Protein AF-A0A7S3IDX6-F1 (afdb_monomer_lite)

Organism: NCBI:txid197538

Structure (mmCIF, N/CA/C/O backbone):
data_AF-A0A7S3IDX6-F1
#
_entry.id   AF-A0A7S3IDX6-F1
#
loop_
_atom_site.group_PDB
_atom_site.id
_atom_site.type_symbol
_atom_site.label_atom_id
_atom_site.label_alt_id
_atom_site.label_comp_id
_atom_site.label_asym_id
_atom_site.label_entity_id
_atom_site.label_seq_id
_atom_site.pdbx_PDB_ins_code
_atom_site.Cartn_x
_atom_site.Cartn_y
_atom_site.Cartn_z
_atom_site.occupancy
_atom_site.B_iso_or_equiv
_atom_site.auth_seq_id
_atom_site.auth_comp_id
_atom_site.auth_asym_id
_atom_site.auth_atom_id
_atom_site.pdbx_PDB_model_num
ATOM 1 N N . LYS A 1 1 ? 5.010 18.011 37.126 1.00 53.19 1 LYS A N 1
ATOM 2 C CA . LYS A 1 1 ? 4.418 17.580 35.832 1.00 53.19 1 LYS A CA 1
ATOM 3 C C . LYS A 1 1 ? 5.411 17.924 34.730 1.00 53.19 1 LYS A C 1
ATOM 5 O O . LYS A 1 1 ? 5.811 19.077 34.675 1.00 53.19 1 LYS A O 1
ATOM 10 N N . LYS A 1 2 ? 5.851 16.959 33.914 1.00 66.38 2 LYS A N 1
ATOM 11 C CA . LYS A 1 2 ? 6.710 17.245 32.750 1.00 66.38 2 LYS A CA 1
ATOM 12 C C . LYS A 1 2 ? 5.883 18.031 31.729 1.00 66.38 2 LYS A C 1
ATOM 14 O O . LYS A 1 2 ? 4.786 17.587 31.396 1.00 66.38 2 LYS A O 1
ATOM 19 N N . ALA A 1 3 ? 6.353 19.197 31.291 1.00 85.12 3 ALA A N 1
ATOM 20 C CA . ALA A 1 3 ? 5.649 19.973 30.276 1.00 85.12 3 ALA A CA 1
ATOM 21 C C . ALA A 1 3 ? 5.971 19.403 28.889 1.00 85.12 3 ALA A C 1
ATOM 23 O O . ALA A 1 3 ? 7.139 19.274 28.516 1.00 85.12 3 ALA A O 1
ATOM 24 N N . VAL A 1 4 ? 4.924 19.041 28.147 1.00 92.06 4 VAL A N 1
ATOM 25 C CA . VAL A 1 4 ? 5.021 18.566 26.764 1.00 92.06 4 VAL A CA 1
ATOM 26 C C . VAL A 1 4 ? 4.595 19.705 25.849 1.00 92.06 4 VAL A C 1
ATOM 28 O O . VAL A 1 4 ? 3.459 20.171 25.909 1.00 92.06 4 VAL A O 1
ATOM 31 N N . MET A 1 5 ? 5.517 20.159 25.011 1.00 92.00 5 MET A N 1
ATOM 32 C CA . MET A 1 5 ? 5.318 21.224 24.039 1.00 92.00 5 MET A CA 1
ATOM 33 C C . MET A 1 5 ? 5.231 20.587 22.653 1.00 92.00 5 MET A C 1
ATOM 35 O O . MET A 1 5 ? 6.143 19.875 22.249 1.00 92.00 5 MET A O 1
ATOM 39 N N . LYS A 1 6 ? 4.138 20.820 21.922 1.00 93.81 6 LYS A N 1
ATOM 40 C CA . LYS A 1 6 ? 3.911 20.235 20.591 1.00 93.81 6 LYS A CA 1
ATOM 41 C C . LYS A 1 6 ? 3.765 21.314 19.525 1.00 93.81 6 LYS A C 1
ATOM 43 O O . LYS A 1 6 ? 3.106 22.326 19.763 1.00 93.81 6 LYS A O 1
ATOM 48 N N . VAL A 1 7 ? 4.360 21.092 18.359 1.00 93.62 7 VAL A N 1
ATOM 49 C CA . VAL A 1 7 ? 4.194 21.943 17.175 1.00 93.62 7 VAL A CA 1
ATOM 50 C C . VAL A 1 7 ? 4.096 21.067 15.938 1.00 93.62 7 VAL A C 1
ATOM 52 O O . VAL A 1 7 ? 4.917 20.179 15.733 1.00 93.62 7 VAL A O 1
ATOM 55 N N . SER A 1 8 ? 3.078 21.304 15.117 1.00 92.94 8 SER A N 1
ATOM 56 C CA . SER A 1 8 ? 2.944 20.650 13.819 1.00 92.94 8 SER A CA 1
ATOM 57 C C . SER A 1 8 ? 3.682 21.477 12.780 1.00 92.94 8 SER A C 1
ATOM 59 O O . SER A 1 8 ? 3.379 22.655 12.586 1.00 92.94 8 SER A O 1
ATOM 61 N N . LEU A 1 9 ? 4.689 20.875 12.158 1.00 89.50 9 LEU A N 1
ATOM 62 C CA . LEU A 1 9 ? 5.503 21.520 11.149 1.00 89.50 9 LEU A CA 1
ATOM 63 C C . LEU A 1 9 ? 4.722 21.621 9.838 1.00 89.50 9 LEU A C 1
ATOM 65 O O . LEU A 1 9 ? 4.059 20.689 9.388 1.00 89.50 9 LEU A O 1
ATOM 69 N N . GLY A 1 10 ? 4.810 22.805 9.256 1.00 81.25 10 GLY A N 1
ATOM 70 C CA . GLY A 1 10 ? 4.210 23.207 7.996 1.00 81.25 10 GLY A CA 1
ATOM 71 C C . GLY A 1 10 ? 4.880 24.502 7.548 1.00 81.25 10 GLY A C 1
ATOM 72 O O . GLY A 1 10 ? 5.903 24.908 8.116 1.00 81.25 10 GLY A O 1
ATOM 73 N N . GLN A 1 11 ? 4.310 25.178 6.556 1.00 78.06 11 GLN A N 1
ATOM 74 C CA . GLN A 1 11 ? 4.900 26.406 6.028 1.00 78.06 11 GLN A CA 1
ATOM 75 C C . GLN A 1 11 ? 5.051 27.468 7.138 1.00 78.06 11 GLN A C 1
ATOM 77 O O . GLN A 1 11 ? 4.097 27.806 7.837 1.00 78.06 11 GLN A O 1
ATOM 82 N N . GLY A 1 12 ? 6.279 27.957 7.342 1.00 81.31 12 GLY A N 1
ATOM 83 C CA . GLY A 1 12 ? 6.592 29.021 8.307 1.00 81.31 12 GLY A CA 1
ATOM 84 C C . GLY A 1 12 ? 6.668 28.613 9.788 1.00 81.31 12 GLY A C 1
ATOM 85 O O . GLY A 1 12 ? 6.911 29.476 10.627 1.00 81.31 12 GLY A O 1
ATOM 86 N N . GLN A 1 13 ? 6.506 27.332 10.145 1.00 88.75 13 GLN A N 1
ATOM 87 C CA . GLN A 1 13 ? 6.547 26.893 11.557 1.00 88.75 13 GLN A CA 1
ATOM 88 C C . GLN A 1 13 ? 7.963 26.630 12.105 1.00 88.75 13 GLN A C 1
ATOM 90 O O . GLN A 1 13 ? 8.124 26.479 13.316 1.00 88.75 13 GLN A O 1
ATOM 95 N N . GLY A 1 14 ? 8.993 26.625 11.249 1.00 88.25 14 GLY A N 1
ATOM 96 C CA . GLY A 1 14 ? 10.392 26.376 11.632 1.00 88.25 14 GLY A CA 1
ATOM 97 C C . GLY A 1 14 ? 10.895 27.259 12.785 1.00 88.25 14 GLY A C 1
ATOM 98 O O . GLY A 1 14 ? 11.272 26.722 13.824 1.00 88.25 14 GLY A O 1
ATOM 99 N N . PRO A 1 15 ? 10.793 28.602 12.705 1.00 91.88 15 PRO A N 1
ATOM 100 C CA . PRO A 1 15 ? 11.265 29.488 13.775 1.00 91.88 15 PRO A CA 1
ATOM 101 C C . PRO A 1 15 ? 10.564 29.269 15.123 1.00 91.88 15 PRO A C 1
ATOM 103 O O . PRO A 1 15 ? 11.153 29.475 16.184 1.00 91.88 15 PRO A O 1
ATOM 106 N N . LYS A 1 16 ? 9.292 28.849 15.103 1.00 92.00 16 LYS A N 1
ATOM 107 C CA . LYS A 1 16 ? 8.549 28.506 16.321 1.00 92.00 16 LYS A CA 1
ATOM 108 C C . LYS A 1 16 ? 9.088 27.216 16.938 1.00 92.00 16 LYS A C 1
ATOM 110 O O . LYS A 1 16 ? 9.255 27.158 18.154 1.00 92.00 16 LYS A O 1
ATOM 115 N N . ALA A 1 17 ? 9.387 26.216 16.110 1.00 93.38 17 ALA A N 1
ATOM 116 C CA . ALA A 1 17 ? 10.014 24.979 16.554 1.00 93.38 17 ALA A CA 1
ATOM 117 C C . ALA A 1 17 ? 11.403 25.230 17.163 1.00 93.38 17 ALA A C 1
ATOM 119 O O . ALA A 1 17 ? 11.677 24.700 18.234 1.00 93.38 17 ALA A O 1
ATOM 120 N N . GLU A 1 18 ? 12.229 26.096 16.564 1.00 93.31 18 GLU A N 1
ATOM 121 C CA . GLU A 1 18 ? 13.553 26.465 17.103 1.00 93.31 18 GLU A CA 1
ATOM 122 C C . GLU A 1 18 ? 13.450 27.053 18.514 1.00 93.31 18 GLU A C 1
ATOM 124 O O . GLU A 1 18 ? 14.060 26.533 19.447 1.00 93.31 18 GLU A O 1
ATOM 129 N N . LYS A 1 19 ? 12.579 28.051 18.711 1.00 92.94 19 LYS A N 1
ATOM 130 C CA . LYS A 1 19 ? 12.343 28.646 20.038 1.00 92.94 19 LYS A CA 1
ATOM 131 C C . LYS A 1 19 ? 11.876 27.614 21.065 1.00 92.94 19 LYS A C 1
ATOM 133 O O . LYS A 1 19 ? 12.331 27.616 22.205 1.00 92.94 19 LYS A O 1
ATOM 138 N N . MET A 1 20 ? 10.982 26.708 20.668 1.00 93.31 20 MET A N 1
ATOM 139 C CA . MET A 1 20 ? 10.499 25.644 21.551 1.00 93.31 20 MET A CA 1
ATOM 140 C C . MET A 1 20 ? 11.607 24.656 21.928 1.00 93.31 20 MET A C 1
ATOM 142 O O . MET A 1 20 ? 11.637 24.196 23.069 1.00 93.31 20 MET A O 1
ATOM 146 N N . ILE A 1 21 ? 12.513 24.340 21.001 1.00 93.75 21 ILE A N 1
ATOM 147 C CA . ILE A 1 21 ? 13.678 23.492 21.266 1.00 93.75 21 ILE A CA 1
ATOM 148 C C . ILE A 1 21 ? 14.619 24.194 22.245 1.00 93.75 21 ILE A C 1
ATOM 150 O O . ILE A 1 21 ? 14.947 23.607 23.270 1.00 93.75 21 ILE A O 1
ATOM 154 N N . GLU A 1 22 ? 14.978 25.455 22.003 1.00 92.44 22 GLU A N 1
ATOM 155 C CA . GLU A 1 22 ? 15.847 26.236 22.895 1.00 92.44 22 GLU A CA 1
ATOM 156 C C . GLU A 1 22 ? 15.280 26.345 24.317 1.00 92.44 22 GLU A C 1
ATOM 158 O O . GLU A 1 22 ? 15.990 26.158 25.310 1.00 92.44 22 GLU A O 1
ATOM 163 N N . GLU A 1 23 ? 13.979 26.615 24.438 1.00 91.56 23 GLU A N 1
ATOM 164 C CA . GLU A 1 23 ? 13.299 26.614 25.731 1.00 91.56 23 GLU A CA 1
ATOM 165 C C . GLU A 1 23 ? 13.282 25.226 26.372 1.00 91.56 23 GLU A C 1
ATOM 167 O O . GLU A 1 23 ? 13.465 25.103 27.586 1.00 91.56 23 GLU A O 1
ATOM 172 N N . GLY A 1 24 ? 13.079 24.180 25.570 1.00 91.75 24 GLY A N 1
ATOM 173 C CA . GLY A 1 24 ? 13.101 22.795 26.020 1.00 91.75 24 GLY A CA 1
ATOM 174 C C . GLY A 1 24 ? 14.461 22.383 26.570 1.00 91.75 24 GLY A C 1
ATOM 175 O O . GLY A 1 24 ? 14.514 21.785 27.644 1.00 91.75 24 GLY A O 1
ATOM 176 N N . ILE A 1 25 ? 15.544 22.762 25.890 1.00 91.56 25 ILE A N 1
ATOM 177 C CA . ILE A 1 25 ? 16.931 22.500 26.291 1.00 91.56 25 ILE A CA 1
ATOM 178 C C . ILE A 1 25 ? 17.220 23.128 27.657 1.00 91.56 25 ILE A C 1
ATOM 180 O O . ILE A 1 25 ? 17.785 22.461 28.523 1.00 91.56 25 ILE A O 1
ATOM 184 N N . LYS A 1 26 ? 16.790 24.382 27.873 1.00 90.56 26 LYS A N 1
ATOM 185 C CA . LYS A 1 26 ? 17.019 25.125 29.126 1.00 90.56 26 LYS A CA 1
ATOM 186 C C . LYS A 1 26 ? 16.150 24.631 30.285 1.00 90.56 26 LYS A C 1
ATOM 188 O O . LYS A 1 26 ? 16.634 24.528 31.408 1.00 90.56 26 LYS A O 1
ATOM 193 N N . LYS A 1 27 ? 14.865 24.355 30.033 1.00 90.44 27 LYS A N 1
ATOM 194 C CA . LYS A 1 27 ? 13.867 24.034 31.075 1.00 90.44 27 LYS A CA 1
ATOM 195 C C . LYS A 1 27 ? 13.666 22.530 31.309 1.00 90.44 27 LYS A C 1
ATOM 197 O O . LYS A 1 27 ? 12.994 22.160 32.264 1.00 90.44 27 LYS A O 1
ATOM 202 N N . GLY A 1 28 ? 14.201 21.662 30.447 1.00 90.81 28 GLY A N 1
ATOM 203 C CA . GLY A 1 28 ? 14.004 20.210 30.534 1.00 90.81 28 GLY A CA 1
ATOM 204 C C . GLY A 1 28 ? 12.647 19.715 30.030 1.00 90.81 28 GLY A C 1
ATOM 205 O O . GLY A 1 28 ? 12.176 18.668 30.474 1.00 90.81 28 GLY A O 1
ATOM 206 N N . ASN A 1 29 ? 12.004 20.454 29.124 1.00 92.44 29 ASN A N 1
ATOM 207 C CA . ASN A 1 29 ? 10.687 20.091 28.594 1.00 92.44 29 ASN A CA 1
ATOM 208 C C . ASN A 1 29 ? 10.785 19.044 27.479 1.00 92.44 29 ASN A C 1
ATOM 210 O O . ASN A 1 29 ? 11.830 18.850 26.861 1.00 92.44 29 ASN A O 1
ATOM 214 N N . TRP A 1 30 ? 9.669 18.378 27.199 1.00 95.12 30 TRP A N 1
ATOM 215 C CA . TRP A 1 30 ? 9.566 17.462 26.068 1.00 95.12 30 TRP A CA 1
ATOM 216 C C . TRP A 1 30 ? 9.031 18.233 24.870 1.00 95.12 30 TRP A C 1
ATOM 218 O O . TRP A 1 30 ? 7.974 18.853 24.969 1.00 95.12 30 TRP A O 1
ATOM 228 N N . VAL A 1 31 ? 9.752 18.207 23.754 1.00 95.75 31 VAL A N 1
ATOM 229 C CA . VAL A 1 31 ? 9.373 18.902 22.520 1.00 95.75 31 VAL A CA 1
ATOM 230 C C . VAL A 1 31 ? 8.974 17.868 21.483 1.00 95.75 31 VAL A C 1
ATOM 232 O O . VAL A 1 31 ? 9.762 16.986 21.165 1.00 95.75 31 VAL A O 1
ATOM 235 N N . VAL A 1 32 ? 7.754 17.971 20.965 1.00 96.50 32 VAL A N 1
ATOM 236 C CA . VAL A 1 32 ? 7.211 17.083 19.935 1.00 96.50 32 VAL A CA 1
ATOM 237 C C . VAL A 1 32 ? 7.015 17.883 18.653 1.00 96.50 32 VAL A C 1
ATOM 239 O O . VAL A 1 32 ? 6.123 18.732 18.576 1.00 96.50 32 VAL A O 1
ATOM 242 N N . LEU A 1 33 ? 7.846 17.611 17.651 1.00 95.44 33 LEU A N 1
ATOM 243 C CA . LEU A 1 33 ? 7.698 18.150 16.304 1.00 95.44 33 LEU A CA 1
ATOM 244 C C . LEU A 1 33 ? 6.892 17.158 15.472 1.00 95.44 33 LEU A C 1
ATOM 246 O O . LEU A 1 33 ? 7.317 16.019 15.265 1.00 95.44 33 LEU A O 1
ATOM 250 N N . GLN A 1 34 ? 5.716 17.580 15.018 1.00 94.56 34 GLN A N 1
ATOM 251 C CA . GLN A 1 34 ? 4.850 16.749 14.194 1.00 94.56 34 GLN A CA 1
ATOM 252 C C . GLN A 1 34 ? 5.039 17.048 12.711 1.00 94.56 34 GLN A C 1
ATOM 254 O O . GLN A 1 34 ? 5.350 18.177 12.351 1.00 94.56 34 GLN A O 1
ATOM 259 N N . ASN A 1 35 ? 4.805 16.059 11.852 1.00 91.88 35 ASN A N 1
ATOM 260 C CA . ASN A 1 35 ? 4.834 16.190 10.392 1.00 91.88 35 ASN A CA 1
ATOM 261 C C . ASN A 1 35 ? 6.156 16.718 9.800 1.00 91.88 35 ASN A C 1
ATOM 263 O O . ASN A 1 35 ? 6.146 17.512 8.862 1.00 91.88 35 ASN A O 1
ATOM 267 N N . CYS A 1 36 ? 7.308 16.273 10.311 1.00 91.44 36 CYS A N 1
ATOM 268 C CA . CYS A 1 36 ? 8.611 16.803 9.881 1.00 91.44 36 CYS A CA 1
ATOM 269 C C . CYS A 1 36 ? 8.874 16.671 8.366 1.00 91.44 36 CYS A C 1
ATOM 271 O O . CYS A 1 36 ? 9.427 17.588 7.767 1.00 91.44 36 CYS A O 1
ATOM 273 N N . HIS A 1 37 ? 8.421 15.584 7.734 1.00 89.62 37 HIS A N 1
ATOM 274 C CA . HIS A 1 37 ? 8.475 15.373 6.279 1.00 89.62 37 HIS A CA 1
ATOM 275 C C . HIS A 1 37 ? 7.829 16.490 5.442 1.00 89.62 37 HIS A C 1
ATOM 277 O O . HIS A 1 37 ? 8.197 16.645 4.283 1.00 89.62 37 HIS A O 1
ATOM 283 N N . LEU A 1 38 ? 6.895 17.274 5.996 1.00 89.94 38 LEU A N 1
ATOM 284 C CA . LEU A 1 38 ? 6.266 18.391 5.280 1.00 89.94 38 LEU A CA 1
ATOM 285 C C . LEU A 1 38 ? 7.142 19.652 5.248 1.00 89.94 38 LEU A C 1
ATOM 287 O O . LEU A 1 38 ? 6.916 20.537 4.429 1.00 89.94 38 LEU A O 1
ATOM 291 N N . ALA A 1 39 ? 8.139 19.758 6.129 1.00 90.19 39 ALA A N 1
ATOM 292 C CA . ALA A 1 39 ? 8.984 20.942 6.275 1.00 90.19 39 ALA A CA 1
ATOM 293 C C . ALA A 1 39 ? 10.381 20.735 5.671 1.00 90.19 39 ALA A C 1
ATOM 295 O O . ALA A 1 39 ? 11.386 21.025 6.317 1.00 90.19 39 ALA A O 1
ATOM 296 N N . VAL A 1 40 ? 10.443 20.254 4.423 1.00 88.62 40 VAL A N 1
ATOM 297 C CA . VAL A 1 40 ? 11.690 19.866 3.731 1.00 88.62 40 VAL A CA 1
ATOM 298 C C . VAL A 1 40 ? 12.764 20.956 3.782 1.00 88.62 40 VAL A C 1
ATOM 300 O O . VAL A 1 40 ? 13.910 20.677 4.122 1.00 88.62 40 VAL A O 1
ATOM 303 N N . SER A 1 41 ? 12.393 22.215 3.537 1.00 89.88 41 SER A N 1
ATOM 304 C CA . SER A 1 41 ? 13.327 23.350 3.562 1.00 89.88 41 SER A CA 1
ATOM 305 C C . SER A 1 41 ? 13.946 23.623 4.937 1.00 89.88 41 SER A C 1
ATOM 307 O O . SER A 1 41 ? 15.018 24.217 5.021 1.00 89.88 41 SER A O 1
ATOM 309 N N . TRP A 1 42 ? 13.294 23.193 6.019 1.00 92.38 42 TRP A N 1
ATOM 310 C CA . TRP A 1 42 ? 13.762 23.390 7.390 1.00 92.38 42 TRP A CA 1
ATOM 311 C C . TRP A 1 42 ? 14.537 22.183 7.939 1.00 92.38 42 TRP A C 1
ATOM 313 O O . TRP A 1 42 ? 15.243 22.311 8.937 1.00 92.38 42 TRP A O 1
ATOM 323 N N . LEU A 1 43 ? 14.477 21.020 7.283 1.00 91.38 43 LEU A N 1
ATOM 324 C CA . LEU A 1 43 ? 15.140 19.803 7.761 1.00 91.38 43 LEU A CA 1
ATOM 325 C C . LEU A 1 43 ? 16.664 19.954 7.890 1.00 91.38 43 LEU A C 1
ATOM 327 O O . LEU A 1 43 ? 17.226 19.497 8.879 1.00 91.38 43 LEU A O 1
ATOM 331 N N . GLY A 1 44 ? 17.324 20.673 6.977 1.00 91.75 44 GLY A N 1
ATOM 332 C CA . GLY A 1 44 ? 18.762 20.956 7.100 1.00 91.75 44 GLY A CA 1
ATOM 333 C C . GLY A 1 44 ? 19.108 21.874 8.282 1.00 91.75 44 GLY A C 1
ATOM 334 O O . GLY A 1 44 ? 20.207 21.821 8.830 1.00 91.75 44 GLY A O 1
ATOM 335 N N . ARG A 1 45 ? 18.166 22.716 8.730 1.00 92.50 45 ARG A N 1
ATOM 336 C CA . ARG A 1 45 ? 18.334 23.510 9.957 1.00 92.50 45 ARG A CA 1
ATOM 337 C C . ARG A 1 45 ? 18.122 22.650 11.199 1.00 92.50 45 ARG A C 1
ATOM 339 O O . ARG A 1 45 ? 18.890 22.779 12.148 1.00 92.50 45 ARG A O 1
ATOM 346 N N . LEU A 1 46 ? 17.126 21.764 11.173 1.00 92.88 46 LEU A N 1
ATOM 347 C CA . LEU A 1 46 ? 16.904 20.773 12.224 1.00 92.88 46 LEU A CA 1
ATOM 348 C C . LEU A 1 46 ? 18.134 19.873 12.419 1.00 92.88 46 LEU A C 1
ATOM 350 O O . LEU A 1 46 ? 18.517 19.626 13.557 1.00 92.88 46 LEU A O 1
ATOM 354 N N . GLU A 1 47 ? 18.773 19.442 11.331 1.00 93.94 47 GLU A N 1
ATOM 355 C CA . GLU A 1 47 ? 20.024 18.673 11.355 1.00 93.94 47 GLU A CA 1
ATOM 356 C C . GLU A 1 47 ? 21.121 19.399 12.137 1.00 93.94 47 GLU A C 1
ATOM 358 O O . GLU A 1 47 ? 21.611 18.861 13.127 1.00 93.94 47 GLU A O 1
ATOM 363 N N . LYS A 1 48 ? 21.405 20.661 11.792 1.00 92.88 48 LYS A N 1
ATOM 364 C CA . LYS A 1 48 ? 22.386 21.483 12.521 1.00 92.88 48 LYS A CA 1
ATOM 365 C C . LYS A 1 48 ? 22.057 21.614 14.006 1.00 92.88 48 LYS A C 1
ATOM 367 O O . LYS A 1 48 ? 22.935 21.475 14.848 1.00 92.88 48 LYS A O 1
ATOM 372 N N . ILE A 1 49 ? 20.784 21.843 14.341 1.00 92.38 49 ILE A N 1
ATOM 373 C CA . ILE A 1 49 ? 20.348 21.926 15.742 1.00 92.38 49 ILE A CA 1
ATOM 374 C C . ILE A 1 49 ? 20.647 20.610 16.465 1.00 92.38 49 ILE A C 1
ATOM 376 O O . ILE A 1 49 ? 21.178 20.634 17.572 1.00 92.38 49 ILE A O 1
ATOM 380 N N . CYS A 1 50 ? 20.339 19.467 15.848 1.00 92.00 50 CYS A N 1
ATOM 381 C CA . CYS A 1 50 ? 20.605 18.152 16.422 1.00 92.00 50 CYS A CA 1
ATOM 382 C C . CYS A 1 50 ? 22.104 17.854 16.586 1.00 92.00 50 CYS A C 1
ATOM 384 O O . CYS A 1 50 ? 22.479 17.256 17.592 1.00 92.00 50 CYS A O 1
ATOM 386 N N . GLU A 1 51 ? 22.952 18.286 15.652 1.00 90.88 51 GLU A N 1
ATOM 387 C CA . GLU A 1 51 ? 24.414 18.154 15.748 1.00 90.88 51 GLU A CA 1
ATOM 388 C C . GLU A 1 51 ? 25.016 19.040 16.847 1.00 90.88 51 GLU A C 1
ATOM 390 O O . GLU A 1 51 ? 25.962 18.639 17.523 1.00 90.88 51 GLU A O 1
ATOM 395 N N . GLU A 1 52 ? 24.446 20.226 17.074 1.00 90.62 52 GLU A N 1
ATOM 396 C CA . GLU A 1 52 ? 24.891 21.165 18.107 1.00 90.62 52 GLU A CA 1
ATOM 397 C C . GLU A 1 52 ? 24.376 20.804 19.514 1.00 90.62 52 GLU A C 1
ATOM 399 O O . GLU A 1 52 ? 24.963 21.237 20.510 1.00 90.62 52 GLU A O 1
ATOM 404 N N . LEU A 1 53 ? 23.311 19.996 19.636 1.00 88.12 53 LEU A N 1
ATOM 405 C CA . LEU A 1 53 ? 22.702 19.617 20.924 1.00 88.12 53 LEU A CA 1
ATOM 406 C C . LEU A 1 53 ? 23.719 19.131 21.976 1.00 88.12 53 LEU A C 1
ATOM 408 O O . LEU A 1 53 ? 23.645 19.615 23.107 1.00 88.12 53 LEU A O 1
ATOM 412 N N . PRO A 1 54 ? 24.673 18.225 21.673 1.00 84.19 54 PRO A N 1
ATOM 413 C CA . PRO A 1 54 ? 25.653 17.762 22.657 1.00 84.19 54 PRO A CA 1
ATOM 414 C C . PRO A 1 54 ? 26.535 18.890 23.211 1.00 84.19 54 PRO A C 1
ATOM 416 O O . PRO A 1 54 ? 26.897 18.868 24.388 1.00 84.19 54 PRO A O 1
ATOM 419 N N . LEU A 1 55 ? 26.840 19.903 22.392 1.00 86.56 55 LEU A N 1
ATOM 420 C CA . LEU A 1 55 ? 27.656 21.056 22.786 1.00 86.56 55 LEU A CA 1
ATOM 421 C C . LEU A 1 55 ? 26.901 21.988 23.743 1.00 86.56 55 LEU A C 1
ATOM 423 O O . LEU A 1 55 ? 27.510 22.623 24.603 1.00 86.56 55 LEU A O 1
ATOM 427 N N . GLN A 1 56 ? 25.571 22.034 23.640 1.00 84.00 56 GLN A N 1
ATOM 428 C CA . GLN A 1 56 ? 24.715 22.918 24.435 1.00 84.00 56 GLN A CA 1
ATOM 429 C C . GLN A 1 56 ? 24.438 22.413 25.863 1.00 84.00 56 GLN A C 1
ATOM 431 O O . GLN A 1 56 ? 23.765 23.108 26.622 1.00 84.00 56 GLN A O 1
ATOM 436 N N . LYS A 1 57 ? 24.957 21.234 26.250 1.00 85.75 57 LYS A N 1
ATOM 437 C CA . LYS A 1 57 ? 24.753 20.602 27.573 1.00 85.75 57 LYS A CA 1
ATOM 438 C C . LYS A 1 57 ? 23.271 20.625 28.005 1.00 85.75 57 LYS A C 1
ATOM 440 O O . LYS A 1 57 ? 22.922 21.292 28.982 1.00 85.75 57 LYS A O 1
ATOM 445 N N . PRO A 1 58 ? 22.385 19.918 27.279 1.00 89.31 58 PRO A N 1
ATOM 446 C CA . PRO A 1 58 ? 20.947 19.994 27.496 1.00 89.31 58 PRO A CA 1
ATOM 447 C C . PRO A 1 58 ? 20.555 19.490 28.884 1.00 89.31 58 PRO A C 1
ATOM 449 O O . PRO A 1 58 ? 21.199 18.605 29.455 1.00 89.31 58 PRO A O 1
ATOM 452 N N . HIS A 1 59 ? 19.456 20.025 29.418 1.00 92.25 59 HIS A N 1
ATOM 453 C CA . HIS A 1 59 ? 18.901 19.559 30.683 1.00 92.25 59 HIS A CA 1
ATOM 454 C C . HIS A 1 59 ? 18.613 18.047 30.635 1.00 92.25 59 HIS A C 1
ATOM 456 O O . HIS A 1 59 ? 18.063 17.543 29.657 1.00 92.25 59 HIS A O 1
ATOM 462 N N . ARG A 1 60 ? 18.913 17.314 31.717 1.00 90.75 60 ARG A N 1
ATOM 463 C CA . ARG A 1 60 ? 18.819 15.836 31.775 1.00 90.75 60 ARG A CA 1
ATOM 464 C C . ARG A 1 60 ? 17.449 15.277 31.361 1.00 90.75 60 ARG A C 1
ATOM 466 O O . ARG A 1 60 ? 17.355 14.189 30.787 1.00 90.75 60 ARG A O 1
ATOM 473 N N . ASP A 1 61 ? 16.388 16.024 31.651 1.00 91.81 61 ASP A N 1
ATOM 474 C CA . ASP A 1 61 ? 15.000 15.632 31.371 1.00 91.81 61 ASP A CA 1
ATOM 475 C C . ASP A 1 61 ? 14.490 16.035 29.976 1.00 91.81 61 ASP A C 1
ATOM 477 O O . ASP A 1 61 ? 13.407 15.590 29.583 1.00 91.81 61 ASP A O 1
ATOM 481 N N . PHE A 1 62 ? 15.263 16.823 29.216 1.00 93.88 62 PHE A N 1
ATOM 482 C CA . PHE A 1 62 ? 14.908 17.247 27.860 1.00 93.88 62 PHE A CA 1
ATOM 483 C C . PHE A 1 62 ? 14.781 16.043 26.923 1.00 93.88 62 PHE A C 1
ATOM 485 O O . PHE A 1 62 ? 15.627 15.145 26.922 1.00 93.88 62 PHE A O 1
ATOM 492 N N . ARG A 1 63 ? 13.725 16.022 26.106 1.00 93.75 63 ARG A N 1
ATOM 493 C CA . ARG A 1 63 ? 13.525 15.024 25.047 1.00 93.75 63 ARG A CA 1
ATOM 494 C C . ARG A 1 63 ? 12.988 15.714 23.800 1.00 93.75 63 ARG A C 1
ATOM 496 O O . ARG A 1 63 ? 12.010 16.455 23.893 1.00 93.75 63 ARG A O 1
ATOM 503 N N . LEU A 1 64 ? 13.591 15.425 22.651 1.00 94.56 64 LEU A N 1
ATOM 504 C CA . LEU A 1 64 ? 13.110 15.847 21.339 1.00 94.56 64 LEU A CA 1
ATOM 505 C C . LEU A 1 64 ? 12.477 14.646 20.632 1.00 94.56 64 LEU A C 1
ATOM 507 O O . LEU A 1 64 ? 13.143 13.644 20.390 1.00 94.56 64 LEU A O 1
ATOM 511 N N . TRP A 1 65 ? 11.193 14.755 20.319 1.00 95.56 65 TRP A N 1
ATOM 512 C CA . TRP A 1 65 ? 10.417 13.765 19.584 1.00 95.56 65 TRP A CA 1
ATOM 513 C C . TRP A 1 65 ? 10.090 14.310 18.202 1.00 95.56 65 TRP A C 1
ATOM 515 O O . TRP A 1 65 ? 9.564 15.415 18.075 1.00 95.56 65 TRP A O 1
ATOM 525 N N . LEU A 1 66 ? 10.375 13.519 17.175 1.00 94.69 66 LEU A N 1
ATOM 526 C CA . LEU A 1 66 ? 10.098 13.849 15.784 1.00 94.69 66 LEU A CA 1
ATOM 527 C C . LEU A 1 66 ? 9.104 12.820 15.249 1.00 94.69 66 LEU A C 1
ATOM 529 O O . LEU A 1 66 ? 9.378 11.624 15.309 1.00 94.69 66 LEU A O 1
ATOM 533 N N . THR A 1 67 ? 7.962 13.260 14.723 1.00 94.00 67 THR A N 1
ATOM 534 C CA . THR A 1 67 ? 7.037 12.363 14.013 1.00 94.00 67 THR A CA 1
ATOM 535 C C . THR A 1 67 ? 7.082 12.680 12.525 1.00 94.00 67 THR A C 1
ATOM 537 O O . THR A 1 67 ? 6.836 13.823 12.123 1.00 94.00 67 THR A O 1
ATOM 540 N N . SER A 1 68 ? 7.375 11.681 11.699 1.00 91.25 68 SER A N 1
ATOM 541 C CA . SER A 1 68 ? 7.510 11.855 10.258 1.00 91.25 68 SER A CA 1
ATOM 542 C C . SER A 1 68 ? 7.134 10.584 9.507 1.00 91.25 68 SER A C 1
ATOM 544 O O . SER A 1 68 ? 7.414 9.494 9.996 1.00 91.25 68 SER A O 1
ATOM 546 N N . TYR A 1 69 ? 6.572 10.722 8.303 1.00 88.19 69 TYR A N 1
ATOM 547 C CA . TYR A 1 69 ? 6.630 9.649 7.314 1.00 88.19 69 TYR A CA 1
ATOM 548 C C . TYR A 1 69 ? 8.062 9.521 6.763 1.00 88.19 69 TYR A C 1
ATOM 550 O O . TYR A 1 69 ? 8.816 10.508 6.813 1.00 88.19 69 TYR A O 1
ATOM 558 N N . PRO A 1 70 ? 8.446 8.336 6.249 1.00 87.62 70 PRO A N 1
ATOM 559 C CA . PRO A 1 70 ? 9.695 8.161 5.517 1.00 87.62 70 PRO A CA 1
ATOM 560 C C . PRO A 1 70 ? 9.790 9.169 4.368 1.00 87.62 70 PRO A C 1
ATOM 562 O O . PRO A 1 70 ? 8.831 9.364 3.624 1.00 87.62 70 PRO A O 1
ATOM 565 N N . SER A 1 71 ? 10.934 9.837 4.238 1.00 88.50 71 SER A N 1
ATOM 566 C CA . SER A 1 71 ? 11.187 10.811 3.176 1.00 88.50 71 SER A CA 1
ATOM 567 C C . SER A 1 71 ? 12.660 10.762 2.778 1.00 88.50 71 SER A C 1
ATOM 569 O O . SER A 1 71 ? 13.508 10.752 3.674 1.00 88.50 71 SER A O 1
ATOM 571 N N . PRO A 1 72 ? 12.988 10.782 1.472 1.00 88.12 72 PRO A N 1
ATOM 572 C CA . PRO A 1 72 ? 14.375 10.784 1.005 1.00 88.12 72 PRO A CA 1
ATOM 573 C C . PRO A 1 72 ? 15.122 12.069 1.388 1.00 88.12 72 PRO A C 1
ATOM 575 O O . PRO A 1 72 ? 16.346 12.090 1.409 1.00 88.12 72 PRO A O 1
ATOM 578 N N . HIS A 1 73 ? 14.396 13.141 1.719 1.00 89.62 73 HIS A N 1
ATOM 579 C CA . HIS A 1 73 ? 14.978 14.404 2.170 1.00 89.62 73 HIS A CA 1
ATOM 580 C C . HIS A 1 73 ? 15.205 14.460 3.684 1.00 89.62 73 HIS A C 1
ATOM 582 O O . HIS A 1 73 ? 15.691 15.472 4.191 1.00 89.62 73 HIS A O 1
ATOM 588 N N . PHE A 1 74 ? 14.797 13.427 4.428 1.00 93.00 74 PHE A N 1
ATOM 589 C CA . PHE A 1 74 ? 14.983 13.423 5.869 1.00 93.00 74 PHE A CA 1
ATOM 590 C C . PHE A 1 74 ? 16.470 13.231 6.213 1.00 93.00 74 PHE A C 1
ATOM 592 O O . PHE A 1 74 ? 17.075 12.286 5.706 1.00 93.00 74 PHE A O 1
ATOM 599 N N . PRO A 1 75 ? 17.074 14.083 7.066 1.00 93.12 75 PRO A N 1
ATOM 600 C CA . PRO A 1 75 ? 18.515 14.061 7.286 1.00 93.12 75 PRO A CA 1
ATOM 601 C C . PRO A 1 75 ? 19.007 12.729 7.850 1.00 93.12 75 PRO A C 1
ATOM 603 O O . PRO A 1 75 ? 18.520 12.245 8.879 1.00 93.12 75 PRO A O 1
ATOM 606 N N . VAL A 1 76 ? 20.009 12.152 7.184 1.00 92.25 76 VAL A N 1
ATOM 607 C CA . VAL A 1 76 ? 20.578 10.846 7.545 1.00 92.25 76 VAL A CA 1
ATOM 608 C C . VAL A 1 76 ? 21.259 10.903 8.912 1.00 92.25 76 VAL A C 1
ATOM 610 O O . VAL A 1 76 ? 21.139 9.953 9.679 1.00 92.25 76 VAL A O 1
ATOM 613 N N . SER A 1 77 ? 21.897 12.021 9.261 1.00 92.12 77 SER A N 1
ATOM 614 C CA . SER A 1 77 ? 22.543 12.241 10.564 1.00 92.12 77 SER A CA 1
ATOM 615 C C . SER A 1 77 ? 21.561 12.100 11.736 1.00 92.12 77 SER A C 1
ATOM 617 O O . SER A 1 77 ? 21.844 11.401 12.711 1.00 92.12 77 SER A O 1
ATOM 619 N N . ILE A 1 78 ? 20.366 12.693 11.624 1.00 92.69 78 ILE A N 1
ATOM 620 C CA . ILE A 1 78 ? 19.299 12.592 12.626 1.00 92.69 78 ILE A CA 1
ATOM 621 C C . ILE A 1 78 ? 18.831 11.143 12.733 1.00 92.69 78 ILE A C 1
ATOM 623 O O . ILE A 1 78 ? 18.630 10.638 13.837 1.00 92.69 78 ILE A O 1
ATOM 627 N N . LEU A 1 79 ? 18.671 10.458 11.596 1.00 91.94 79 LEU A N 1
ATOM 628 C CA . LEU A 1 79 ? 18.295 9.049 11.597 1.00 91.94 79 LEU A CA 1
ATOM 629 C C . LEU A 1 79 ? 19.387 8.193 12.232 1.00 91.94 79 LEU A C 1
ATOM 631 O O . LEU A 1 79 ? 19.064 7.342 13.044 1.00 91.94 79 LEU A O 1
ATOM 635 N N . GLN A 1 80 ? 20.666 8.400 11.935 1.00 90.56 80 GLN A N 1
ATOM 636 C CA . GLN A 1 80 ? 21.760 7.607 12.503 1.00 90.56 80 GLN A CA 1
ATOM 637 C C . GLN A 1 80 ? 21.894 7.815 14.016 1.00 90.56 80 GLN A C 1
ATOM 639 O O . GLN A 1 80 ? 21.945 6.831 14.753 1.00 90.56 80 GLN A O 1
ATOM 644 N N . ASN A 1 81 ? 21.851 9.068 14.474 1.00 89.94 81 ASN A N 1
ATOM 645 C CA . ASN A 1 81 ? 22.077 9.438 15.874 1.00 89.94 81 ASN A CA 1
ATOM 646 C C . ASN A 1 81 ? 20.819 9.351 16.758 1.00 89.94 81 ASN A C 1
ATOM 648 O O . ASN A 1 81 ? 20.915 9.372 17.985 1.00 89.94 81 ASN A O 1
ATOM 652 N N . GLY A 1 82 ? 19.631 9.278 16.157 1.00 90.19 82 GLY A N 1
ATOM 653 C CA . GLY A 1 82 ? 18.355 9.211 16.862 1.00 90.19 82 GLY A CA 1
ATOM 654 C C . GLY A 1 82 ? 17.923 7.793 17.246 1.00 90.19 82 GLY A C 1
ATOM 655 O O . GLY A 1 82 ? 18.336 6.793 16.652 1.00 90.19 82 GLY A O 1
ATOM 656 N N . VAL A 1 83 ? 17.005 7.714 18.214 1.00 93.06 83 VAL A N 1
ATOM 657 C CA . VAL A 1 83 ? 16.225 6.498 18.488 1.00 93.06 83 VAL A CA 1
ATOM 658 C C . VAL A 1 83 ? 15.013 6.491 17.562 1.00 93.06 83 VAL A C 1
ATOM 660 O O . VAL A 1 83 ? 14.255 7.459 17.519 1.00 93.06 83 VAL A O 1
ATOM 663 N N . LYS A 1 84 ? 14.836 5.398 16.819 1.00 92.94 84 LYS A N 1
ATOM 664 C CA . LYS A 1 84 ? 13.775 5.237 15.824 1.00 92.94 84 LYS A CA 1
ATOM 665 C C . LYS A 1 84 ? 12.724 4.296 16.390 1.00 92.94 84 LYS A C 1
ATOM 667 O O . LYS A 1 84 ? 13.059 3.211 16.854 1.00 92.94 84 LYS A O 1
ATOM 672 N N . MET A 1 85 ? 11.469 4.721 16.340 1.00 91.31 85 MET A N 1
ATOM 673 C CA . MET A 1 85 ? 10.313 3.897 16.671 1.00 91.31 85 MET A CA 1
ATOM 674 C C . MET A 1 85 ? 9.377 3.929 15.470 1.00 91.31 85 MET A C 1
ATOM 676 O O . MET A 1 85 ? 8.940 5.005 15.059 1.00 91.31 85 MET A O 1
ATOM 680 N N . THR A 1 86 ? 9.097 2.764 14.898 1.00 87.56 86 THR A N 1
ATOM 681 C CA . THR A 1 86 ? 8.092 2.614 13.849 1.00 87.56 86 THR A CA 1
ATOM 682 C C . THR A 1 86 ? 6.751 2.299 14.502 1.00 87.56 86 THR A C 1
ATOM 684 O O . THR A 1 86 ? 6.670 1.511 15.442 1.00 87.56 86 THR A O 1
ATOM 687 N N . ASN A 1 87 ? 5.699 2.974 14.044 1.00 79.44 87 ASN A N 1
ATOM 688 C CA . ASN A 1 87 ? 4.328 2.640 14.402 1.00 79.44 87 ASN A CA 1
ATOM 689 C C . ASN A 1 87 ? 3.676 2.041 13.163 1.00 79.44 87 ASN A C 1
ATOM 691 O O . ASN A 1 87 ? 3.315 2.770 12.237 1.00 79.44 87 ASN A O 1
ATOM 695 N N . GLU A 1 88 ? 3.594 0.721 13.134 1.00 72.19 88 GLU A N 1
ATOM 696 C CA . GLU A 1 88 ? 2.956 -0.014 12.052 1.00 72.19 88 GLU A CA 1
ATOM 697 C C . GLU A 1 88 ? 1.544 -0.411 12.485 1.00 72.19 88 GLU A C 1
ATOM 699 O O . GLU A 1 88 ? 1.330 -0.717 13.663 1.00 72.19 88 GLU A O 1
ATOM 704 N N . PRO A 1 89 ? 0.558 -0.385 11.570 1.00 70.88 89 PRO A N 1
ATOM 705 C CA . PRO A 1 89 ? -0.740 -0.959 11.872 1.00 70.88 89 PRO A CA 1
ATOM 706 C C . PRO A 1 89 ? -0.564 -2.446 12.219 1.00 70.88 89 PRO A C 1
ATOM 708 O O . PRO A 1 89 ? 0.334 -3.101 11.675 1.00 70.88 89 PRO A O 1
ATOM 711 N N . PRO A 1 90 ? -1.393 -2.991 13.121 1.00 74.19 90 PRO A N 1
ATOM 712 C CA . PRO A 1 90 ? -1.350 -4.404 13.431 1.00 74.19 90 PRO A CA 1
ATOM 713 C C . PRO A 1 90 ? -1.516 -5.238 12.161 1.00 74.19 90 PRO A C 1
ATOM 715 O O . PRO A 1 90 ? -2.230 -4.873 11.232 1.00 74.19 90 PRO A O 1
ATOM 718 N N . MET A 1 91 ? -0.835 -6.378 12.132 1.00 77.62 91 MET A N 1
ATOM 719 C CA . MET A 1 91 ? -0.964 -7.339 11.045 1.00 77.62 91 MET A CA 1
ATOM 720 C C . MET A 1 91 ? -1.925 -8.453 11.449 1.00 77.62 91 MET A C 1
ATOM 722 O O . MET A 1 91 ? -1.865 -8.986 12.566 1.00 77.62 91 MET A O 1
ATOM 726 N N . GLY A 1 92 ? -2.787 -8.825 10.512 1.00 87.19 92 GLY A N 1
ATOM 727 C CA . GLY A 1 92 ? -3.753 -9.900 10.645 1.00 87.19 92 GLY A CA 1
ATOM 728 C C . GLY A 1 92 ? -5.151 -9.407 11.006 1.00 87.19 92 GLY A C 1
ATOM 729 O O . GLY A 1 92 ? -5.346 -8.523 11.843 1.00 87.19 92 GLY A O 1
ATOM 730 N N . LEU A 1 93 ? -6.145 -10.073 10.417 1.00 92.25 93 LEU A N 1
ATOM 731 C CA . LEU A 1 93 ? -7.572 -9.802 10.594 1.00 92.25 93 LEU A CA 1
ATOM 732 C C . LEU A 1 93 ? -7.980 -9.683 12.072 1.00 92.25 93 LEU A C 1
ATOM 734 O O . LEU A 1 93 ? -8.650 -8.731 12.464 1.00 92.25 93 LEU A O 1
ATOM 738 N N . LYS A 1 94 ? -7.527 -10.625 12.907 1.00 93.50 94 LYS A N 1
ATOM 739 C CA . LYS A 1 94 ? -7.793 -10.643 14.351 1.00 93.50 94 LYS A CA 1
ATOM 740 C C . LYS A 1 94 ? -7.266 -9.395 15.057 1.00 93.50 94 LYS A C 1
ATOM 742 O O . LYS A 1 94 ? -7.977 -8.795 15.859 1.00 93.50 94 LYS A O 1
ATOM 747 N N . SER A 1 95 ? -6.029 -9.008 14.766 1.00 92.31 95 SER A N 1
ATOM 748 C CA . SER A 1 95 ? -5.375 -7.860 15.394 1.00 92.31 95 SER A CA 1
ATOM 749 C C . SER A 1 95 ? -6.054 -6.545 14.983 1.00 92.31 95 SER A C 1
ATOM 751 O O . SER A 1 95 ? -6.313 -5.704 15.842 1.00 92.31 95 SER A O 1
ATOM 753 N N . ASN A 1 96 ? -6.429 -6.408 13.705 1.00 92.75 96 ASN A N 1
ATOM 754 C CA . ASN A 1 96 ? -7.174 -5.251 13.188 1.00 92.75 96 ASN A CA 1
ATOM 755 C C . ASN A 1 96 ? -8.576 -5.135 13.811 1.00 92.75 96 ASN A C 1
ATOM 757 O O . ASN A 1 96 ? -9.015 -4.043 14.182 1.00 92.75 96 ASN A O 1
ATOM 761 N N . LEU A 1 97 ? -9.270 -6.262 13.996 1.00 94.44 97 LEU A N 1
ATOM 762 C CA . LEU A 1 97 ? -10.554 -6.307 14.700 1.00 94.44 97 LEU A CA 1
ATOM 763 C C . LEU A 1 97 ? -10.418 -5.905 16.173 1.00 94.44 97 LEU A C 1
ATOM 765 O O . LEU A 1 97 ? -11.195 -5.084 16.661 1.00 94.44 97 LEU A O 1
ATOM 769 N N . MET A 1 98 ? -9.413 -6.438 16.875 1.00 93.88 98 MET A N 1
ATOM 770 C CA . MET A 1 98 ? -9.133 -6.062 18.264 1.00 93.88 98 MET A CA 1
ATOM 771 C C . MET A 1 98 ? -8.842 -4.565 18.394 1.00 93.88 98 MET A C 1
ATOM 773 O O . MET A 1 98 ? -9.356 -3.928 19.311 1.00 93.88 98 MET A O 1
ATOM 777 N N . GLN A 1 99 ? -8.060 -3.992 17.473 1.00 92.31 99 GLN A N 1
ATOM 778 C CA . GLN A 1 99 ? -7.797 -2.554 17.455 1.00 92.31 99 GLN A CA 1
ATOM 779 C C . GLN A 1 99 ? -9.078 -1.753 17.211 1.00 92.31 99 GLN A C 1
ATOM 781 O O . GLN A 1 99 ? -9.339 -0.796 17.933 1.00 92.31 99 GLN A O 1
ATOM 786 N N . SER A 1 100 ? -9.913 -2.176 16.258 1.00 94.31 100 SER A N 1
ATOM 787 C CA . SER A 1 100 ? -11.191 -1.516 15.963 1.00 94.31 100 SER A CA 1
ATOM 788 C C . SER A 1 100 ? -12.078 -1.412 17.210 1.00 94.31 100 SER A C 1
ATOM 790 O O . SER A 1 100 ? -12.654 -0.360 17.469 1.00 94.31 100 SER A O 1
ATOM 792 N N . TYR A 1 101 ? -12.125 -2.466 18.034 1.00 94.44 101 TYR A N 1
ATOM 793 C CA . TYR A 1 101 ? -12.866 -2.477 19.302 1.00 94.44 101 TYR A CA 1
ATOM 794 C C . TYR A 1 101 ? -12.156 -1.758 20.463 1.00 94.44 101 TYR A C 1
ATOM 796 O O . TYR A 1 101 ? -12.803 -1.418 21.452 1.00 94.44 101 TYR A O 1
ATOM 804 N N . ALA A 1 102 ? -10.848 -1.511 20.368 1.00 92.56 102 ALA A N 1
ATOM 805 C CA . ALA A 1 102 ? -10.080 -0.767 21.368 1.00 92.56 102 ALA A CA 1
ATOM 806 C C . ALA A 1 102 ? -10.118 0.760 21.147 1.00 92.56 102 ALA A C 1
ATOM 808 O O . ALA A 1 102 ? -9.864 1.528 22.080 1.00 92.56 102 ALA A O 1
ATOM 809 N N . THR A 1 103 ? -10.476 1.212 19.944 1.00 90.19 103 THR A N 1
ATOM 810 C CA . THR A 1 103 ? -10.462 2.628 19.552 1.00 90.19 103 THR A CA 1
ATOM 811 C C . THR A 1 103 ? -11.824 3.315 19.764 1.00 90.19 103 THR A C 1
ATOM 813 O O . THR A 1 103 ? -12.890 2.712 19.635 1.00 90.19 103 THR A O 1
ATOM 816 N N . ASP A 1 104 ? -11.804 4.613 20.100 1.00 88.75 104 ASP A N 1
ATOM 817 C CA . ASP A 1 104 ? -13.013 5.447 20.204 1.00 88.75 104 ASP A CA 1
ATOM 818 C C . ASP A 1 104 ? -13.699 5.600 18.829 1.00 88.75 104 ASP A C 1
ATOM 820 O O . ASP A 1 104 ? -13.022 5.879 17.834 1.00 88.75 104 ASP A O 1
ATOM 824 N N . PRO A 1 105 ? -15.038 5.515 18.741 1.00 92.12 105 PRO A N 1
ATOM 825 C CA . PRO A 1 105 ? -16.004 5.491 19.843 1.00 92.12 105 PRO A CA 1
ATOM 826 C C . PRO A 1 105 ? -16.398 4.084 20.306 1.00 92.12 105 PRO A C 1
ATOM 828 O O . PRO A 1 105 ? -17.112 3.956 21.294 1.00 92.12 105 PRO A O 1
ATOM 831 N N . ILE A 1 106 ? -15.933 3.037 19.622 1.00 93.12 106 ILE A N 1
ATOM 832 C CA . ILE A 1 106 ? -16.390 1.656 19.819 1.00 93.12 106 ILE A CA 1
ATOM 833 C C . ILE A 1 106 ? -16.014 1.137 21.208 1.00 93.12 106 ILE A C 1
ATOM 835 O O . ILE A 1 106 ? -16.831 0.488 21.856 1.00 93.12 106 ILE A O 1
ATOM 839 N N . SER A 1 107 ? -14.822 1.479 21.703 1.00 92.88 107 SER A N 1
ATOM 840 C CA . SER A 1 107 ? -14.376 1.090 23.046 1.00 92.88 107 SER A CA 1
ATOM 841 C C . SER A 1 107 ? -15.159 1.744 24.186 1.00 92.88 107 SER A C 1
ATOM 843 O O . SER A 1 107 ? -15.102 1.279 25.327 1.00 92.88 107 SER A O 1
ATOM 845 N N . ASN A 1 108 ? -15.904 2.817 23.907 1.00 93.88 108 ASN A N 1
ATOM 846 C CA . ASN A 1 108 ? -16.737 3.460 24.906 1.00 93.88 108 ASN A CA 1
ATOM 847 C C . ASN A 1 108 ? -18.057 2.694 25.067 1.00 93.88 108 ASN A C 1
ATOM 849 O O . ASN A 1 108 ? -18.968 2.831 24.250 1.00 93.88 108 ASN A O 1
ATOM 853 N N . LYS A 1 109 ? -18.185 1.948 26.172 1.00 90.88 109 LYS A N 1
ATOM 854 C CA . LYS A 1 109 ? -19.385 1.156 26.491 1.00 90.88 109 LYS A CA 1
ATOM 855 C C . LYS A 1 109 ? -20.674 1.991 26.468 1.00 90.88 109 LYS A C 1
ATOM 857 O O . LYS A 1 109 ? -21.674 1.530 25.936 1.00 90.88 109 LYS A O 1
ATOM 862 N N . THR A 1 110 ? -20.650 3.246 26.930 1.00 92.69 110 THR A N 1
ATOM 863 C CA . THR A 1 110 ? -21.861 4.091 26.905 1.00 92.69 110 THR A CA 1
ATOM 864 C C . THR A 1 110 ? -22.298 4.446 25.489 1.00 92.69 110 THR A C 1
ATOM 866 O O . THR A 1 110 ? -23.492 4.511 25.223 1.00 92.69 110 THR A O 1
ATOM 869 N N . TRP A 1 111 ? -21.351 4.635 24.567 1.00 94.38 111 TRP A N 1
ATOM 870 C CA . TRP A 1 111 ? -21.657 4.843 23.153 1.00 94.38 111 TRP A CA 1
ATOM 871 C C . TRP A 1 111 ? -22.111 3.540 22.487 1.00 94.38 111 TRP A C 1
ATOM 873 O O . TRP A 1 111 ? -23.100 3.535 21.758 1.00 94.38 111 TRP A O 1
ATOM 883 N N . PHE A 1 112 ? -21.446 2.423 22.781 1.00 92.81 112 PHE A N 1
ATOM 884 C CA . PHE A 1 112 ? -21.802 1.103 22.257 1.00 92.81 112 PHE A CA 1
ATOM 885 C C . PHE A 1 112 ? -23.232 0.674 22.638 1.00 92.81 112 PHE A C 1
ATOM 887 O O . PHE A 1 112 ? -23.927 0.019 21.856 1.00 92.81 112 PHE A O 1
ATOM 894 N N . ASP A 1 113 ? -23.686 1.087 23.820 1.00 92.81 113 ASP A N 1
ATOM 895 C CA . ASP A 1 113 ? -25.024 0.815 24.342 1.00 92.81 113 ASP A CA 1
ATOM 896 C C . ASP A 1 113 ? -26.045 1.935 24.049 1.00 92.81 113 ASP A C 1
ATOM 898 O O . ASP A 1 113 ? -27.182 1.845 24.500 1.00 92.81 113 ASP A O 1
ATOM 902 N N . SER A 1 114 ? -25.675 2.978 23.292 1.00 92.31 114 SER A N 1
ATOM 903 C CA . SER A 1 114 ? -26.520 4.174 23.111 1.00 92.31 114 SER A CA 1
ATOM 904 C C . SER A 1 114 ? -27.663 4.039 22.097 1.00 92.31 114 SER A C 1
ATOM 906 O O . SER A 1 114 ? -28.576 4.860 22.124 1.00 92.31 114 SER A O 1
ATOM 908 N N . SER A 1 115 ? -27.631 3.032 21.218 1.00 92.00 115 SER A N 1
ATOM 909 C CA . SER A 1 115 ? -28.626 2.888 20.145 1.00 92.00 115 SER A CA 1
ATOM 910 C C . SER A 1 115 ? -30.006 2.479 20.659 1.00 92.00 115 SER A C 1
ATOM 912 O O . SER A 1 115 ? -30.140 1.606 21.518 1.00 92.00 115 SER A O 1
ATOM 914 N N . THR A 1 116 ? -31.041 3.026 20.025 1.00 89.75 116 THR A N 1
ATOM 915 C CA . THR A 1 116 ? -32.446 2.615 20.177 1.00 89.75 116 THR A CA 1
ATOM 916 C C . THR A 1 116 ? -32.712 1.188 19.680 1.00 89.75 116 THR A C 1
ATOM 918 O O . THR A 1 116 ? -33.637 0.531 20.159 1.00 89.75 116 THR A O 1
ATOM 921 N N . GLN A 1 117 ? -31.873 0.671 18.775 1.00 91.62 117 GLN A N 1
ATOM 922 C CA . GLN A 1 117 ? -31.958 -0.680 18.214 1.00 91.62 117 GLN A CA 1
ATOM 923 C C . GLN A 1 117 ? -30.648 -1.463 18.425 1.00 91.62 117 GLN A C 1
ATOM 925 O O . GLN A 1 117 ? -29.907 -1.743 17.472 1.00 91.62 117 GLN A O 1
ATOM 930 N N . PRO A 1 118 ? -30.345 -1.893 19.665 1.00 91.44 118 PRO A N 1
ATOM 931 C CA . PRO A 1 118 ? -29.036 -2.443 20.019 1.00 91.44 118 PRO A CA 1
ATOM 932 C C . PRO A 1 118 ? -28.692 -3.738 19.270 1.00 91.44 118 PRO A C 1
ATOM 934 O O . PRO A 1 118 ? -27.518 -3.991 18.993 1.00 91.44 118 PRO A O 1
ATOM 937 N N . LYS A 1 119 ? -29.685 -4.564 18.905 1.00 92.69 119 LYS A N 1
ATOM 938 C CA . LYS A 1 119 ? -29.447 -5.788 18.122 1.00 92.69 119 LYS A CA 1
ATOM 939 C C . LYS A 1 119 ? -28.911 -5.473 16.729 1.00 92.69 119 LYS A C 1
ATOM 941 O O . LYS A 1 119 ? -27.863 -5.993 16.350 1.00 92.69 119 LYS A O 1
ATOM 946 N N . VAL A 1 120 ? -29.625 -4.624 15.995 1.00 93.75 120 VAL A N 1
ATOM 947 C CA . VAL A 1 120 ? -29.290 -4.258 14.616 1.00 93.75 120 VAL A CA 1
ATOM 948 C C . VAL A 1 120 ? -27.976 -3.486 14.588 1.00 93.75 120 VAL A C 1
ATOM 950 O O . VAL A 1 120 ? -27.061 -3.866 13.858 1.00 93.75 120 VAL A O 1
ATOM 953 N N . PHE A 1 121 ? -27.842 -2.476 15.453 1.00 95.19 121 PHE A N 1
ATOM 954 C CA . PHE A 1 121 ? -26.647 -1.645 15.537 1.00 95.19 121 PHE A CA 1
ATOM 955 C C . PHE A 1 121 ? -25.383 -2.455 15.814 1.00 95.19 121 PHE A C 1
ATOM 957 O O . PHE A 1 121 ? -24.426 -2.359 15.052 1.00 95.19 121 PHE A O 1
ATOM 964 N N . ARG A 1 122 ? -25.367 -3.302 16.852 1.00 94.94 122 ARG A N 1
ATOM 965 C CA . ARG A 1 122 ? -24.145 -4.028 17.236 1.00 94.94 122 ARG A CA 1
ATOM 966 C C . ARG A 1 122 ? -23.725 -5.075 16.203 1.00 94.94 122 ARG A C 1
ATOM 968 O O . ARG A 1 122 ? -22.531 -5.205 15.943 1.00 94.94 122 ARG A O 1
ATOM 975 N N . LYS A 1 123 ? -24.679 -5.787 15.584 1.00 95.00 123 LYS A N 1
ATOM 976 C CA . LYS A 1 123 ? -24.367 -6.767 14.526 1.00 95.00 123 LYS A CA 1
ATOM 977 C C . LYS A 1 123 ? -23.835 -6.076 13.265 1.00 95.00 123 LYS A C 1
ATOM 979 O O . LYS A 1 123 ? -22.818 -6.504 12.725 1.00 95.00 123 LYS A O 1
ATOM 984 N N . MET A 1 124 ? -24.453 -4.969 12.847 1.00 95.12 124 MET A N 1
ATOM 985 C CA . MET A 1 124 ? -23.975 -4.169 11.710 1.00 95.12 124 MET A CA 1
ATOM 986 C C . MET A 1 124 ? -22.628 -3.493 11.997 1.00 95.12 124 MET A C 1
ATOM 988 O O . MET A 1 124 ? -21.770 -3.438 11.119 1.00 95.12 124 MET A O 1
ATOM 992 N N . LEU A 1 125 ? -22.405 -3.030 13.231 1.00 96.38 125 LEU A N 1
ATOM 993 C CA . LEU A 1 125 ? -21.130 -2.459 13.665 1.00 96.38 125 LEU A CA 1
ATOM 994 C C . LEU A 1 125 ? -20.013 -3.504 13.604 1.00 96.38 125 LEU A C 1
ATOM 996 O O . LEU A 1 125 ? -18.926 -3.198 13.119 1.00 96.38 125 LEU A O 1
ATOM 1000 N N . PHE A 1 126 ? -20.282 -4.744 14.030 1.00 96.44 126 PHE A N 1
ATOM 1001 C CA . PHE A 1 126 ? -19.327 -5.839 13.861 1.00 96.44 126 PHE A CA 1
ATOM 1002 C C . PHE A 1 126 ? -19.021 -6.091 12.377 1.00 96.44 126 PHE A C 1
ATOM 1004 O O . PHE A 1 126 ? -17.853 -6.218 12.014 1.00 96.44 126 PHE A O 1
ATOM 1011 N N . GLY A 1 127 ? -20.046 -6.101 11.514 1.00 96.19 127 GLY A N 1
ATOM 1012 C CA . GLY A 1 127 ? -19.880 -6.201 10.060 1.00 96.19 127 GLY A CA 1
ATOM 1013 C C . GLY A 1 127 ? -18.980 -5.100 9.487 1.00 96.19 127 GLY A C 1
ATOM 1014 O O . GLY A 1 127 ? -18.057 -5.396 8.733 1.00 96.19 127 GLY A O 1
ATOM 1015 N N . LEU A 1 128 ? -19.169 -3.848 9.914 1.00 96.69 128 LEU A N 1
ATOM 1016 C CA . LEU A 1 128 ? -18.318 -2.717 9.529 1.00 96.69 128 LEU A CA 1
ATOM 1017 C C . LEU A 1 128 ? -16.865 -2.885 10.008 1.00 96.69 128 LEU A C 1
ATOM 1019 O O . LEU A 1 128 ? -15.933 -2.652 9.238 1.00 96.69 128 LEU A O 1
ATOM 1023 N N . CYS A 1 129 ? -16.652 -3.296 11.261 1.00 96.19 129 CYS A N 1
ATOM 1024 C CA . CYS A 1 129 ? -15.311 -3.563 11.790 1.00 96.19 129 CYS A CA 1
ATOM 1025 C C . CYS A 1 129 ? -14.616 -4.691 11.019 1.00 96.19 129 CYS A C 1
ATOM 1027 O O . CYS A 1 129 ? -13.426 -4.595 10.716 1.00 96.19 129 CYS A O 1
ATOM 1029 N N . PHE A 1 130 ? -15.358 -5.745 10.669 1.00 95.88 130 PHE A N 1
ATOM 1030 C CA . PHE A 1 130 ? -14.843 -6.851 9.870 1.00 95.88 130 PHE A CA 1
ATOM 1031 C C . PHE A 1 130 ? -14.490 -6.403 8.455 1.00 95.88 130 PHE A C 1
ATOM 1033 O O . PHE A 1 130 ? -13.389 -6.690 7.994 1.00 95.88 130 PHE A O 1
ATOM 1040 N N . PHE A 1 131 ? -15.364 -5.637 7.800 1.00 96.19 131 PHE A N 1
ATOM 1041 C CA . PHE A 1 131 ? -15.083 -5.013 6.509 1.00 96.19 131 PHE A CA 1
ATOM 1042 C C . PHE A 1 131 ? -13.806 -4.162 6.560 1.00 96.19 131 PHE A C 1
ATOM 1044 O O . PHE A 1 131 ? -12.939 -4.299 5.700 1.00 96.19 131 PHE A O 1
ATOM 1051 N N . HIS A 1 132 ? -13.647 -3.327 7.591 1.00 95.19 132 HIS A N 1
ATOM 1052 C CA . HIS A 1 132 ? -12.459 -2.491 7.756 1.00 95.19 132 HIS A CA 1
ATOM 1053 C C . HIS A 1 132 ? -11.174 -3.320 7.884 1.00 95.19 132 HIS A C 1
ATOM 1055 O O . HIS A 1 132 ? -10.194 -3.057 7.184 1.00 95.19 132 HIS A O 1
ATOM 1061 N N . ALA A 1 133 ? -11.194 -4.360 8.720 1.00 94.31 133 ALA A N 1
ATOM 1062 C CA . ALA A 1 133 ? -10.068 -5.273 8.877 1.00 94.31 133 ALA A CA 1
ATOM 1063 C C . ALA A 1 133 ? -9.781 -6.065 7.584 1.00 94.31 133 ALA A C 1
ATOM 1065 O O . ALA A 1 133 ? -8.620 -6.262 7.220 1.00 94.31 133 ALA A O 1
ATOM 1066 N N . PHE A 1 134 ? -10.827 -6.468 6.856 1.00 94.12 134 PHE A N 1
ATOM 1067 C CA . PHE A 1 134 ? -10.737 -7.166 5.574 1.00 94.12 134 PHE A CA 1
ATOM 1068 C C . PHE A 1 134 ? -10.024 -6.316 4.519 1.00 94.12 134 PHE A C 1
ATOM 1070 O O . PHE A 1 134 ? -9.062 -6.779 3.908 1.00 94.12 134 PHE A O 1
ATOM 1077 N N . ILE A 1 135 ? -10.450 -5.065 4.305 1.00 93.19 135 ILE A N 1
ATOM 1078 C CA . ILE A 1 135 ? -9.873 -4.214 3.250 1.00 93.19 135 ILE A CA 1
ATOM 1079 C C . ILE A 1 135 ? -8.424 -3.809 3.552 1.00 93.19 135 ILE A C 1
ATOM 1081 O O . ILE A 1 135 ? -7.632 -3.651 2.618 1.00 93.19 135 ILE A O 1
ATOM 1085 N N . GLN A 1 136 ? -8.068 -3.680 4.838 1.00 91.62 136 GLN A N 1
ATOM 1086 C CA . GLN A 1 136 ? -6.701 -3.408 5.289 1.00 91.62 136 GLN A CA 1
ATOM 1087 C C . GLN A 1 136 ? -5.764 -4.579 4.977 1.00 91.62 136 GLN A C 1
ATOM 1089 O O . GLN A 1 136 ? -4.709 -4.377 4.374 1.00 91.62 136 GLN A O 1
ATOM 1094 N N . GLU A 1 137 ? -6.166 -5.804 5.320 1.00 90.62 137 GLU A N 1
ATOM 1095 C CA . GLU A 1 137 ? -5.367 -7.009 5.068 1.00 90.62 137 GLU A CA 1
ATOM 1096 C C . GLU A 1 137 ? -5.298 -7.367 3.585 1.00 90.62 137 GLU A C 1
ATOM 1098 O O . GLU A 1 137 ? -4.261 -7.827 3.099 1.00 90.62 137 GLU A O 1
ATOM 1103 N N . ARG A 1 138 ? -6.369 -7.096 2.831 1.00 91.50 138 ARG A N 1
ATOM 1104 C CA . ARG A 1 138 ? -6.425 -7.345 1.387 1.00 91.50 138 ARG A CA 1
ATOM 1105 C C . ARG A 1 138 ? -5.295 -6.632 0.632 1.00 91.50 138 ARG A C 1
ATOM 1107 O O . ARG A 1 138 ? -4.792 -7.164 -0.353 1.00 91.50 138 ARG A O 1
ATOM 1114 N N . ARG A 1 139 ? -4.808 -5.490 1.135 1.00 88.56 139 ARG A N 1
ATOM 1115 C CA . ARG A 1 139 ? -3.653 -4.761 0.577 1.00 88.56 139 ARG A CA 1
ATOM 1116 C C . ARG A 1 139 ? -2.359 -5.574 0.548 1.00 88.56 139 ARG A C 1
ATOM 1118 O O . ARG A 1 139 ? -1.526 -5.352 -0.327 1.00 88.56 139 ARG A O 1
ATOM 1125 N N . LEU A 1 140 ? -2.190 -6.529 1.462 1.00 86.50 140 LEU A N 1
ATOM 1126 C CA . LEU A 1 140 ? -0.991 -7.369 1.525 1.00 86.50 140 LEU A CA 1
ATOM 1127 C C . LEU A 1 140 ? -0.884 -8.352 0.348 1.00 86.50 140 LEU A C 1
ATOM 1129 O O . LEU A 1 140 ? 0.175 -8.934 0.140 1.00 86.50 140 LEU A O 1
ATOM 1133 N N . PHE A 1 141 ? -1.953 -8.533 -0.433 1.00 89.44 141 PHE A N 1
ATOM 1134 C CA . PHE A 1 141 ? -1.976 -9.406 -1.610 1.00 89.44 141 PHE A CA 1
ATOM 1135 C C . PHE A 1 141 ? -1.578 -8.684 -2.911 1.00 89.44 141 PHE A C 1
ATOM 1137 O O . PHE A 1 141 ? -1.692 -9.255 -3.997 1.00 89.44 141 PHE A O 1
ATOM 1144 N N . GLY A 1 142 ? -1.101 -7.436 -2.823 1.00 87.38 142 GLY A N 1
ATOM 1145 C CA . GLY A 1 142 ? -0.688 -6.658 -3.991 1.00 87.38 142 GLY A CA 1
ATOM 1146 C C . GLY A 1 142 ? -1.838 -6.493 -4.999 1.00 87.38 142 GLY A C 1
ATOM 1147 O O . GLY A 1 142 ? -2.976 -6.312 -4.564 1.00 87.38 142 GLY A O 1
ATOM 1148 N N . PRO A 1 143 ? -1.577 -6.615 -6.316 1.00 88.44 143 PRO A N 1
ATOM 1149 C CA . PRO A 1 143 ? -2.591 -6.457 -7.366 1.00 88.44 143 PRO A CA 1
ATOM 1150 C C . PRO A 1 143 ? -3.774 -7.436 -7.306 1.00 88.44 143 PRO A C 1
ATOM 1152 O O . PRO A 1 143 ? -4.834 -7.137 -7.846 1.00 88.44 143 PRO A O 1
ATOM 1155 N N . LEU A 1 144 ? -3.627 -8.600 -6.655 1.00 90.44 144 LEU A N 1
ATOM 1156 C CA . LEU A 1 144 ? -4.761 -9.508 -6.409 1.00 90.44 144 LEU A CA 1
ATOM 1157 C C . LEU A 1 144 ? -5.748 -8.904 -5.398 1.00 90.44 144 LEU A C 1
ATOM 1159 O O . LEU A 1 144 ? -6.952 -9.148 -5.458 1.00 90.44 144 LEU A O 1
ATOM 1163 N N . GLY A 1 145 ? -5.212 -8.121 -4.464 1.00 91.56 145 GLY A N 1
ATOM 1164 C CA . GLY A 1 145 ? -5.950 -7.371 -3.465 1.00 91.56 145 GLY A CA 1
ATOM 1165 C C . GLY A 1 145 ? -6.627 -6.140 -4.029 1.00 91.56 145 GLY A C 1
ATOM 1166 O O . GLY A 1 145 ? -7.856 -6.077 -4.086 1.00 91.56 145 GLY A O 1
ATOM 1167 N N . TRP A 1 146 ? -5.781 -5.187 -4.404 1.00 92.19 146 TRP A N 1
ATOM 1168 C CA . TRP A 1 146 ? -6.123 -3.876 -4.933 1.00 92.19 146 TRP A CA 1
ATOM 1169 C C . TRP A 1 146 ? -5.124 -3.534 -6.033 1.00 92.19 146 TRP A C 1
ATOM 1171 O O . TRP A 1 146 ? -3.931 -3.805 -5.877 1.00 92.19 146 TRP A O 1
ATOM 1181 N N . ASN A 1 147 ? -5.572 -2.898 -7.115 1.00 91.38 147 ASN A N 1
ATOM 1182 C CA . ASN A 1 147 ? -4.652 -2.424 -8.150 1.00 91.38 147 ASN A CA 1
ATOM 1183 C C . ASN A 1 147 ? -3.698 -1.357 -7.589 1.00 91.38 147 ASN A C 1
ATOM 1185 O O . ASN A 1 147 ? -2.524 -1.321 -7.959 1.00 91.38 147 ASN A O 1
ATOM 1189 N N . ILE A 1 148 ? -4.185 -0.525 -6.660 1.00 89.31 148 ILE A N 1
ATOM 1190 C CA . ILE A 1 148 ? -3.396 0.485 -5.947 1.00 89.31 148 ILE A CA 1
ATOM 1191 C C . ILE A 1 148 ? -3.436 0.207 -4.440 1.00 89.31 148 ILE A C 1
ATOM 1193 O O . ILE A 1 148 ? -4.473 -0.105 -3.860 1.00 89.31 148 ILE A O 1
ATOM 1197 N N . GLN A 1 149 ? -2.293 0.346 -3.765 1.00 86.31 149 GLN A N 1
ATOM 1198 C CA . GLN A 1 149 ? -2.186 0.125 -2.321 1.00 86.31 149 GLN A CA 1
ATOM 1199 C C . GLN A 1 149 ? -2.768 1.299 -1.518 1.00 86.31 149 GLN A C 1
ATOM 1201 O O . GLN A 1 149 ? -2.041 2.143 -0.995 1.00 86.31 149 GLN A O 1
ATOM 1206 N N . TYR A 1 150 ? -4.094 1.344 -1.394 1.00 88.75 150 TYR A N 1
ATOM 1207 C CA . TYR A 1 150 ? -4.785 2.373 -0.618 1.00 88.75 150 TYR A CA 1
ATOM 1208 C C . TYR A 1 150 ? -4.473 2.288 0.880 1.00 88.75 150 TYR A C 1
ATOM 1210 O O . TYR A 1 150 ? -4.226 1.219 1.443 1.00 88.75 150 TYR A O 1
ATOM 1218 N N . GLN A 1 151 ? -4.495 3.431 1.563 1.00 85.56 151 GLN A N 1
ATOM 1219 C CA . GLN A 1 151 ? -4.351 3.483 3.015 1.00 85.56 151 GLN A CA 1
ATOM 1220 C C . GLN A 1 151 ? -5.693 3.829 3.654 1.00 85.56 151 GLN A C 1
ATOM 1222 O O . GLN A 1 151 ? -6.123 4.981 3.603 1.00 85.56 151 GLN A O 1
ATOM 1227 N N . PHE A 1 152 ? -6.334 2.827 4.253 1.00 89.06 152 PHE A N 1
ATOM 1228 C CA . PHE A 1 152 ? -7.569 2.981 5.019 1.00 89.06 152 PHE A CA 1
ATOM 1229 C C . PHE A 1 152 ? -7.245 3.246 6.489 1.00 89.06 152 PHE A C 1
ATOM 1231 O O . PHE A 1 152 ? -6.517 2.472 7.117 1.00 89.06 152 PHE A O 1
ATOM 1238 N N . ASN A 1 153 ? -7.788 4.333 7.030 1.00 87.00 153 ASN A N 1
ATOM 1239 C CA . ASN A 1 153 ? -7.453 4.845 8.354 1.00 87.00 153 ASN A CA 1
ATOM 1240 C C . ASN A 1 153 ? -8.596 4.633 9.354 1.00 87.00 153 ASN A C 1
ATOM 1242 O O . ASN A 1 153 ? -9.763 4.497 8.986 1.00 87.00 153 ASN A O 1
ATOM 1246 N N . GLU A 1 154 ? -8.271 4.733 10.644 1.00 88.00 154 GLU A N 1
ATOM 1247 C CA . GLU A 1 154 ? -9.259 4.704 11.733 1.00 88.00 154 GLU A CA 1
ATOM 1248 C C . GLU A 1 154 ? -10.295 5.835 11.628 1.00 88.00 154 GLU A C 1
ATOM 1250 O O . GLU A 1 154 ? -11.420 5.694 12.101 1.00 88.00 154 GLU A O 1
ATOM 1255 N N . SER A 1 155 ? -9.949 6.957 10.984 1.00 90.56 155 SER A N 1
ATOM 1256 C CA . SER A 1 155 ? -10.893 8.048 10.720 1.00 90.56 155 SER A CA 1
ATOM 1257 C C . SER A 1 155 ? -12.088 7.586 9.892 1.00 90.56 155 SER A C 1
ATOM 1259 O O . SER A 1 155 ? -13.209 8.011 10.166 1.00 90.56 155 SER A O 1
ATOM 1261 N N . ASP A 1 156 ? -11.841 6.711 8.915 1.00 93.31 156 ASP A N 1
ATOM 1262 C CA . ASP A 1 156 ? -12.846 6.229 7.969 1.00 93.31 156 ASP A CA 1
ATOM 1263 C C . ASP A 1 156 ? -13.804 5.261 8.678 1.00 93.31 156 ASP A C 1
ATOM 1265 O O . ASP A 1 156 ? -15.024 5.363 8.531 1.00 93.31 156 ASP A O 1
ATOM 1269 N N . LEU A 1 157 ? -13.264 4.398 9.549 1.00 95.00 157 LEU A N 1
ATOM 1270 C CA . LEU A 1 157 ? -14.060 3.541 10.430 1.00 95.00 157 LEU A CA 1
ATOM 1271 C C . LEU A 1 157 ? -14.886 4.378 11.413 1.00 95.00 157 LEU A C 1
ATOM 1273 O O . LEU A 1 157 ? -16.083 4.154 11.572 1.00 95.00 157 LEU A O 1
ATOM 1277 N N . ARG A 1 158 ? -14.268 5.376 12.052 1.00 94.75 158 ARG A N 1
ATOM 1278 C CA . ARG A 1 158 ? -14.907 6.207 13.078 1.00 94.75 158 ARG A CA 1
ATOM 1279 C C . ARG A 1 158 ? -16.096 6.997 12.545 1.00 94.75 158 ARG A C 1
ATOM 1281 O O . ARG A 1 158 ? -17.120 7.066 13.224 1.00 94.75 158 ARG A O 1
ATOM 1288 N N . ILE A 1 159 ? -15.973 7.611 11.367 1.00 94.50 159 ILE A N 1
ATOM 1289 C CA . ILE A 1 159 ? -17.099 8.331 10.759 1.00 94.50 159 ILE A CA 1
ATOM 1290 C C . ILE A 1 159 ? -18.197 7.360 10.318 1.00 94.50 159 ILE A C 1
ATOM 1292 O O . ILE A 1 159 ? -19.364 7.608 10.617 1.00 94.50 159 ILE A O 1
ATOM 1296 N N . SER A 1 160 ? -17.825 6.221 9.724 1.00 96.38 160 SER A N 1
ATOM 1297 C CA . SER A 1 160 ? -18.774 5.192 9.283 1.00 96.38 160 SER A CA 1
ATOM 1298 C C . SER A 1 160 ? -19.556 4.597 10.458 1.00 96.38 160 SER A C 1
ATOM 1300 O O . SER A 1 160 ? -20.768 4.441 10.371 1.00 96.38 160 SER A O 1
ATOM 1302 N N . ALA A 1 161 ? -18.900 4.348 11.595 1.00 96.38 161 ALA A N 1
ATOM 1303 C CA . ALA A 1 161 ? -19.531 3.821 12.805 1.00 96.38 161 ALA A CA 1
ATOM 1304 C C . ALA A 1 161 ? -20.513 4.824 13.438 1.00 96.38 161 ALA A C 1
ATOM 1306 O O . ALA A 1 161 ? -21.589 4.444 13.897 1.00 96.38 161 ALA A O 1
ATOM 1307 N N . LYS A 1 162 ? -20.173 6.120 13.432 1.00 95.50 162 LYS A N 1
ATOM 1308 C CA . LYS A 1 162 ? -21.078 7.183 13.900 1.00 95.50 162 LYS A CA 1
ATOM 1309 C C . LYS A 1 162 ? -22.278 7.361 12.978 1.00 95.50 162 LYS A C 1
ATOM 1311 O O . LYS A 1 162 ? -23.391 7.498 13.469 1.00 95.50 162 LYS A O 1
ATOM 1316 N N . GLN A 1 163 ? -22.062 7.354 11.665 1.00 95.31 163 GLN A N 1
ATOM 1317 C CA . GLN A 1 163 ? -23.151 7.411 10.692 1.00 95.31 163 GLN A CA 1
ATOM 1318 C C . GLN A 1 163 ? -24.060 6.190 10.819 1.00 95.31 163 GLN A C 1
ATOM 1320 O O . GLN A 1 163 ? -25.272 6.354 10.847 1.00 95.31 163 GLN A O 1
ATOM 1325 N N . LEU A 1 164 ? -23.497 4.990 10.983 1.00 95.62 164 LEU A N 1
ATOM 1326 C CA . LEU A 1 164 ? -24.275 3.775 11.211 1.00 95.62 164 LEU A CA 1
ATOM 1327 C C . LEU A 1 164 ? -25.230 3.931 12.405 1.00 95.62 164 LEU A C 1
ATOM 1329 O O . LEU A 1 164 ? -26.406 3.613 12.272 1.00 95.62 164 LEU A O 1
ATOM 1333 N N . LEU A 1 165 ? -24.742 4.457 13.535 1.00 95.06 165 LEU A N 1
ATOM 1334 C CA . LEU A 1 165 ? -25.580 4.734 14.706 1.00 95.06 165 LEU A CA 1
ATOM 1335 C C . LEU A 1 165 ? -26.715 5.715 14.374 1.00 95.06 165 LEU A C 1
ATOM 1337 O O . LEU A 1 165 ? -27.875 5.413 14.635 1.00 95.06 165 LEU A O 1
ATOM 1341 N N . ILE A 1 166 ? -26.382 6.855 13.758 1.00 94.62 166 ILE A N 1
ATOM 1342 C CA . ILE A 1 166 ? -27.354 7.902 13.404 1.00 94.62 166 ILE A CA 1
ATOM 1343 C C . ILE A 1 166 ? -28.466 7.332 12.515 1.00 94.62 166 ILE A C 1
ATOM 1345 O O . ILE A 1 166 ? -29.639 7.499 12.823 1.00 94.62 166 ILE A O 1
ATOM 1349 N N . PHE A 1 167 ? -28.110 6.618 11.446 1.00 94.00 167 PHE A N 1
ATOM 1350 C CA . PHE A 1 167 ? -29.086 6.085 10.495 1.00 94.00 167 PHE A CA 1
ATOM 1351 C C . PHE A 1 167 ? -29.949 4.961 11.081 1.00 94.00 167 PHE A C 1
ATOM 1353 O O . PHE A 1 167 ? -31.105 4.827 10.691 1.00 94.00 167 PHE A O 1
ATOM 1360 N N . ILE A 1 168 ? -29.419 4.149 11.999 1.00 93.44 168 ILE A N 1
ATOM 1361 C CA . ILE A 1 168 ? -30.208 3.092 12.651 1.00 93.44 168 ILE A CA 1
ATOM 1362 C C . ILE A 1 168 ? -31.221 3.680 13.640 1.00 93.44 168 ILE A C 1
ATOM 1364 O O . ILE A 1 168 ? -32.329 3.155 13.754 1.00 93.44 168 ILE A O 1
ATOM 1368 N N . ASP A 1 169 ? -30.855 4.757 14.334 1.00 93.12 169 ASP A N 1
ATOM 1369 C CA . ASP A 1 169 ? -31.738 5.414 15.300 1.00 93.12 169 ASP A CA 1
ATOM 1370 C C . ASP A 1 169 ? -32.761 6.348 14.627 1.00 93.12 169 ASP A C 1
ATOM 1372 O O . ASP A 1 169 ? -33.884 6.473 15.111 1.00 93.12 169 ASP A O 1
ATOM 1376 N N . GLU A 1 170 ? -32.411 6.986 13.504 1.00 93.69 170 GLU A N 1
ATOM 1377 C CA . GLU A 1 170 ? -33.317 7.868 12.749 1.00 93.69 170 GLU A CA 1
ATOM 1378 C C . GLU A 1 170 ? -34.383 7.089 11.957 1.00 93.69 170 GLU A C 1
ATOM 1380 O O . GLU A 1 170 ? -35.499 7.578 11.784 1.00 93.69 170 GLU A O 1
ATOM 1385 N N . TYR A 1 171 ? -34.071 5.863 11.516 1.00 91.25 171 TYR A N 1
ATOM 1386 C CA . TYR A 1 171 ? -34.963 5.019 10.710 1.00 91.25 171 TYR A CA 1
ATOM 1387 C C . TYR A 1 171 ? -35.281 3.687 11.418 1.00 91.25 171 TYR A C 1
ATOM 1389 O O . TYR A 1 171 ? -34.779 2.632 11.012 1.00 91.25 171 TYR A O 1
ATOM 1397 N N . PRO A 1 172 ? -36.131 3.697 12.465 1.00 83.56 172 PRO A N 1
ATOM 1398 C CA . PRO A 1 172 ? -36.413 2.509 13.265 1.00 83.56 172 PRO A CA 1
ATOM 1399 C C . PRO A 1 172 ? -37.145 1.397 12.501 1.00 83.56 172 PRO A C 1
ATOM 1401 O O . PRO A 1 172 ? -36.909 0.219 12.756 1.00 83.56 172 PRO A O 1
ATOM 1404 N N . ASP A 1 173 ? -37.998 1.756 11.539 1.00 84.06 173 ASP A N 1
ATOM 1405 C CA . ASP A 1 173 ? -38.863 0.801 10.834 1.00 84.06 173 ASP A CA 1
ATOM 1406 C C . ASP A 1 173 ? -38.123 -0.030 9.776 1.00 84.06 173 ASP A C 1
ATOM 1408 O O . ASP A 1 173 ? -38.501 -1.167 9.486 1.00 84.06 173 ASP A O 1
ATOM 1412 N N . LYS A 1 174 ? -37.080 0.540 9.160 1.00 88.00 174 LYS A N 1
ATOM 1413 C CA . LYS A 1 174 ? -36.299 -0.121 8.111 1.00 88.00 174 LYS A CA 1
ATOM 1414 C C . LYS A 1 174 ? -34.889 0.445 8.047 1.00 88.00 174 LYS A C 1
ATOM 1416 O O . LYS A 1 174 ? -34.704 1.632 7.794 1.00 88.00 174 LYS A O 1
ATOM 1421 N N . VAL A 1 175 ? -33.899 -0.439 8.149 1.00 90.94 175 VAL A N 1
ATOM 1422 C CA . VAL A 1 175 ? -32.487 -0.074 7.991 1.00 90.94 175 VAL A CA 1
ATOM 1423 C C . VAL A 1 175 ? -32.241 0.430 6.560 1.00 90.94 175 VAL A C 1
ATOM 1425 O O . VAL A 1 175 ? -32.460 -0.328 5.608 1.00 90.94 175 VAL A O 1
ATOM 1428 N N . PRO A 1 176 ? -31.758 1.671 6.365 1.00 93.50 176 PRO A N 1
ATOM 1429 C CA . PRO A 1 176 ? -31.537 2.245 5.040 1.00 93.50 176 PRO A CA 1
ATOM 1430 C C . PRO A 1 176 ? -30.224 1.725 4.432 1.00 93.50 176 PRO A C 1
ATOM 1432 O O . PRO A 1 176 ? -29.235 2.447 4.305 1.00 93.50 176 PRO A O 1
ATOM 1435 N N . LEU A 1 177 ? -30.206 0.440 4.062 1.00 93.75 177 LEU A N 1
ATOM 1436 C CA . LEU A 1 177 ? -29.015 -0.263 3.572 1.00 93.75 177 LEU A CA 1
ATOM 1437 C C . LEU A 1 177 ? -28.419 0.364 2.311 1.00 93.75 177 LEU A C 1
ATOM 1439 O O . LEU A 1 177 ? -27.198 0.416 2.200 1.00 93.75 177 LEU A O 1
ATOM 1443 N N . ASP A 1 178 ? -29.237 0.870 1.389 1.00 93.31 178 ASP A N 1
ATOM 1444 C CA . ASP A 1 178 ? -28.739 1.531 0.176 1.00 93.31 178 ASP A CA 1
ATOM 1445 C C . ASP A 1 178 ? -27.952 2.803 0.518 1.00 93.31 178 ASP A C 1
ATOM 1447 O O . ASP A 1 178 ? -26.856 3.023 -0.002 1.00 93.31 178 ASP A O 1
ATOM 1451 N N . ALA A 1 179 ? -28.465 3.603 1.460 1.00 94.00 179 ALA A N 1
ATOM 1452 C CA . ALA A 1 179 ? -27.790 4.803 1.939 1.00 94.00 179 ALA A CA 1
ATOM 1453 C C . ALA A 1 179 ? -26.513 4.454 2.716 1.00 94.00 179 ALA A C 1
ATOM 1455 O O . ALA A 1 179 ? -25.474 5.067 2.486 1.00 94.00 179 ALA A O 1
ATOM 1456 N N . LEU A 1 180 ? -26.555 3.442 3.590 1.00 95.00 180 LEU A N 1
ATOM 1457 C CA . LEU A 1 180 ? -25.385 2.986 4.349 1.00 95.00 180 LEU A CA 1
ATOM 1458 C C . LEU A 1 180 ? -24.279 2.436 3.438 1.00 95.00 180 LEU A C 1
ATOM 1460 O O . LEU A 1 180 ? -23.108 2.773 3.636 1.00 95.00 180 LEU A O 1
ATOM 1464 N N . ASN A 1 181 ? -24.643 1.635 2.431 1.00 95.19 181 ASN A N 1
ATOM 1465 C CA . ASN A 1 181 ? -23.716 1.118 1.424 1.00 95.19 181 ASN A CA 1
ATOM 1466 C C . ASN A 1 181 ? -23.102 2.253 0.598 1.00 95.19 181 ASN A C 1
ATOM 1468 O O . ASN A 1 181 ? -21.893 2.258 0.385 1.00 95.19 181 ASN A O 1
ATOM 1472 N N . TYR A 1 182 ? -23.900 3.239 0.181 1.00 94.38 182 TYR A N 1
ATOM 1473 C CA . TYR A 1 182 ? -23.401 4.398 -0.557 1.00 94.38 182 TYR A CA 1
ATOM 1474 C C . TYR A 1 182 ? -22.476 5.273 0.302 1.00 94.38 182 TYR A C 1
ATOM 1476 O O . TYR A 1 182 ? -21.348 5.554 -0.087 1.00 94.38 182 TYR A O 1
ATOM 1484 N N . LEU A 1 183 ? -22.893 5.663 1.507 1.00 94.25 183 LEU A N 1
ATOM 1485 C CA . LEU A 1 183 ? -22.088 6.525 2.377 1.00 94.25 183 LEU A CA 1
ATOM 1486 C C . LEU A 1 183 ? -20.775 5.858 2.786 1.00 94.25 183 LEU A C 1
ATOM 1488 O O . LEU A 1 183 ? -19.719 6.485 2.745 1.00 94.25 183 LEU A O 1
ATOM 1492 N N . THR A 1 184 ? -20.820 4.576 3.141 1.00 94.50 184 THR A N 1
ATOM 1493 C CA . THR A 1 184 ? -19.616 3.857 3.567 1.00 94.50 184 THR A CA 1
ATOM 1494 C C . THR A 1 184 ? -18.730 3.532 2.365 1.00 94.50 184 THR A C 1
ATOM 1496 O O . THR A 1 184 ? -17.548 3.872 2.368 1.00 94.50 184 THR A O 1
ATOM 1499 N N . GLY A 1 185 ? -19.292 2.934 1.314 1.00 92.75 185 GLY A N 1
ATOM 1500 C CA . GLY A 1 185 ? -18.547 2.472 0.145 1.00 92.75 185 GLY A CA 1
ATOM 1501 C C . GLY A 1 185 ? -18.075 3.597 -0.770 1.00 92.75 185 GLY A C 1
ATOM 1502 O O . GLY A 1 185 ? -16.923 3.593 -1.178 1.00 92.75 185 GLY A O 1
ATOM 1503 N N . GLU A 1 186 ? -18.915 4.586 -1.063 1.00 90.94 186 GLU A N 1
ATOM 1504 C CA . GLU A 1 186 ? -18.619 5.637 -2.046 1.00 90.94 186 GLU A CA 1
ATOM 1505 C C . GLU A 1 186 ? -18.052 6.903 -1.398 1.00 90.94 186 GLU A C 1
ATOM 1507 O O . GLU A 1 186 ? -17.113 7.495 -1.930 1.00 90.94 186 GLU A O 1
ATOM 1512 N N . CYS A 1 187 ? -18.586 7.329 -0.249 1.00 91.75 187 CYS A N 1
ATOM 1513 C CA . CYS A 1 187 ? -18.163 8.585 0.378 1.00 91.75 187 CYS A CA 1
ATOM 1514 C C . CYS A 1 187 ? -16.973 8.398 1.327 1.00 91.75 187 CYS A C 1
ATOM 1516 O O . CYS A 1 187 ? -15.948 9.055 1.154 1.00 91.75 187 CYS A O 1
ATOM 1518 N N . ASN A 1 188 ? -17.085 7.507 2.315 1.00 93.69 188 ASN A N 1
ATOM 1519 C CA . ASN A 1 188 ? -16.087 7.388 3.380 1.00 93.69 188 ASN A CA 1
ATOM 1520 C C . ASN A 1 188 ? -14.832 6.645 2.909 1.00 93.69 188 ASN A C 1
ATOM 1522 O O . ASN A 1 188 ? -13.732 7.192 2.960 1.00 93.69 188 ASN A O 1
ATOM 1526 N N . TYR A 1 189 ? -14.991 5.406 2.438 1.00 93.88 189 TYR A N 1
ATOM 1527 C CA . TYR A 1 189 ? -13.875 4.612 1.921 1.00 93.88 189 TYR A CA 1
ATOM 1528 C C . TYR A 1 189 ? -13.609 4.916 0.438 1.00 93.88 189 TYR A C 1
ATOM 1530 O O . TYR A 1 189 ? -12.450 5.011 0.030 1.00 93.88 189 TYR A O 1
ATOM 1538 N N . GLY A 1 190 ? -14.660 5.159 -0.354 1.00 90.00 190 GLY A N 1
ATOM 1539 C CA . GLY A 1 190 ? -14.575 5.442 -1.796 1.00 90.00 190 GLY A CA 1
ATOM 1540 C C . GLY A 1 190 ? -13.849 6.725 -2.145 1.00 90.00 190 GLY A C 1
ATOM 1541 O O . GLY A 1 190 ? -13.155 6.757 -3.155 1.00 90.00 190 GLY A O 1
ATOM 1542 N N . GLY A 1 191 ? -13.869 7.728 -1.264 1.00 87.88 191 GLY A N 1
ATOM 1543 C CA . GLY A 1 191 ? -13.064 8.939 -1.432 1.00 87.88 191 GLY A CA 1
ATOM 1544 C C . GLY A 1 191 ? -11.550 8.684 -1.501 1.00 87.88 191 GLY A C 1
ATOM 1545 O O . GLY A 1 191 ? -10.812 9.543 -1.978 1.00 87.88 191 GLY A O 1
ATOM 1546 N N . ARG A 1 192 ? -11.073 7.512 -1.054 1.00 87.81 192 ARG A N 1
ATOM 1547 C CA . ARG A 1 192 ? -9.662 7.101 -1.157 1.00 87.81 192 ARG A CA 1
ATOM 1548 C C . ARG A 1 192 ? -9.358 6.249 -2.381 1.00 87.81 192 ARG A C 1
ATOM 1550 O O . ARG A 1 192 ? -8.190 6.115 -2.738 1.00 87.81 192 ARG A O 1
ATOM 1557 N N . VAL A 1 193 ? -10.379 5.640 -2.976 1.00 92.00 193 VAL A N 1
ATOM 1558 C CA . VAL A 1 193 ? -10.227 4.671 -4.057 1.00 92.00 193 VAL A CA 1
ATOM 1559 C C . VAL A 1 193 ? -10.342 5.400 -5.385 1.00 92.00 193 VAL A C 1
ATOM 1561 O O . VAL A 1 193 ? -11.401 5.894 -5.759 1.00 92.00 193 VAL A O 1
ATOM 1564 N N . THR A 1 194 ? -9.220 5.487 -6.087 1.00 90.06 194 THR A N 1
ATOM 1565 C CA . THR A 1 194 ? -9.111 6.235 -7.344 1.00 90.06 194 THR A CA 1
ATOM 1566 C C . THR A 1 194 ? -9.465 5.406 -8.573 1.00 90.06 194 THR A C 1
ATOM 1568 O O . THR A 1 194 ? -9.825 5.985 -9.589 1.00 90.06 194 THR A O 1
ATOM 1571 N N . GLU A 1 195 ? -9.335 4.079 -8.502 1.00 93.06 195 GLU A N 1
ATOM 1572 C CA . GLU A 1 195 ? -9.501 3.187 -9.649 1.00 93.06 195 GLU A CA 1
ATOM 1573 C C . GLU A 1 195 ? -10.910 2.586 -9.686 1.00 93.06 195 GLU A C 1
ATOM 1575 O O . GLU A 1 195 ? -11.381 2.012 -8.701 1.00 93.06 195 GLU A O 1
ATOM 1580 N N . ASP A 1 196 ? -11.571 2.647 -10.844 1.00 91.75 196 ASP A N 1
ATOM 1581 C CA . ASP A 1 196 ? -12.973 2.232 -10.997 1.00 91.75 196 ASP A CA 1
ATOM 1582 C C . ASP A 1 196 ? -13.205 0.751 -10.662 1.00 91.75 196 ASP A C 1
ATOM 1584 O O . ASP A 1 196 ? -14.225 0.378 -10.074 1.00 91.75 196 ASP A O 1
ATOM 1588 N N . LYS A 1 197 ? -12.249 -0.121 -11.012 1.00 92.75 197 LYS A N 1
ATOM 1589 C CA . LYS A 1 197 ? -12.334 -1.561 -10.718 1.00 92.75 197 LYS A CA 1
ATOM 1590 C C . LYS A 1 197 ? -12.209 -1.844 -9.225 1.00 92.75 197 LYS A C 1
ATOM 1592 O O . LYS A 1 197 ? -12.955 -2.677 -8.709 1.00 92.75 197 LYS A O 1
ATOM 1597 N N . ASP A 1 198 ? -11.316 -1.131 -8.544 1.00 94.75 198 ASP A N 1
ATOM 1598 C CA . ASP A 1 198 ? -11.146 -1.246 -7.095 1.00 94.75 198 ASP A CA 1
ATOM 1599 C C . ASP A 1 198 ? -12.379 -0.687 -6.378 1.00 94.75 198 ASP A C 1
ATOM 1601 O O . ASP A 1 198 ? -12.893 -1.302 -5.446 1.00 94.75 198 ASP A O 1
ATOM 1605 N N . ARG A 1 199 ? -12.945 0.418 -6.874 1.00 92.94 199 ARG A N 1
ATOM 1606 C CA . ARG A 1 199 ? -14.186 0.994 -6.344 1.00 92.94 199 ARG A CA 1
ATOM 1607 C C . ARG A 1 199 ? -15.354 0.018 -6.462 1.00 92.94 199 ARG A C 1
ATOM 1609 O O . ARG A 1 199 ? -16.053 -0.231 -5.481 1.00 92.94 199 ARG A O 1
ATOM 1616 N N . ARG A 1 200 ? -15.510 -0.621 -7.628 1.00 93.19 200 ARG A N 1
ATOM 1617 C CA . ARG A 1 200 ? -16.507 -1.681 -7.841 1.00 93.19 200 ARG A CA 1
ATOM 1618 C C . ARG A 1 200 ? -16.294 -2.861 -6.895 1.00 93.19 200 ARG A C 1
ATOM 1620 O O . ARG A 1 200 ? -17.264 -3.342 -6.316 1.00 93.19 200 ARG A O 1
ATOM 1627 N N . LEU A 1 201 ? -15.057 -3.340 -6.751 1.00 93.50 201 LEU A N 1
ATOM 1628 C CA . LEU A 1 201 ? -14.733 -4.445 -5.848 1.00 93.50 201 LEU A CA 1
ATOM 1629 C C . LEU A 1 201 ? -15.117 -4.101 -4.408 1.00 93.50 201 LEU A C 1
ATOM 1631 O O . LEU A 1 201 ? -15.787 -4.889 -3.749 1.00 93.50 201 LEU A O 1
ATOM 1635 N N . MET A 1 202 ? -14.747 -2.912 -3.943 1.00 94.19 202 MET A N 1
ATOM 1636 C CA . MET A 1 202 ? -15.065 -2.456 -2.598 1.00 94.19 202 MET A CA 1
ATOM 1637 C C . MET A 1 202 ? -16.575 -2.372 -2.357 1.00 94.19 202 MET A C 1
ATOM 1639 O O . MET A 1 202 ? -17.046 -2.832 -1.321 1.00 94.19 202 MET A O 1
ATOM 1643 N N . ALA A 1 203 ? -17.337 -1.842 -3.317 1.00 93.31 203 ALA A N 1
ATOM 1644 C CA . ALA A 1 203 ? -18.792 -1.775 -3.225 1.00 93.31 203 ALA A CA 1
ATOM 1645 C C . ALA A 1 203 ? -19.444 -3.168 -3.177 1.00 93.31 203 ALA A C 1
ATOM 1647 O O . ALA A 1 203 ? -20.426 -3.359 -2.466 1.00 93.31 203 ALA A O 1
ATOM 1648 N N . VAL A 1 204 ? -18.906 -4.149 -3.912 1.00 93.62 204 VAL A N 1
ATOM 1649 C CA . VAL A 1 204 ? -19.384 -5.543 -3.864 1.00 93.62 204 VAL A CA 1
ATOM 1650 C C . VAL A 1 204 ? -19.065 -6.175 -2.512 1.00 93.62 204 VAL A C 1
ATOM 1652 O O . VAL A 1 204 ? -19.968 -6.688 -1.867 1.00 93.62 204 VAL A O 1
ATOM 1655 N N . VAL A 1 205 ? -17.818 -6.064 -2.054 1.00 94.06 205 VAL A N 1
ATOM 1656 C CA . VAL A 1 205 ? -17.372 -6.608 -0.763 1.00 94.06 205 VAL A CA 1
ATOM 1657 C C . VAL A 1 205 ? -18.169 -6.009 0.396 1.00 94.06 205 VAL A C 1
ATOM 1659 O O . VAL A 1 205 ? -18.557 -6.721 1.314 1.00 94.06 205 VAL A O 1
ATOM 1662 N N . LEU A 1 206 ? -18.450 -4.703 0.372 1.00 95.62 206 LEU A N 1
ATOM 1663 C CA . LEU A 1 206 ? -19.211 -4.052 1.438 1.00 95.62 206 LEU A CA 1
ATOM 1664 C C . LEU A 1 206 ? -20.625 -4.636 1.580 1.00 95.62 206 LEU A C 1
ATOM 1666 O O . LEU A 1 206 ? -21.107 -4.781 2.702 1.00 95.62 206 LEU A O 1
ATOM 1670 N N . ARG A 1 207 ? -21.270 -5.029 0.475 1.00 94.44 207 ARG A N 1
ATOM 1671 C CA . ARG A 1 207 ? -22.618 -5.624 0.496 1.00 94.44 207 ARG A CA 1
ATOM 1672 C C . ARG A 1 207 ? -22.663 -6.967 1.225 1.00 94.44 207 ARG A C 1
ATOM 1674 O O . ARG A 1 207 ? -23.706 -7.309 1.779 1.00 94.44 207 ARG A O 1
ATOM 1681 N N . ASP A 1 208 ? -21.548 -7.688 1.308 1.00 92.75 208 ASP A N 1
ATOM 1682 C CA . ASP A 1 208 ? -21.466 -8.937 2.077 1.00 92.75 208 ASP A CA 1
ATOM 1683 C C . ASP A 1 208 ? -21.532 -8.689 3.595 1.00 92.75 208 ASP A C 1
ATOM 1685 O O . ASP A 1 208 ? -21.943 -9.578 4.347 1.00 92.75 208 ASP A O 1
ATOM 1689 N N . TYR A 1 209 ? -21.201 -7.469 4.040 1.00 93.94 209 TYR A N 1
ATOM 1690 C CA . TYR A 1 209 ? -21.227 -7.038 5.444 1.00 93.94 209 TYR A CA 1
ATOM 1691 C C . TYR A 1 209 ? -22.388 -6.094 5.780 1.00 93.94 209 TYR A C 1
ATOM 1693 O O . TYR A 1 209 ? -22.808 -6.033 6.933 1.00 93.94 209 TYR A O 1
ATOM 1701 N N . TYR A 1 210 ? -22.916 -5.369 4.793 1.00 93.44 210 TYR A N 1
ATOM 1702 C CA . TYR A 1 210 ? -24.081 -4.490 4.905 1.00 93.44 210 TYR A CA 1
ATOM 1703 C C . TYR A 1 210 ? -25.257 -5.043 4.099 1.00 93.44 210 TYR A C 1
ATOM 1705 O O . TYR A 1 210 ? -25.600 -4.552 3.020 1.00 93.44 210 TYR A O 1
ATOM 1713 N N . ASN A 1 211 ? -25.908 -6.054 4.666 1.00 93.12 211 ASN A N 1
ATOM 1714 C CA . ASN A 1 211 ? -27.134 -6.647 4.142 1.00 93.12 211 ASN A CA 1
ATOM 1715 C C . ASN A 1 211 ? -28.092 -7.030 5.279 1.00 93.12 211 ASN A C 1
ATOM 1717 O O . ASN A 1 211 ? -27.723 -7.021 6.454 1.00 93.12 211 ASN A O 1
ATOM 1721 N N . GLU A 1 212 ? -29.331 -7.372 4.923 1.00 93.00 212 GLU A N 1
ATOM 1722 C CA . GLU A 1 212 ? -30.374 -7.727 5.893 1.00 93.00 212 GLU A CA 1
ATOM 1723 C C . GLU A 1 212 ? -30.030 -8.994 6.691 1.00 93.00 212 GLU A C 1
ATOM 1725 O O . GLU A 1 212 ? -30.306 -9.066 7.890 1.00 93.00 212 GLU A O 1
ATOM 1730 N N . ASN A 1 213 ? -29.345 -9.961 6.072 1.00 92.81 213 ASN A N 1
ATOM 1731 C CA . ASN A 1 213 ? -29.008 -11.233 6.712 1.00 92.81 213 ASN A CA 1
ATOM 1732 C C . ASN A 1 213 ? -28.038 -11.053 7.884 1.00 92.81 213 ASN A C 1
ATOM 1734 O O . ASN A 1 213 ? -28.131 -11.793 8.857 1.00 92.81 213 ASN A O 1
ATOM 1738 N N . VAL A 1 214 ? -27.161 -10.045 7.852 1.00 91.81 214 VAL A N 1
ATOM 1739 C CA . VAL A 1 214 ? -26.185 -9.797 8.928 1.00 91.81 214 VAL A CA 1
ATOM 1740 C C . VAL A 1 214 ? -26.861 -9.566 10.275 1.00 91.81 214 VAL A C 1
ATOM 1742 O O . VAL A 1 214 ? -26.364 -10.044 11.292 1.00 91.81 214 VAL A O 1
ATOM 1745 N N . TYR A 1 215 ? -28.000 -8.870 10.318 1.00 90.56 215 TYR A N 1
ATOM 1746 C CA . TYR A 1 215 ? -28.732 -8.652 11.569 1.00 90.56 215 TYR A CA 1
ATOM 1747 C C . TYR A 1 215 ? -29.950 -9.569 11.737 1.00 90.56 215 TYR A C 1
ATOM 1749 O O . TYR A 1 215 ? -30.300 -9.871 12.884 1.00 90.56 215 TYR A O 1
ATOM 1757 N N . ALA A 1 216 ? -30.550 -10.052 10.644 1.00 90.88 216 ALA A N 1
ATOM 1758 C CA . ALA A 1 216 ? -31.706 -10.947 10.676 1.00 90.88 216 ALA A CA 1
ATOM 1759 C C . ALA A 1 216 ? -31.336 -12.411 10.974 1.00 90.88 216 ALA A C 1
ATOM 1761 O O . ALA A 1 216 ? -32.027 -13.057 11.761 1.00 90.88 216 ALA A O 1
ATOM 1762 N N . ASP A 1 217 ? -30.238 -12.919 10.405 1.00 91.75 217 ASP A N 1
ATOM 1763 C CA . ASP A 1 217 ? -29.765 -14.293 10.586 1.00 91.75 217 ASP A CA 1
ATOM 1764 C C . ASP A 1 217 ? -28.609 -14.344 11.601 1.00 91.75 217 ASP A C 1
ATOM 1766 O O . ASP A 1 217 ? -27.592 -13.655 11.498 1.00 91.75 217 ASP A O 1
ATOM 1770 N N . ASP A 1 218 ? -28.777 -15.158 12.640 1.00 88.94 218 ASP A N 1
ATOM 1771 C CA . ASP A 1 218 ? -27.772 -15.378 13.685 1.00 88.94 218 ASP A CA 1
ATOM 1772 C C . ASP A 1 218 ? -26.701 -16.406 13.280 1.00 88.94 218 ASP A C 1
ATOM 1774 O O . ASP A 1 218 ? -25.722 -16.576 14.005 1.00 88.94 218 ASP A O 1
ATOM 1778 N N . ASN A 1 219 ? -26.869 -17.067 12.130 1.00 90.00 219 ASN A N 1
ATOM 1779 C CA . ASN A 1 219 ? -25.916 -18.011 11.548 1.00 90.00 219 ASN A CA 1
ATOM 1780 C C . ASN A 1 219 ? -25.270 -17.484 10.256 1.00 90.00 219 ASN A C 1
ATOM 1782 O O . ASN A 1 219 ? -24.638 -18.260 9.534 1.00 90.00 219 ASN A O 1
ATOM 1786 N N . TYR A 1 220 ? -25.414 -16.188 9.957 1.00 92.62 220 TYR A N 1
ATOM 1787 C CA . TYR A 1 220 ? -24.838 -15.592 8.757 1.00 92.62 220 TYR A CA 1
ATOM 1788 C C . TYR A 1 220 ? -23.306 -15.653 8.787 1.00 92.62 220 TYR A C 1
ATOM 1790 O O . TYR A 1 220 ? -22.654 -15.125 9.695 1.00 92.62 220 TYR A O 1
ATOM 1798 N N . LYS A 1 221 ? -22.727 -16.302 7.776 1.00 93.06 221 LYS A N 1
ATOM 1799 C CA . LYS A 1 221 ? -21.284 -16.524 7.638 1.00 93.06 221 LYS A CA 1
ATOM 1800 C C . LYS A 1 221 ? -20.689 -15.530 6.648 1.00 93.06 221 LYS A C 1
ATOM 1802 O O . LYS A 1 221 ? -21.236 -15.332 5.570 1.00 93.06 221 LYS A O 1
ATOM 1807 N N . PHE A 1 222 ? -19.545 -14.955 7.006 1.00 91.19 222 PHE A N 1
ATOM 1808 C CA . PHE A 1 222 ? -18.761 -14.082 6.132 1.00 91.19 222 PHE A CA 1
ATOM 1809 C C . PHE A 1 222 ? -17.815 -14.862 5.219 1.00 91.19 222 PHE A C 1
ATOM 1811 O O . PHE A 1 222 ? -17.448 -14.359 4.163 1.00 91.19 222 PHE A O 1
ATOM 1818 N N . SER A 1 223 ? -17.405 -16.071 5.616 1.00 90.62 223 SER A N 1
ATOM 1819 C CA . SER A 1 223 ? -16.508 -16.925 4.832 1.00 90.62 223 SER A CA 1
ATOM 1820 C C . SER A 1 223 ? -17.111 -18.303 4.528 1.00 90.62 223 SER A C 1
ATOM 1822 O O . SER A 1 223 ? -17.919 -18.814 5.316 1.00 90.62 223 SER A O 1
ATOM 1824 N N . PRO A 1 224 ? -16.661 -18.965 3.443 1.00 86.94 224 PRO A N 1
ATOM 1825 C CA . PRO A 1 224 ? -17.029 -20.347 3.134 1.00 86.94 224 PRO A CA 1
ATOM 1826 C C . PRO A 1 224 ? -16.653 -21.359 4.228 1.00 86.94 224 PRO A C 1
ATOM 1828 O O . PRO A 1 224 ? -17.452 -22.251 4.512 1.00 86.94 224 PRO A O 1
ATOM 1831 N N . SER A 1 225 ? -15.501 -21.205 4.900 1.00 87.44 225 SER A N 1
ATOM 1832 C CA . SER A 1 225 ? -15.113 -22.071 6.032 1.00 87.44 225 SER A CA 1
ATOM 1833 C C . SER A 1 225 ? -16.100 -22.064 7.197 1.00 87.44 225 SER A C 1
ATOM 1835 O O . SER A 1 225 ? -16.132 -23.002 7.993 1.00 87.44 225 SER A O 1
ATOM 1837 N N . GLY A 1 226 ? -16.890 -20.997 7.344 1.00 87.31 226 GLY A N 1
ATOM 1838 C CA . GLY A 1 226 ? -17.781 -20.807 8.482 1.00 87.31 226 GLY A CA 1
ATOM 1839 C C . GLY A 1 226 ? -17.079 -20.505 9.806 1.00 87.31 226 GLY A C 1
ATOM 1840 O O . GLY A 1 226 ? -17.762 -20.434 10.824 1.00 87.31 226 GLY A O 1
ATOM 1841 N N . ILE A 1 227 ? -15.758 -20.299 9.799 1.00 91.31 227 ILE A N 1
ATOM 1842 C CA . ILE A 1 227 ? -14.999 -19.801 10.957 1.00 91.31 227 ILE A CA 1
ATOM 1843 C C . ILE A 1 227 ? -15.323 -18.323 11.191 1.00 91.31 227 ILE A C 1
ATOM 1845 O O . ILE A 1 227 ? -15.445 -17.886 12.333 1.00 91.31 227 ILE A O 1
ATOM 1849 N N . TYR A 1 228 ? -15.489 -17.563 10.106 1.00 93.38 228 TYR A N 1
ATOM 1850 C CA . TYR A 1 228 ? -15.778 -16.138 10.144 1.00 93.38 228 TYR A CA 1
ATOM 1851 C C . TYR A 1 228 ? -17.269 -15.908 9.891 1.00 93.38 228 TYR A C 1
ATOM 1853 O O . TYR A 1 228 ? -17.779 -16.140 8.797 1.00 93.38 228 TYR A O 1
ATOM 1861 N N . TYR A 1 229 ? -17.978 -15.453 10.915 1.00 93.38 229 TYR A N 1
ATOM 1862 C CA . TYR A 1 229 ? -19.414 -15.184 10.904 1.00 93.38 229 TYR A CA 1
ATOM 1863 C C . TYR A 1 229 ? -19.773 -13.919 11.693 1.00 93.38 229 TYR A C 1
ATOM 1865 O O . TYR A 1 229 ? -18.943 -13.376 12.431 1.00 93.38 229 TYR A O 1
ATOM 1873 N N . ALA A 1 230 ? -21.014 -13.454 11.521 1.00 92.19 230 ALA A N 1
ATOM 1874 C CA . ALA A 1 230 ? -21.602 -12.378 12.311 1.00 92.19 230 ALA A CA 1
ATOM 1875 C C . ALA A 1 230 ? -21.988 -12.920 13.700 1.00 92.19 230 ALA A C 1
ATOM 1877 O O . ALA A 1 230 ? -22.868 -13.781 13.782 1.00 92.19 230 ALA A O 1
ATOM 1878 N N . PRO A 1 231 ? -21.363 -12.465 14.803 1.00 91.88 231 PRO A N 1
ATOM 1879 C CA . PRO A 1 231 ? -21.680 -12.9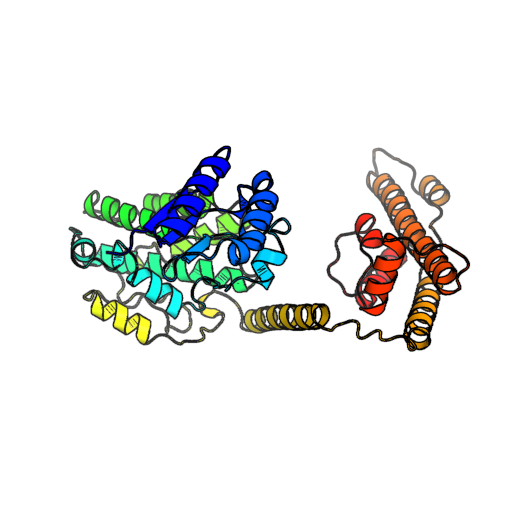74 16.131 1.00 91.88 231 PRO A CA 1
ATOM 1880 C C . PRO A 1 231 ? -23.146 -12.751 16.488 1.00 91.88 231 PRO A C 1
ATOM 1882 O O . PRO A 1 231 ? -23.770 -11.765 16.078 1.00 91.88 231 PRO A O 1
ATOM 1885 N N . LYS A 1 232 ? -23.687 -13.660 17.303 1.00 91.56 232 LYS A N 1
ATOM 1886 C CA . LYS A 1 232 ? -25.002 -13.470 17.920 1.00 91.56 232 LYS A CA 1
ATOM 1887 C C . LYS A 1 232 ? -25.002 -12.181 18.732 1.00 91.56 232 LYS A C 1
ATOM 1889 O O . LYS A 1 232 ? -23.959 -11.720 19.188 1.00 91.56 232 LYS A O 1
ATOM 1894 N N . HIS A 1 233 ? -26.182 -11.605 18.930 1.00 90.88 233 HIS A N 1
ATOM 1895 C CA . HIS A 1 233 ? -26.295 -10.402 19.740 1.00 90.88 233 HIS A CA 1
ATOM 1896 C C . HIS A 1 233 ? -25.830 -10.669 21.178 1.00 90.88 233 HIS A C 1
ATOM 1898 O O . HIS A 1 233 ? -26.478 -11.410 21.915 1.00 90.88 233 HIS A O 1
ATOM 1904 N N . THR A 1 234 ? -24.716 -10.050 21.559 1.00 91.50 234 THR A N 1
ATOM 1905 C CA . THR A 1 234 ? -24.151 -10.114 22.910 1.00 91.50 234 THR A CA 1
ATOM 1906 C C . THR A 1 234 ? -23.808 -8.721 23.437 1.00 91.50 234 THR A C 1
ATOM 1908 O O . THR A 1 234 ? -23.962 -7.696 22.759 1.00 91.50 234 THR A O 1
ATOM 1911 N N . GLU A 1 235 ? -23.321 -8.678 24.674 1.00 92.44 235 GLU A N 1
ATOM 1912 C CA . GLU A 1 235 ? -22.619 -7.519 25.216 1.00 92.44 235 GLU A CA 1
ATOM 1913 C C . GLU A 1 235 ? -21.249 -7.334 24.547 1.00 92.44 235 GLU A C 1
ATOM 1915 O O . GLU A 1 235 ? 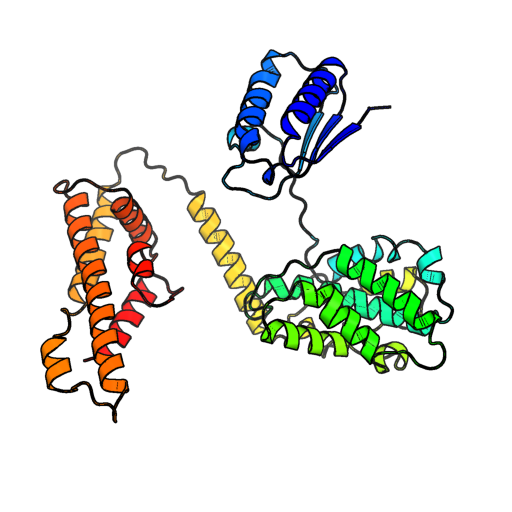-20.761 -8.213 23.828 1.00 92.44 235 GLU A O 1
ATOM 1920 N N . PHE A 1 236 ? -20.628 -6.181 24.801 1.00 92.38 236 PHE A N 1
ATOM 1921 C CA . PHE A 1 236 ? -19.318 -5.801 24.269 1.00 92.38 236 PHE A CA 1
ATOM 1922 C C . PHE A 1 236 ? -18.249 -6.885 24.481 1.00 92.38 236 PHE A C 1
ATOM 1924 O O . PHE A 1 236 ? -17.523 -7.238 23.550 1.00 92.38 236 PHE A O 1
ATOM 1931 N N . ASP A 1 237 ? -18.196 -7.463 25.683 1.00 93.31 237 ASP A N 1
ATOM 1932 C CA . ASP A 1 237 ? -17.190 -8.463 26.044 1.00 93.31 237 ASP A CA 1
ATOM 1933 C C . ASP A 1 237 ? -17.377 -9.784 25.264 1.00 93.31 237 ASP A C 1
ATOM 1935 O O . ASP A 1 237 ? -16.390 -10.414 24.889 1.00 93.31 237 ASP A O 1
ATOM 1939 N N . GLY A 1 238 ? -18.612 -10.134 24.878 1.00 94.00 238 GLY A N 1
ATOM 1940 C CA . GLY A 1 238 ? -18.889 -11.299 24.026 1.00 94.00 238 GLY A CA 1
ATOM 1941 C C . GLY A 1 238 ? -18.352 -11.153 22.595 1.00 94.00 238 GLY A C 1
ATOM 1942 O O . GLY A 1 238 ? -17.825 -12.111 22.027 1.00 94.00 238 GLY A O 1
ATOM 1943 N N . TYR A 1 239 ? -18.386 -9.941 22.025 1.00 93.88 239 TYR A N 1
ATOM 1944 C CA . TYR A 1 239 ? -17.748 -9.682 20.726 1.00 93.88 239 TYR A CA 1
ATOM 1945 C C . TYR A 1 239 ? -16.223 -9.801 20.823 1.00 93.88 239 TYR A C 1
ATOM 1947 O O . TYR A 1 239 ? -15.591 -10.371 19.934 1.00 93.88 239 TYR A O 1
ATOM 1955 N N . LEU A 1 240 ? -15.624 -9.316 21.916 1.00 94.62 240 LEU A N 1
ATOM 1956 C CA . LEU A 1 240 ? -14.187 -9.458 22.152 1.00 94.62 240 LEU A CA 1
ATOM 1957 C C . LEU A 1 240 ? -13.764 -10.920 22.328 1.00 94.62 240 LEU A C 1
ATOM 1959 O O . LEU A 1 240 ? -12.705 -11.307 21.834 1.00 94.62 240 LEU A O 1
ATOM 1963 N N . GLU A 1 241 ? -14.559 -11.735 23.019 1.00 96.00 241 GLU A N 1
ATOM 1964 C CA . GLU A 1 241 ? -14.309 -13.174 23.153 1.00 96.00 241 GLU A CA 1
ATOM 1965 C C . GLU A 1 241 ? -14.327 -13.879 21.798 1.00 96.00 241 GLU A C 1
ATOM 1967 O O . GLU A 1 241 ? -13.406 -14.641 21.490 1.00 96.00 241 GLU A O 1
ATOM 1972 N N . TYR A 1 242 ? -15.301 -13.555 20.944 1.00 95.12 242 TYR A N 1
ATOM 1973 C CA . TYR A 1 242 ? -15.328 -14.071 19.582 1.00 95.12 242 TYR A CA 1
ATOM 1974 C C . TYR A 1 242 ? -14.078 -13.664 18.791 1.00 95.12 242 TYR A C 1
ATOM 1976 O O . TYR A 1 242 ? -13.408 -14.528 18.227 1.00 95.12 242 TYR A O 1
ATOM 1984 N N . ILE A 1 243 ? -13.686 -12.385 18.810 1.00 95.00 243 ILE A N 1
ATOM 1985 C CA . ILE A 1 243 ? -12.472 -11.926 18.114 1.00 95.00 243 ILE A CA 1
ATOM 1986 C C . ILE A 1 243 ? -11.230 -12.664 18.643 1.00 95.00 243 ILE A C 1
ATOM 1988 O O . ILE A 1 243 ? -10.368 -13.079 17.866 1.00 95.00 243 ILE A O 1
ATOM 1992 N N . LYS A 1 244 ? -11.138 -12.896 19.958 1.00 94.25 244 LYS A N 1
ATOM 1993 C CA . LYS A 1 244 ? -10.043 -13.668 20.569 1.00 94.25 244 LYS A CA 1
ATOM 1994 C C . LYS A 1 244 ? -10.028 -15.134 20.135 1.00 94.25 244 LYS A C 1
ATOM 1996 O O . LYS A 1 244 ? -8.938 -15.704 20.074 1.00 94.25 244 LYS A O 1
ATOM 2001 N N . SER A 1 245 ? -11.181 -15.720 19.816 1.00 94.62 245 SER A N 1
ATOM 2002 C CA . SER A 1 245 ? -11.288 -17.098 19.320 1.00 94.62 245 SER A CA 1
ATOM 2003 C C . SER A 1 245 ? -10.810 -17.271 17.872 1.00 94.62 245 SER A C 1
ATOM 2005 O O . SER A 1 245 ? -10.478 -18.386 17.475 1.00 94.62 245 SER A O 1
ATOM 2007 N N . LEU A 1 246 ? -10.711 -16.182 17.096 1.00 94.12 246 LEU A N 1
ATOM 2008 C CA . LEU A 1 246 ? -10.294 -16.249 15.696 1.00 94.12 246 LEU A CA 1
ATOM 2009 C C . LEU A 1 246 ? -8.835 -16.729 15.538 1.00 94.12 246 LEU A C 1
ATOM 2011 O O . LEU A 1 246 ? -7.982 -16.418 16.389 1.00 94.12 246 LEU A O 1
ATOM 2015 N N . PRO A 1 247 ? -8.519 -17.424 14.425 1.00 92.12 247 PRO A N 1
ATOM 2016 C CA . PRO A 1 247 ? -7.152 -17.804 14.080 1.00 92.12 247 PRO A CA 1
ATOM 2017 C C . PRO A 1 247 ? -6.222 -16.590 13.962 1.00 92.12 247 PRO A C 1
ATOM 2019 O O . PRO A 1 247 ? -6.612 -15.538 13.454 1.00 92.12 247 PRO A O 1
ATOM 2022 N N . GLN A 1 248 ? -4.971 -16.747 14.404 1.00 87.25 248 GLN A N 1
ATOM 2023 C CA . GLN A 1 248 ? -3.941 -15.709 14.261 1.00 87.25 248 GLN A CA 1
ATOM 2024 C C . GLN A 1 248 ? -3.534 -15.509 12.794 1.00 87.25 248 GLN A C 1
ATOM 2026 O O . GLN A 1 248 ? -3.297 -14.381 12.365 1.00 87.25 248 GLN A O 1
ATOM 2031 N N . TYR A 1 249 ? -3.471 -16.607 12.039 1.00 86.88 249 TYR A N 1
ATOM 2032 C CA . TYR A 1 249 ? -3.125 -16.631 10.623 1.00 86.88 249 TYR A CA 1
ATOM 2033 C C . TYR A 1 249 ? -4.364 -17.060 9.833 1.00 86.88 249 TYR A C 1
ATOM 2035 O O . TYR A 1 249 ? -4.694 -18.243 9.843 1.00 86.88 249 TYR A O 1
ATOM 2043 N N . PRO A 1 250 ? -5.098 -16.110 9.232 1.00 89.12 250 PRO A N 1
ATOM 2044 C CA . PRO A 1 250 ? -6.270 -16.430 8.433 1.00 89.12 250 PRO A CA 1
ATOM 2045 C C . PRO A 1 250 ? -5.876 -17.016 7.075 1.00 89.12 250 PRO A C 1
ATOM 2047 O O . PRO A 1 250 ? -4.947 -16.518 6.429 1.00 89.12 250 PRO A O 1
ATOM 2050 N N . ASP A 1 251 ? -6.635 -18.009 6.617 1.00 90.62 251 ASP A N 1
ATOM 2051 C CA . ASP A 1 251 ? -6.508 -18.540 5.261 1.00 90.62 251 ASP A CA 1
ATOM 2052 C C . ASP A 1 251 ? -6.984 -17.517 4.213 1.00 90.62 251 ASP A C 1
ATOM 2054 O O . ASP A 1 251 ? -7.883 -16.718 4.495 1.00 90.62 251 ASP A O 1
ATOM 2058 N N . PRO A 1 252 ? -6.436 -17.525 2.978 1.00 91.06 252 PRO A N 1
ATOM 2059 C CA . PRO A 1 252 ? -6.794 -16.552 1.939 1.00 91.06 252 PRO A CA 1
ATOM 2060 C C . PRO A 1 252 ? -8.281 -16.523 1.574 1.00 91.06 252 PRO A C 1
ATOM 2062 O O . PRO A 1 252 ? -8.769 -15.512 1.066 1.00 91.06 252 PRO A O 1
ATOM 2065 N N . GLU A 1 253 ? -9.009 -17.603 1.854 1.00 92.50 253 GLU A N 1
ATOM 2066 C CA . GLU A 1 253 ? -10.443 -17.710 1.597 1.00 92.50 253 GLU A CA 1
ATOM 2067 C C . GLU A 1 253 ? -11.279 -16.677 2.363 1.00 92.50 253 GLU A C 1
ATOM 2069 O O . GLU A 1 253 ? -12.293 -16.226 1.832 1.00 92.50 253 GLU A O 1
ATOM 2074 N N . VAL A 1 254 ? -10.833 -16.208 3.541 1.00 93.06 254 VAL A N 1
ATOM 2075 C CA . VAL A 1 254 ? -11.527 -15.123 4.261 1.00 93.06 254 VAL A CA 1
ATOM 2076 C C . VAL A 1 254 ? -11.522 -13.826 3.460 1.00 93.06 254 VAL A C 1
ATOM 2078 O O . VAL A 1 254 ? -12.411 -12.999 3.618 1.00 93.06 254 VAL A O 1
ATOM 2081 N N . TYR A 1 255 ? -10.526 -13.660 2.587 1.00 92.19 255 TYR A N 1
ATOM 2082 C CA . TYR A 1 255 ? -10.403 -12.531 1.678 1.00 92.19 255 TYR A CA 1
ATOM 2083 C C . TYR A 1 255 ? -10.998 -12.838 0.296 1.00 92.19 255 TYR A C 1
ATOM 2085 O O . TYR A 1 255 ? -10.807 -12.067 -0.640 1.00 92.19 255 TYR A O 1
ATOM 2093 N N . GLY A 1 256 ? -11.699 -13.959 0.119 1.00 90.62 256 GLY A N 1
ATOM 2094 C CA . GLY A 1 256 ? -12.230 -14.375 -1.180 1.00 90.62 256 GLY A CA 1
ATOM 2095 C C . GLY A 1 256 ? -11.144 -14.763 -2.189 1.00 90.62 256 GLY A C 1
ATOM 2096 O O . GLY A 1 256 ? -11.356 -14.629 -3.395 1.00 90.62 256 GLY A O 1
ATOM 2097 N N . PHE A 1 257 ? -9.972 -15.206 -1.720 1.00 92.81 257 PHE A N 1
ATOM 2098 C CA . PHE A 1 257 ? -8.890 -15.686 -2.577 1.00 92.81 257 PHE A CA 1
ATOM 2099 C C . PHE A 1 257 ? -8.744 -17.204 -2.557 1.00 92.81 257 PHE A C 1
ATOM 2101 O O . PHE A 1 257 ? -9.051 -17.872 -1.576 1.00 92.81 257 PHE A O 1
ATOM 2108 N N . HIS A 1 258 ? -8.187 -17.730 -3.648 1.00 92.00 258 HIS A N 1
ATOM 2109 C CA . HIS A 1 258 ? -7.675 -19.094 -3.706 1.00 92.00 258 HIS A CA 1
ATOM 2110 C C . HIS A 1 258 ? -6.384 -19.225 -2.877 1.00 92.00 258 HIS A C 1
ATOM 2112 O O . HIS A 1 258 ? -5.637 -18.255 -2.734 1.00 92.00 258 HIS A O 1
ATOM 2118 N N . GLU A 1 259 ? -6.059 -20.432 -2.412 1.00 89.75 259 GLU A N 1
ATOM 2119 C CA . GLU A 1 259 ? -4.853 -20.728 -1.615 1.00 89.75 259 GLU A CA 1
ATOM 2120 C C . GLU A 1 259 ? -3.549 -20.247 -2.281 1.00 89.75 259 GLU A C 1
ATOM 2122 O O . GLU A 1 259 ? -2.637 -19.759 -1.617 1.00 89.75 259 GLU A O 1
ATOM 2127 N N . ASN A 1 260 ? -3.497 -20.271 -3.617 1.00 91.06 260 ASN A N 1
ATOM 2128 C CA . ASN A 1 260 ? -2.369 -19.761 -4.411 1.00 91.06 260 ASN A CA 1
ATOM 2129 C C . ASN A 1 260 ? -2.036 -18.286 -4.122 1.00 91.06 260 ASN A C 1
ATOM 2131 O O . ASN A 1 260 ? -0.886 -17.880 -4.276 1.00 91.06 260 ASN A O 1
ATOM 2135 N N . ALA A 1 261 ? -3.002 -17.481 -3.671 1.00 91.25 261 ALA A N 1
ATOM 2136 C CA . ALA A 1 261 ? -2.748 -16.094 -3.300 1.00 91.25 261 ALA A CA 1
ATOM 2137 C C . ALA A 1 261 ? -1.834 -15.978 -2.068 1.00 91.25 261 ALA A C 1
ATOM 2139 O O . ALA A 1 261 ? -1.048 -15.032 -1.989 1.00 91.25 261 ALA A O 1
ATOM 2140 N N . ALA A 1 262 ? -1.874 -16.945 -1.137 1.00 88.94 262 ALA A N 1
ATOM 2141 C CA . ALA A 1 262 ? -0.906 -17.006 -0.038 1.00 88.94 262 ALA A CA 1
ATOM 2142 C C . ALA A 1 262 ? 0.515 -17.212 -0.565 1.00 88.94 262 ALA A C 1
ATOM 2144 O O . ALA A 1 262 ? 1.443 -16.565 -0.085 1.00 88.94 262 ALA A O 1
ATOM 2145 N N . ILE A 1 263 ? 0.681 -18.074 -1.574 1.00 90.19 263 ILE A N 1
ATOM 2146 C CA . ILE A 1 263 ? 1.985 -18.349 -2.186 1.00 90.19 263 ILE A CA 1
ATOM 2147 C C . ILE A 1 263 ? 2.547 -17.063 -2.792 1.00 90.19 263 ILE A C 1
ATOM 2149 O O . ILE A 1 263 ? 3.665 -16.680 -2.459 1.00 90.19 263 ILE A O 1
ATOM 2153 N N . THR A 1 264 ? 1.759 -16.346 -3.599 1.00 87.56 264 THR A N 1
ATOM 2154 C CA . THR A 1 264 ? 2.183 -15.069 -4.199 1.00 87.56 264 THR A CA 1
ATOM 2155 C C . THR A 1 264 ? 2.504 -14.009 -3.144 1.00 87.56 264 THR A C 1
ATOM 2157 O O . THR A 1 264 ? 3.524 -13.331 -3.246 1.00 87.56 264 THR A O 1
ATOM 2160 N N . LYS A 1 265 ? 1.681 -13.880 -2.094 1.00 88.50 265 LYS A N 1
ATOM 2161 C CA . LYS A 1 265 ? 1.952 -12.966 -0.972 1.00 88.50 265 LYS A CA 1
ATOM 2162 C C . LYS A 1 265 ? 3.293 -13.286 -0.301 1.00 88.50 265 LYS A C 1
ATOM 2164 O O . LYS A 1 265 ? 4.094 -12.383 -0.069 1.00 88.50 265 LYS A O 1
ATOM 2169 N N . ASN A 1 266 ? 3.546 -14.562 -0.014 1.00 90.06 266 ASN A N 1
ATOM 2170 C CA . ASN A 1 266 ? 4.774 -15.010 0.642 1.00 90.06 266 ASN A CA 1
ATOM 2171 C C . ASN A 1 266 ? 6.006 -14.858 -0.264 1.00 90.06 266 ASN A C 1
ATOM 2173 O O . ASN A 1 266 ? 7.070 -14.487 0.227 1.00 90.06 266 ASN A O 1
ATOM 2177 N N . GLN A 1 267 ? 5.863 -15.088 -1.573 1.00 90.12 267 GLN A N 1
ATOM 2178 C CA . GLN A 1 267 ? 6.908 -14.824 -2.567 1.00 90.12 267 GLN A CA 1
ATOM 2179 C C . GLN A 1 267 ? 7.280 -13.341 -2.583 1.00 90.12 267 GLN A C 1
ATOM 2181 O O . GLN A 1 267 ? 8.436 -13.018 -2.346 1.00 90.12 267 GLN A O 1
ATOM 2186 N N . ASN A 1 268 ? 6.301 -12.440 -2.706 1.00 87.69 268 ASN A N 1
ATOM 2187 C CA . ASN A 1 268 ? 6.552 -10.994 -2.704 1.00 87.69 268 ASN A CA 1
ATOM 2188 C C . ASN A 1 268 ? 7.247 -10.515 -1.417 1.00 87.69 268 ASN A C 1
ATOM 2190 O O . ASN A 1 268 ? 8.149 -9.680 -1.465 1.00 87.69 268 ASN A O 1
ATOM 2194 N N . ALA A 1 269 ? 6.838 -11.039 -0.256 1.00 88.38 269 ALA A N 1
ATOM 2195 C CA . ALA A 1 269 ? 7.476 -10.718 1.021 1.00 88.38 269 ALA A CA 1
ATOM 2196 C C . ALA A 1 269 ? 8.920 -11.242 1.090 1.00 88.38 269 ALA A C 1
ATOM 2198 O O . ALA A 1 269 ? 9.803 -10.559 1.608 1.00 88.38 269 ALA A O 1
ATOM 2199 N N . THR A 1 270 ? 9.164 -12.434 0.541 1.00 92.31 270 THR A N 1
ATOM 2200 C CA . THR A 1 270 ? 10.502 -13.029 0.454 1.00 92.31 270 THR A CA 1
ATOM 2201 C C . THR A 1 270 ? 11.393 -12.225 -0.490 1.00 92.31 270 THR A C 1
ATOM 2203 O O . THR A 1 270 ? 12.514 -11.896 -0.120 1.00 92.31 270 THR A O 1
ATOM 2206 N N . ASP A 1 271 ? 10.891 -11.833 -1.660 1.00 88.19 271 ASP A N 1
ATOM 2207 C CA . ASP A 1 271 ? 11.624 -11.024 -2.637 1.00 88.19 271 ASP A CA 1
ATOM 2208 C C . ASP A 1 271 ? 11.986 -9.648 -2.066 1.00 88.19 271 ASP A C 1
ATOM 2210 O O . ASP A 1 271 ? 13.119 -9.186 -2.219 1.00 88.19 271 ASP A O 1
ATOM 2214 N N . LEU A 1 272 ? 11.065 -9.007 -1.336 1.00 88.88 272 LEU A N 1
ATOM 2215 C CA . LEU A 1 272 ? 11.346 -7.765 -0.613 1.00 88.88 272 LEU A CA 1
ATOM 2216 C C . LEU A 1 272 ? 12.427 -7.967 0.460 1.00 88.88 272 LEU A C 1
ATOM 2218 O O . LEU A 1 272 ? 13.338 -7.148 0.577 1.00 88.88 272 LEU A O 1
ATOM 2222 N N . ALA A 1 273 ? 12.362 -9.056 1.229 1.00 91.44 273 ALA A N 1
ATOM 2223 C CA . ALA A 1 273 ? 13.364 -9.355 2.248 1.00 91.44 273 ALA A CA 1
ATOM 2224 C C . ALA A 1 273 ? 14.747 -9.601 1.622 1.00 91.44 273 ALA A C 1
ATOM 2226 O O . ALA A 1 273 ? 15.730 -9.005 2.056 1.00 91.44 273 ALA A O 1
ATOM 2227 N N . LEU A 1 274 ? 14.825 -10.422 0.571 1.00 90.00 274 LEU A N 1
ATOM 2228 C CA . LEU A 1 274 ? 16.073 -10.750 -0.120 1.00 90.00 274 LEU A CA 1
ATOM 2229 C C . LEU A 1 274 ? 16.675 -9.534 -0.829 1.00 90.00 274 LEU A C 1
ATOM 2231 O O . LEU A 1 274 ? 17.872 -9.291 -0.695 1.00 90.00 274 LEU A O 1
ATOM 2235 N N . SER A 1 275 ? 15.862 -8.733 -1.523 1.00 84.56 275 SER A N 1
ATOM 2236 C CA . SER A 1 275 ? 16.329 -7.481 -2.137 1.00 84.56 275 SER A CA 1
ATOM 2237 C C . SER A 1 275 ? 16.805 -6.474 -1.090 1.00 84.56 275 SER A C 1
ATOM 2239 O O . SER A 1 275 ? 17.838 -5.840 -1.280 1.00 84.56 275 SER A O 1
ATOM 2241 N N . THR A 1 276 ? 16.129 -6.375 0.058 1.00 87.38 276 THR A N 1
ATOM 2242 C CA . THR A 1 276 ? 16.589 -5.522 1.164 1.00 87.38 276 THR A CA 1
ATOM 2243 C C . THR A 1 276 ? 17.922 -6.015 1.729 1.00 87.38 276 THR A C 1
ATOM 2245 O O . THR A 1 276 ? 18.828 -5.213 1.937 1.00 87.38 276 THR A O 1
ATOM 2248 N N . ILE A 1 277 ? 18.086 -7.329 1.925 1.00 88.00 277 ILE A N 1
ATOM 2249 C CA . ILE A 1 277 ? 19.360 -7.921 2.363 1.00 88.00 277 ILE A CA 1
ATOM 2250 C C . ILE A 1 277 ? 20.465 -7.596 1.356 1.00 88.00 277 ILE A C 1
ATOM 2252 O O . ILE A 1 277 ? 21.543 -7.164 1.759 1.00 88.00 277 ILE A O 1
ATOM 2256 N N . MET A 1 278 ? 20.181 -7.723 0.061 1.00 81.50 278 MET A N 1
ATOM 2257 C CA . MET A 1 278 ? 21.115 -7.399 -1.013 1.00 81.50 278 MET A CA 1
ATOM 2258 C C . MET A 1 278 ? 21.563 -5.930 -0.978 1.00 81.50 278 MET A C 1
ATOM 2260 O O . MET A 1 278 ? 22.747 -5.659 -1.139 1.00 81.50 278 MET A O 1
ATOM 2264 N N . LEU A 1 279 ? 20.660 -4.986 -0.680 1.00 80.75 279 LEU A N 1
ATOM 2265 C CA . LEU A 1 279 ? 21.009 -3.568 -0.494 1.00 80.75 279 LEU A CA 1
ATOM 2266 C C . LEU A 1 279 ? 21.888 -3.323 0.744 1.00 80.75 279 LEU A C 1
ATOM 2268 O O . LEU A 1 279 ? 22.667 -2.372 0.772 1.00 80.75 279 LEU A O 1
ATOM 2272 N N . THR A 1 280 ? 21.754 -4.153 1.784 1.00 81.38 280 THR A N 1
ATOM 2273 C CA . THR A 1 280 ? 22.576 -4.063 3.006 1.00 81.38 280 THR A CA 1
ATOM 2274 C C . THR A 1 280 ? 23.887 -4.825 2.921 1.00 81.38 280 THR A C 1
ATOM 2276 O O . THR A 1 280 ? 24.771 -4.608 3.755 1.00 81.38 280 THR A O 1
ATOM 2279 N N . GLN A 1 281 ? 24.021 -5.718 1.940 1.00 76.50 281 GLN A N 1
ATOM 2280 C CA . GLN A 1 281 ? 25.275 -6.379 1.663 1.00 76.50 281 GLN A CA 1
ATOM 2281 C C . GLN A 1 281 ? 26.238 -5.281 1.234 1.00 76.50 281 GLN A C 1
ATOM 2283 O O . GLN A 1 281 ? 26.161 -4.745 0.131 1.00 76.50 281 GLN A O 1
ATOM 2288 N N . GLN A 1 282 ? 27.109 -4.882 2.162 1.00 55.34 282 GLN A N 1
ATOM 2289 C CA . GLN A 1 282 ? 28.199 -3.985 1.843 1.00 55.34 282 GLN A CA 1
ATOM 2290 C C . GLN A 1 282 ? 28.877 -4.567 0.606 1.00 55.34 282 GLN A C 1
ATOM 2292 O O . GLN A 1 282 ? 29.262 -5.741 0.607 1.00 55.34 282 GLN A O 1
ATOM 2297 N N . ASN A 1 283 ? 29.078 -3.734 -0.415 1.00 53.19 283 ASN A N 1
ATOM 2298 C CA . ASN A 1 283 ? 30.262 -3.864 -1.242 1.00 53.19 283 ASN A CA 1
ATOM 2299 C C . ASN A 1 283 ? 31.446 -3.789 -0.271 1.00 53.19 283 ASN A C 1
ATOM 2301 O O . ASN A 1 283 ? 32.068 -2.742 -0.108 1.00 53.19 283 ASN A O 1
ATOM 2305 N N . ALA A 1 284 ? 31.775 -4.897 0.392 1.00 42.62 284 ALA A N 1
ATOM 2306 C CA . ALA A 1 284 ? 33.067 -5.139 0.997 1.00 42.62 284 ALA A CA 1
ATOM 2307 C C . ALA A 1 284 ? 34.078 -5.314 -0.149 1.00 42.62 284 ALA A C 1
ATOM 2309 O O . ALA A 1 284 ? 34.818 -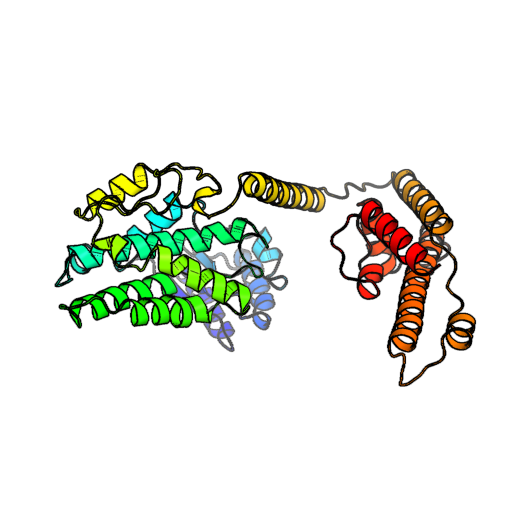6.284 -0.218 1.00 42.62 284 ALA A O 1
ATOM 2310 N N . GLY A 1 285 ? 34.093 -4.353 -1.077 1.00 42.56 285 GLY A N 1
ATOM 2311 C CA . GLY A 1 285 ? 35.151 -4.095 -2.028 1.00 42.56 285 GLY A CA 1
ATOM 2312 C C . GLY A 1 285 ? 36.264 -3.359 -1.301 1.00 42.56 285 GLY A C 1
ATOM 2313 O O . GLY A 1 285 ? 36.638 -2.252 -1.674 1.00 42.56 285 GLY A O 1
ATOM 2314 N N . GLY A 1 286 ? 36.790 -3.985 -0.245 1.00 36.66 286 GLY A N 1
ATOM 2315 C CA . GLY A 1 286 ? 38.210 -3.852 0.033 1.00 36.66 286 GLY A CA 1
ATOM 2316 C C . GLY A 1 286 ? 38.937 -4.329 -1.221 1.00 36.66 286 GLY A C 1
ATOM 2317 O O . GLY A 1 286 ? 38.628 -5.398 -1.745 1.00 36.66 286 GLY A O 1
ATOM 2318 N N . GLY A 1 287 ? 39.797 -3.470 -1.763 1.00 43.09 287 GLY A N 1
ATOM 2319 C CA . GLY A 1 287 ? 40.369 -3.603 -3.099 1.00 43.09 287 GLY A CA 1
ATOM 2320 C C . GLY A 1 287 ? 40.895 -4.999 -3.451 1.00 43.09 287 GLY A C 1
ATOM 2321 O O . GLY A 1 287 ? 41.516 -5.673 -2.635 1.00 43.09 287 GLY A O 1
ATOM 2322 N N . GLY A 1 288 ? 40.683 -5.396 -4.710 1.00 40.28 288 GLY A N 1
ATOM 2323 C CA . GLY A 1 288 ? 41.439 -6.486 -5.340 1.00 40.28 288 GLY A CA 1
ATOM 2324 C C . GLY A 1 288 ? 40.646 -7.526 -6.137 1.00 40.28 288 GLY A C 1
ATOM 2325 O O . GLY A 1 288 ? 41.271 -8.284 -6.869 1.00 40.28 288 GLY A O 1
ATOM 2326 N N . ALA A 1 289 ? 39.309 -7.568 -6.064 1.00 42.66 289 ALA A N 1
ATOM 2327 C CA . ALA A 1 289 ? 38.514 -8.657 -6.664 1.00 42.66 289 ALA A CA 1
ATOM 2328 C C . ALA A 1 289 ? 37.653 -8.280 -7.895 1.00 42.66 289 ALA A C 1
ATOM 2330 O O . ALA A 1 289 ? 36.877 -9.105 -8.367 1.00 42.66 289 ALA A O 1
ATOM 2331 N N . GLY A 1 290 ? 37.794 -7.073 -8.463 1.00 49.62 290 GLY A N 1
ATOM 2332 C CA . GLY A 1 290 ? 36.960 -6.611 -9.592 1.00 49.62 290 GLY A CA 1
ATOM 2333 C C . GLY A 1 290 ? 37.108 -7.412 -10.898 1.00 49.62 290 GLY A C 1
ATOM 2334 O O . GLY A 1 290 ? 36.204 -7.420 -11.726 1.00 49.62 290 GLY A O 1
ATOM 2335 N N . GLY A 1 291 ? 38.205 -8.157 -11.073 1.00 55.59 291 GLY A N 1
ATOM 2336 C CA . GLY A 1 291 ? 38.477 -8.877 -12.324 1.00 55.59 291 GLY A CA 1
ATOM 2337 C C . GLY A 1 291 ? 37.525 -10.042 -12.632 1.00 55.59 291 GLY A C 1
ATOM 2338 O O . GLY A 1 291 ? 37.318 -10.356 -13.800 1.00 55.59 291 GLY A O 1
ATOM 2339 N N . SER A 1 292 ? 36.939 -10.679 -11.611 1.00 64.38 292 SER A N 1
ATOM 2340 C CA . SER A 1 292 ? 35.991 -11.799 -11.770 1.00 64.38 292 SER A CA 1
ATOM 2341 C C . SER A 1 292 ? 34.651 -11.323 -12.328 1.00 64.38 292 SER A C 1
ATOM 2343 O O . SER A 1 292 ? 34.161 -11.827 -13.343 1.00 64.38 292 SER A O 1
ATOM 2345 N N . ASP A 1 293 ? 34.087 -10.312 -11.675 1.00 70.81 293 ASP A N 1
ATOM 2346 C CA . ASP A 1 293 ? 32.715 -9.878 -11.917 1.00 70.81 293 ASP A CA 1
ATOM 2347 C C . ASP A 1 293 ? 32.630 -9.052 -13.198 1.00 70.81 293 ASP A C 1
ATOM 2349 O O . ASP A 1 293 ? 31.701 -9.209 -13.987 1.00 70.81 293 ASP A O 1
ATOM 2353 N N . ASP A 1 294 ? 33.649 -8.239 -13.471 1.00 79.50 294 ASP A N 1
ATOM 2354 C CA . ASP A 1 294 ? 33.732 -7.466 -14.705 1.00 79.50 294 ASP A CA 1
ATOM 2355 C C . ASP A 1 294 ? 33.928 -8.387 -15.922 1.00 79.50 294 ASP A C 1
ATOM 2357 O O . ASP A 1 294 ? 33.298 -8.193 -16.965 1.00 79.50 294 ASP A O 1
ATOM 2361 N N . ALA A 1 295 ? 34.717 -9.461 -15.784 1.00 82.88 295 ALA A N 1
ATOM 2362 C CA . ALA A 1 295 ? 34.844 -10.478 -16.827 1.00 82.88 295 ALA A CA 1
ATOM 2363 C C . ALA A 1 295 ? 33.531 -11.247 -17.054 1.00 82.88 295 ALA A C 1
ATOM 2365 O O . ALA A 1 295 ? 33.216 -11.603 -18.193 1.00 82.88 295 ALA A O 1
ATOM 2366 N N . MET A 1 296 ? 32.751 -11.496 -15.998 1.00 84.12 296 MET A N 1
ATOM 2367 C CA . MET A 1 296 ? 31.423 -12.101 -16.110 1.00 84.12 296 MET A CA 1
ATOM 2368 C C . MET A 1 296 ? 30.451 -11.179 -16.853 1.00 84.12 296 MET A C 1
ATOM 2370 O O . MET A 1 296 ? 29.765 -11.636 -17.769 1.00 84.12 296 MET A O 1
ATOM 2374 N N . VAL A 1 297 ? 30.437 -9.882 -16.531 1.00 85.31 297 VAL A N 1
ATOM 2375 C CA . VAL A 1 297 ? 29.592 -8.896 -17.222 1.00 85.31 297 VAL A CA 1
ATOM 2376 C C . VAL A 1 297 ? 29.993 -8.752 -18.687 1.00 85.31 297 VAL A C 1
ATOM 2378 O O . VAL A 1 297 ? 29.111 -8.666 -19.540 1.00 85.31 297 VAL A O 1
ATOM 2381 N N . ILE A 1 298 ? 31.288 -8.790 -19.017 1.00 87.88 298 ILE A N 1
ATOM 2382 C CA . ILE A 1 298 ? 31.739 -8.790 -20.417 1.00 87.88 298 ILE A CA 1
ATOM 2383 C C . ILE A 1 298 ? 31.192 -10.015 -21.159 1.00 87.88 298 ILE A C 1
ATOM 2385 O O . ILE A 1 298 ? 30.598 -9.855 -22.223 1.00 87.88 298 ILE A O 1
ATOM 2389 N N . LYS A 1 299 ? 31.325 -11.223 -20.590 1.00 88.44 299 LYS A N 1
ATOM 2390 C CA . LYS A 1 299 ? 30.790 -12.457 -21.200 1.00 88.44 299 LYS A CA 1
ATOM 2391 C C . LYS A 1 299 ? 29.275 -12.397 -21.393 1.00 88.44 299 LYS A C 1
ATOM 2393 O O . LYS A 1 299 ? 28.773 -12.802 -22.438 1.00 88.44 299 LYS A O 1
ATOM 2398 N N . LEU A 1 300 ? 28.552 -11.880 -20.400 1.00 88.25 300 LEU A N 1
ATOM 2399 C CA . LEU A 1 300 ? 27.107 -11.686 -20.476 1.00 88.25 300 LEU A CA 1
ATOM 2400 C C . LEU A 1 300 ? 26.742 -10.681 -21.575 1.00 88.25 300 LEU A C 1
ATOM 2402 O O . LEU A 1 300 ? 25.858 -10.946 -22.385 1.00 88.25 300 LEU A O 1
ATOM 2406 N N . SER A 1 301 ? 27.468 -9.565 -21.642 1.00 89.38 301 SER A N 1
ATOM 2407 C CA . SER A 1 301 ? 27.303 -8.544 -22.678 1.00 89.38 301 SER A CA 1
ATOM 2408 C C . SER A 1 301 ? 27.530 -9.134 -24.069 1.00 89.38 301 SER A C 1
ATOM 2410 O O . SER A 1 301 ? 26.734 -8.887 -24.968 1.00 89.38 301 SER A O 1
ATOM 2412 N N . ASP A 1 302 ? 28.566 -9.958 -24.244 1.00 90.75 302 ASP A N 1
ATOM 2413 C CA . ASP A 1 302 ? 28.855 -10.643 -25.507 1.00 90.75 302 ASP A CA 1
ATOM 2414 C C . ASP A 1 302 ? 27.748 -11.621 -25.909 1.00 90.75 302 ASP A C 1
ATOM 2416 O O . ASP A 1 302 ? 27.330 -11.626 -27.067 1.00 90.75 302 ASP A O 1
ATOM 2420 N N . SER A 1 303 ? 27.227 -12.398 -24.955 1.00 90.50 303 SER A N 1
ATOM 2421 C CA . SER A 1 303 ? 26.098 -13.305 -25.192 1.00 90.50 303 SER A CA 1
ATOM 2422 C C . SER A 1 303 ? 24.853 -12.541 -25.648 1.00 90.50 303 SER A C 1
ATOM 2424 O O . SER A 1 303 ? 24.245 -12.895 -26.656 1.00 90.50 303 SER A O 1
ATOM 2426 N N . ILE A 1 304 ? 24.501 -11.449 -24.958 1.00 89.12 304 ILE A N 1
ATOM 2427 C CA . ILE A 1 304 ? 23.333 -10.627 -25.307 1.00 89.12 304 ILE A CA 1
ATOM 2428 C C . ILE A 1 304 ? 23.535 -9.954 -26.673 1.00 89.12 304 ILE A C 1
ATOM 2430 O O . ILE A 1 304 ? 22.630 -9.953 -27.503 1.00 89.12 304 ILE A O 1
ATOM 2434 N N . LEU A 1 305 ? 24.724 -9.412 -26.953 1.00 89.81 305 LEU A N 1
ATOM 2435 C CA . LEU A 1 305 ? 25.035 -8.776 -28.239 1.00 89.81 305 LEU A CA 1
ATOM 2436 C C . LEU A 1 305 ? 24.988 -9.752 -29.425 1.00 89.81 305 LEU A C 1
ATOM 2438 O O . LEU A 1 305 ? 24.716 -9.308 -30.549 1.00 89.81 305 LEU A O 1
ATOM 2442 N N . ALA A 1 306 ? 25.273 -11.037 -29.185 1.00 89.38 306 ALA A N 1
ATOM 2443 C CA . ALA A 1 306 ? 25.195 -12.102 -30.180 1.00 89.38 306 ALA A CA 1
ATOM 2444 C C . ALA A 1 306 ? 23.749 -12.550 -30.452 1.00 89.38 306 ALA A C 1
ATOM 2446 O O . ALA A 1 306 ? 23.408 -12.816 -31.603 1.00 89.38 306 ALA A O 1
ATOM 2447 N N . GLU A 1 307 ? 22.903 -12.606 -29.420 1.00 87.62 307 GLU A N 1
ATOM 2448 C CA . GLU A 1 307 ? 21.497 -13.009 -29.552 1.00 87.62 307 GLU A CA 1
ATOM 2449 C C . GLU A 1 307 ? 20.595 -11.888 -30.082 1.00 87.62 307 GLU A C 1
ATOM 2451 O O . GLU A 1 307 ? 19.676 -12.151 -30.859 1.00 87.62 307 GLU A O 1
ATOM 2456 N N . VAL A 1 308 ? 20.841 -10.632 -29.689 1.00 85.31 308 VAL A N 1
ATOM 2457 C CA . VAL A 1 308 ? 20.006 -9.497 -30.100 1.00 85.31 308 VAL A CA 1
ATOM 2458 C C . VAL A 1 308 ? 20.216 -9.209 -31.596 1.00 85.31 308 VAL A C 1
ATOM 2460 O O . VAL A 1 308 ? 21.322 -8.818 -31.997 1.00 85.31 308 VAL A O 1
ATOM 2463 N N . PRO A 1 309 ? 19.169 -9.345 -32.436 1.00 82.81 309 PRO A N 1
ATOM 2464 C CA . PRO A 1 309 ? 19.287 -9.175 -33.877 1.00 82.81 309 PRO A CA 1
ATOM 2465 C C . PRO A 1 309 ? 19.648 -7.735 -34.263 1.00 82.81 309 PRO A C 1
ATOM 2467 O O . PRO A 1 309 ? 19.540 -6.783 -33.484 1.00 82.81 309 PRO A O 1
ATOM 2470 N N . LYS A 1 310 ? 20.094 -7.570 -35.512 1.00 83.38 310 LYS A N 1
ATOM 2471 C CA . LYS A 1 310 ? 20.334 -6.244 -36.093 1.00 83.38 310 LYS A CA 1
ATOM 2472 C C . LYS A 1 310 ? 19.017 -5.472 -36.210 1.00 83.38 310 LYS A C 1
ATOM 2474 O O . LYS A 1 310 ? 17.942 -6.063 -36.267 1.00 83.38 310 LYS A O 1
ATOM 2479 N N . LYS A 1 311 ? 19.130 -4.144 -36.284 1.00 87.56 311 LYS A N 1
ATOM 2480 C CA . LYS A 1 311 ? 17.992 -3.243 -36.505 1.00 87.56 311 LYS A CA 1
ATOM 2481 C C . LYS A 1 311 ? 17.196 -3.670 -37.743 1.00 87.56 311 LYS A C 1
ATOM 2483 O O . LYS A 1 311 ? 17.789 -4.010 -38.767 1.00 87.56 311 LYS A O 1
ATOM 2488 N N . PHE A 1 312 ? 15.874 -3.609 -37.649 1.00 85.81 312 PHE A N 1
ATOM 2489 C CA . PHE A 1 312 ? 14.971 -3.825 -38.772 1.00 85.81 312 PHE A CA 1
ATOM 2490 C C . PHE A 1 312 ? 15.132 -2.728 -39.823 1.00 85.81 312 PHE A C 1
ATOM 2492 O O . PHE A 1 312 ? 15.338 -1.558 -39.485 1.00 85.81 312 PHE A O 1
ATOM 2499 N N . ASP A 1 313 ? 14.973 -3.089 -41.096 1.00 86.25 313 ASP A N 1
ATOM 2500 C CA . ASP A 1 313 ? 14.909 -2.115 -42.182 1.00 86.25 313 ASP A CA 1
ATOM 2501 C C . ASP A 1 313 ? 13.506 -1.495 -42.255 1.00 86.25 313 ASP A C 1
ATOM 2503 O O . ASP A 1 313 ? 12.593 -2.012 -42.906 1.00 86.25 313 ASP A O 1
ATOM 2507 N N . VAL A 1 314 ? 13.342 -0.365 -41.564 1.00 85.25 314 VAL A N 1
ATOM 2508 C CA . VAL A 1 314 ? 12.079 0.386 -41.529 1.00 85.25 314 VAL A CA 1
ATOM 2509 C C . VAL A 1 314 ? 11.679 0.860 -42.929 1.00 85.25 314 VAL A C 1
ATOM 2511 O O . VAL A 1 314 ? 10.498 0.837 -43.253 1.00 85.25 314 VAL A O 1
ATOM 2514 N N . LYS A 1 315 ? 12.636 1.203 -43.803 1.00 83.69 315 LYS A N 1
ATOM 2515 C CA . LYS A 1 315 ? 12.336 1.687 -45.162 1.00 83.69 315 LYS A CA 1
ATOM 2516 C C . LYS A 1 315 ? 11.801 0.568 -46.050 1.00 83.69 315 LYS A C 1
ATOM 2518 O O . LYS A 1 315 ? 10.887 0.784 -46.846 1.00 83.69 315 LYS A O 1
ATOM 2523 N N . ALA A 1 316 ? 12.350 -0.639 -45.916 1.00 85.38 316 ALA A N 1
ATOM 2524 C CA . ALA A 1 316 ? 11.810 -1.814 -46.593 1.00 85.38 316 ALA A CA 1
ATOM 2525 C C . ALA A 1 316 ? 10.396 -2.153 -46.089 1.00 85.38 316 ALA A C 1
ATOM 2527 O O . ALA A 1 316 ? 9.523 -2.478 -46.897 1.00 85.38 316 ALA A O 1
ATOM 2528 N N . ALA A 1 317 ? 10.154 -2.025 -44.780 1.00 83.75 317 ALA A N 1
ATOM 2529 C CA . ALA A 1 317 ? 8.834 -2.223 -44.186 1.00 83.75 317 ALA A CA 1
ATOM 2530 C C . ALA A 1 317 ? 7.815 -1.176 -44.669 1.00 83.75 317 ALA A C 1
ATOM 2532 O O . ALA A 1 317 ? 6.728 -1.559 -45.086 1.00 83.75 317 ALA A O 1
ATOM 2533 N N . GLU A 1 318 ? 8.180 0.108 -44.718 1.00 84.75 318 GLU A N 1
ATOM 2534 C CA . GLU A 1 318 ? 7.344 1.197 -45.251 1.00 84.75 318 GLU A CA 1
ATOM 2535 C C . GLU A 1 318 ? 6.995 0.997 -46.730 1.00 84.75 318 GLU A C 1
ATOM 2537 O O . GLU A 1 318 ? 5.879 1.286 -47.158 1.00 84.75 318 GLU A O 1
ATOM 2542 N N . LYS A 1 319 ? 7.933 0.465 -47.524 1.00 85.50 319 LYS A N 1
ATOM 2543 C CA . LYS A 1 319 ? 7.688 0.156 -48.938 1.00 85.50 319 LYS A CA 1
ATOM 2544 C C . LYS A 1 319 ? 6.738 -1.032 -49.118 1.00 85.50 319 LYS A C 1
ATOM 2546 O O . LYS A 1 319 ? 5.957 -1.045 -50.065 1.00 85.50 319 LYS A O 1
ATOM 2551 N N . LYS A 1 320 ? 6.830 -2.043 -48.247 1.00 84.88 320 LYS A N 1
ATOM 2552 C CA . LYS A 1 320 ? 5.992 -3.253 -48.291 1.00 84.88 320 LYS A CA 1
ATOM 2553 C C . LYS A 1 320 ? 4.598 -3.018 -47.700 1.00 84.88 320 LYS A C 1
ATOM 2555 O O . LYS A 1 320 ? 3.631 -3.586 -48.196 1.00 84.88 320 LYS A O 1
ATOM 2560 N N . TYR A 1 321 ? 4.508 -2.173 -46.678 1.00 83.62 321 TYR A N 1
ATOM 2561 C CA . TYR A 1 321 ? 3.291 -1.833 -45.948 1.00 83.62 321 TYR A CA 1
ATOM 2562 C C . TYR A 1 321 ? 3.121 -0.307 -45.928 1.00 83.62 321 TYR A C 1
ATOM 2564 O O . TYR A 1 321 ? 3.422 0.339 -44.921 1.00 83.62 321 TYR A O 1
ATOM 2572 N N . PRO A 1 322 ? 2.679 0.293 -47.047 1.00 82.12 322 PRO A N 1
ATOM 2573 C CA . PRO A 1 322 ? 2.522 1.735 -47.131 1.00 82.12 322 PRO A CA 1
ATOM 2574 C C . PRO A 1 322 ? 1.405 2.223 -46.206 1.00 82.12 322 PRO A C 1
ATOM 2576 O O . PRO A 1 322 ? 0.432 1.513 -45.922 1.00 82.12 322 PRO A O 1
ATOM 2579 N N . VAL A 1 323 ? 1.542 3.477 -45.776 1.00 79.44 323 VAL A N 1
ATOM 2580 C CA . VAL A 1 323 ? 0.518 4.185 -45.007 1.00 79.44 323 VAL A CA 1
ATOM 2581 C C . VAL A 1 323 ? -0.727 4.314 -45.880 1.00 79.44 323 VAL A C 1
ATOM 2583 O O . VAL A 1 323 ? -0.735 5.044 -46.869 1.00 79.44 323 VAL A O 1
ATOM 2586 N N . SER A 1 324 ? -1.773 3.582 -45.513 1.00 80.38 324 SER A N 1
ATOM 2587 C CA . SER A 1 324 ? -3.072 3.616 -46.174 1.00 80.38 324 SER A CA 1
ATOM 2588 C C . SER A 1 324 ? -4.146 3.943 -45.150 1.00 80.38 324 SER A C 1
ATOM 2590 O O . SER A 1 324 ? -4.121 3.430 -44.031 1.00 80.38 324 SER A O 1
ATOM 2592 N N . TYR A 1 325 ? -5.112 4.768 -45.549 1.00 76.00 325 TYR A N 1
ATOM 2593 C CA . TYR A 1 325 ? -6.273 5.083 -44.719 1.00 76.00 325 TYR A CA 1
ATOM 2594 C C . TYR A 1 325 ? -7.102 3.827 -44.394 1.00 76.00 325 TYR A C 1
ATOM 2596 O O . TYR A 1 325 ? -7.668 3.720 -43.311 1.00 76.00 325 TYR A O 1
ATOM 2604 N N . GLU A 1 326 ? -7.109 2.842 -45.298 1.00 82.00 326 GLU A N 1
ATOM 2605 C CA . GLU A 1 326 ? -7.859 1.588 -45.152 1.00 82.00 326 GLU A CA 1
ATOM 2606 C C . GLU A 1 326 ? -7.138 0.542 -44.280 1.00 82.00 326 GLU A C 1
ATOM 2608 O O . GLU A 1 326 ? -7.763 -0.403 -43.804 1.00 82.00 326 GLU A O 1
ATOM 2613 N N . GLN A 1 327 ? -5.831 0.704 -44.035 1.00 81.31 327 GLN A N 1
ATOM 2614 C CA . GLN A 1 327 ? -5.030 -0.203 -43.204 1.00 81.31 327 GLN A CA 1
ATOM 2615 C C . GLN A 1 327 ? -4.163 0.567 -42.201 1.00 81.31 327 GLN A C 1
ATOM 2617 O O . GLN A 1 327 ? -2.949 0.711 -42.358 1.00 81.31 327 GLN A O 1
ATOM 2622 N N . SER A 1 328 ? -4.791 1.002 -41.107 1.00 85.00 328 SER A N 1
ATOM 2623 C CA . SER A 1 328 ? -4.133 1.721 -40.004 1.00 85.00 328 SER A CA 1
ATOM 2624 C C . SER A 1 328 ? -3.026 0.917 -39.304 1.00 85.00 328 SER A C 1
ATOM 2626 O O . SER A 1 328 ? -2.093 1.506 -38.755 1.00 85.00 328 SER A O 1
ATOM 2628 N N . MET A 1 329 ? -3.077 -0.419 -39.358 1.00 86.94 329 MET A N 1
ATOM 2629 C CA . MET A 1 329 ? -2.059 -1.296 -38.762 1.00 86.94 329 MET A CA 1
ATOM 2630 C C . MET A 1 329 ? -0.686 -1.181 -39.434 1.00 86.94 329 MET A C 1
ATOM 2632 O O . MET A 1 329 ? 0.322 -1.391 -38.764 1.00 86.94 329 MET A O 1
ATOM 2636 N N . ASN A 1 330 ? -0.619 -0.784 -40.710 1.00 87.50 330 ASN A N 1
ATOM 2637 C CA . ASN A 1 330 ? 0.657 -0.595 -41.410 1.00 87.50 330 ASN A CA 1
ATOM 2638 C C . ASN A 1 330 ? 1.475 0.534 -40.767 1.00 87.50 330 ASN A C 1
ATOM 2640 O O . ASN A 1 330 ? 2.676 0.393 -40.552 1.00 87.50 330 ASN A O 1
ATOM 2644 N N . THR A 1 331 ? 0.805 1.621 -40.378 1.00 86.25 331 THR A N 1
ATOM 2645 C CA . THR A 1 331 ? 1.421 2.747 -39.663 1.00 86.25 331 THR A CA 1
ATOM 2646 C C . THR A 1 331 ? 1.874 2.351 -38.258 1.00 86.25 331 THR A C 1
ATOM 2648 O O . THR A 1 331 ? 2.940 2.767 -37.815 1.00 86.25 331 THR A O 1
ATOM 2651 N N . VAL A 1 332 ? 1.088 1.533 -37.549 1.00 89.62 332 VAL A N 1
ATOM 2652 C CA . VAL A 1 332 ? 1.468 1.039 -36.213 1.00 89.62 332 VAL A CA 1
ATOM 2653 C C . VAL A 1 332 ? 2.696 0.136 -36.309 1.00 89.62 332 VAL A C 1
ATOM 2655 O O . VAL A 1 332 ? 3.626 0.291 -35.526 1.00 89.62 332 VAL A O 1
ATOM 2658 N N . LEU A 1 333 ? 2.743 -0.757 -37.302 1.00 89.19 333 LEU A N 1
ATOM 2659 C CA . LEU A 1 333 ? 3.883 -1.640 -37.535 1.00 89.19 333 LEU A CA 1
ATOM 2660 C C . LEU A 1 333 ? 5.178 -0.848 -37.755 1.00 89.19 333 LEU A C 1
ATOM 2662 O O . LEU A 1 333 ? 6.181 -1.130 -37.105 1.00 89.19 333 LEU A O 1
ATOM 2666 N N . THR A 1 334 ? 5.175 0.155 -38.637 1.00 86.88 334 THR A N 1
ATOM 2667 C CA . THR A 1 334 ? 6.384 0.948 -38.922 1.00 86.88 334 THR A CA 1
ATOM 2668 C C . THR A 1 334 ? 6.834 1.768 -37.710 1.00 86.88 334 THR A C 1
ATOM 2670 O O . THR A 1 334 ? 8.035 1.851 -37.436 1.00 86.88 334 THR A O 1
ATOM 2673 N N . GLN A 1 335 ? 5.890 2.309 -36.932 1.00 89.06 335 GLN A N 1
ATOM 2674 C CA . GLN A 1 335 ? 6.189 3.006 -35.679 1.00 89.06 335 GLN A CA 1
ATOM 2675 C C . GLN A 1 335 ? 6.778 2.068 -34.621 1.00 89.06 335 GLN A C 1
ATOM 2677 O O . GLN A 1 335 ? 7.804 2.395 -34.024 1.00 89.06 335 GLN A O 1
ATOM 2682 N N . GLU A 1 336 ? 6.187 0.893 -34.415 1.00 90.56 336 GLU A N 1
ATOM 2683 C CA . GLU A 1 336 ? 6.687 -0.093 -33.456 1.00 90.56 336 GLU A CA 1
ATOM 2684 C C . GLU A 1 336 ? 8.077 -0.605 -33.859 1.00 90.56 336 GLU A C 1
ATOM 2686 O O . GLU A 1 336 ? 8.983 -0.610 -33.026 1.00 90.56 336 GLU A O 1
ATOM 2691 N N . LEU A 1 337 ? 8.316 -0.908 -35.141 1.00 89.94 337 LEU A N 1
ATOM 2692 C CA . LEU A 1 337 ? 9.653 -1.262 -35.643 1.00 89.94 337 LEU A CA 1
ATOM 2693 C C . LEU A 1 337 ? 10.689 -0.164 -35.357 1.00 89.94 337 LEU A C 1
ATOM 2695 O O . LEU A 1 337 ? 11.821 -0.464 -34.972 1.00 89.94 337 LEU A O 1
ATOM 2699 N N . SER A 1 338 ? 10.310 1.109 -35.504 1.00 89.38 338 SER A N 1
ATOM 2700 C CA . SER A 1 338 ? 11.174 2.245 -35.165 1.00 89.38 338 SER A CA 1
ATOM 2701 C C . SER A 1 338 ? 11.486 2.305 -33.662 1.00 89.38 338 SER A C 1
ATOM 2703 O O . SER A 1 338 ? 12.646 2.477 -33.277 1.00 89.38 338 SER A O 1
ATOM 2705 N N . ARG A 1 339 ? 10.489 2.072 -32.795 1.00 90.81 339 ARG A N 1
ATOM 2706 C CA . ARG A 1 339 ? 10.671 2.023 -31.331 1.00 90.81 339 ARG A CA 1
ATOM 2707 C C . ARG A 1 339 ? 11.565 0.861 -30.902 1.00 90.81 339 ARG A C 1
ATOM 2709 O O . ARG A 1 339 ? 12.518 1.080 -30.154 1.00 90.81 339 ARG A O 1
ATOM 2716 N N . PHE A 1 340 ? 11.336 -0.343 -31.428 1.00 91.81 340 PHE A N 1
ATOM 2717 C CA . PHE A 1 340 ? 12.197 -1.502 -31.174 1.00 91.81 340 PHE A CA 1
ATOM 2718 C C . PHE A 1 340 ? 13.619 -1.282 -31.698 1.00 91.81 340 PHE A C 1
ATOM 2720 O O . PHE A 1 340 ? 14.576 -1.657 -31.028 1.00 91.81 340 PHE A O 1
ATOM 2727 N N . ASN A 1 341 ? 13.798 -0.606 -32.834 1.00 91.56 341 ASN A N 1
ATOM 2728 C CA . ASN A 1 341 ? 15.124 -0.214 -33.318 1.00 91.56 341 ASN A CA 1
ATOM 2729 C C . ASN A 1 341 ? 15.834 0.779 -32.391 1.00 91.56 341 ASN A C 1
ATOM 2731 O O . ASN A 1 341 ? 17.060 0.700 -32.246 1.00 91.56 341 ASN A O 1
ATOM 2735 N N . GLY A 1 342 ? 15.081 1.695 -31.775 1.00 91.75 342 GLY A N 1
ATOM 2736 C CA . GLY A 1 342 ? 15.568 2.568 -30.710 1.00 91.75 342 GLY A CA 1
ATOM 2737 C C . GLY A 1 342 ? 16.072 1.754 -29.520 1.00 91.75 342 GLY A C 1
ATOM 2738 O O . GLY A 1 342 ? 17.235 1.884 -29.149 1.00 91.75 342 GLY A O 1
ATOM 2739 N N . LEU A 1 343 ? 15.247 0.838 -29.006 1.00 92.56 343 LEU A N 1
ATOM 2740 C CA . LEU A 1 343 ? 15.598 -0.057 -27.898 1.00 92.56 343 LEU A CA 1
ATOM 2741 C C . LEU A 1 343 ? 16.823 -0.934 -28.208 1.00 92.56 343 LEU A C 1
ATOM 2743 O O . LEU A 1 343 ? 17.764 -0.968 -27.418 1.00 92.56 343 LEU A O 1
ATOM 2747 N N . ILE A 1 344 ? 16.853 -1.602 -29.368 1.00 91.38 344 ILE A N 1
ATOM 2748 C CA . ILE A 1 344 ? 18.007 -2.397 -29.824 1.00 91.38 344 ILE A CA 1
ATOM 2749 C C . ILE A 1 344 ? 19.255 -1.515 -29.890 1.00 91.38 344 ILE A C 1
ATOM 2751 O O . ILE A 1 344 ? 20.329 -1.936 -29.472 1.00 91.38 344 ILE A O 1
ATOM 2755 N N . GLY A 1 345 ? 19.125 -0.289 -30.406 1.00 92.19 345 GLY A N 1
ATOM 2756 C CA . GLY A 1 345 ? 20.215 0.681 -30.447 1.00 92.19 345 GLY A CA 1
ATOM 2757 C C . GLY A 1 345 ? 20.757 0.999 -29.057 1.00 92.19 345 GLY A C 1
ATOM 2758 O O . GLY A 1 345 ? 21.958 0.880 -28.842 1.00 92.19 345 GLY A O 1
ATOM 2759 N N . THR A 1 346 ? 19.882 1.341 -28.111 1.00 92.31 346 THR A N 1
ATOM 2760 C CA . THR A 1 346 ? 20.263 1.643 -26.726 1.00 92.31 346 THR A CA 1
ATOM 2761 C C . THR A 1 346 ? 20.928 0.446 -26.051 1.00 92.31 346 THR A C 1
ATOM 2763 O O . THR A 1 346 ? 21.990 0.610 -25.454 1.00 92.31 346 THR A O 1
ATOM 2766 N N . ILE A 1 347 ? 20.377 -0.767 -26.187 1.00 92.00 347 ILE A N 1
ATOM 2767 C CA . ILE A 1 347 ? 20.966 -1.986 -25.607 1.00 92.00 347 ILE A CA 1
ATOM 2768 C C . ILE A 1 347 ? 22.350 -2.255 -26.204 1.00 92.00 347 ILE A C 1
ATOM 2770 O O . ILE A 1 347 ? 23.312 -2.443 -25.467 1.00 92.00 347 ILE A O 1
ATOM 2774 N N . ARG A 1 348 ? 22.487 -2.230 -27.535 1.00 91.88 348 ARG A N 1
ATOM 2775 C CA . ARG A 1 348 ? 23.773 -2.522 -28.181 1.00 91.88 348 ARG A CA 1
ATOM 2776 C C . ARG A 1 348 ? 24.839 -1.485 -27.834 1.00 91.88 348 ARG A C 1
ATOM 2778 O O . ARG A 1 348 ? 25.928 -1.870 -27.424 1.00 91.88 348 ARG A O 1
ATOM 2785 N N . ASN A 1 349 ? 24.509 -0.198 -27.941 1.00 91.69 349 ASN A N 1
ATOM 2786 C CA . ASN A 1 349 ? 25.447 0.883 -27.643 1.00 91.69 349 ASN A CA 1
ATOM 2787 C C . ASN A 1 349 ? 25.877 0.853 -26.173 1.00 91.69 349 ASN A C 1
ATOM 2789 O O . ASN A 1 349 ? 27.067 0.893 -25.890 1.00 91.69 349 ASN A O 1
ATOM 2793 N N . SER A 1 350 ? 24.928 0.705 -25.241 1.00 91.69 350 SER A N 1
ATOM 2794 C CA . SER A 1 350 ? 25.252 0.653 -23.809 1.00 91.69 350 SER A CA 1
ATOM 2795 C C . SER A 1 350 ? 26.129 -0.547 -23.444 1.00 91.69 350 SER A C 1
ATOM 2797 O O . SER A 1 350 ? 27.069 -0.377 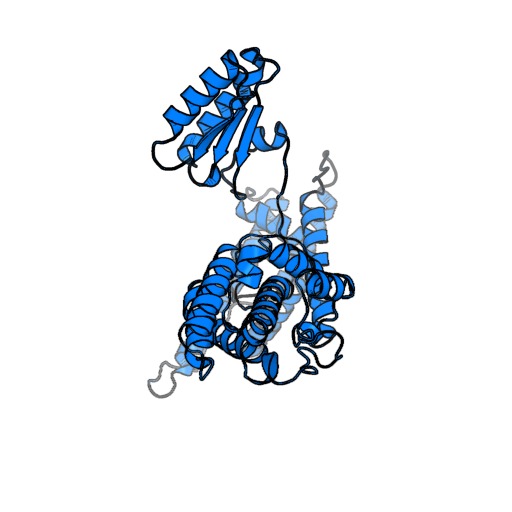-22.678 1.00 91.69 350 SER A O 1
ATOM 2799 N N . LEU A 1 351 ? 25.896 -1.735 -24.016 1.00 91.38 351 LEU A N 1
ATOM 2800 C CA . LEU A 1 351 ? 26.754 -2.907 -23.789 1.00 91.38 351 LEU A CA 1
ATOM 2801 C C . LEU A 1 351 ? 28.149 -2.745 -24.413 1.00 91.38 351 LEU A C 1
ATOM 2803 O O . LEU A 1 351 ? 29.144 -3.158 -23.818 1.00 91.38 351 LEU A O 1
ATOM 2807 N N . GLU A 1 352 ? 28.249 -2.149 -25.603 1.00 91.19 352 GLU A N 1
ATOM 2808 C CA . GLU A 1 352 ? 29.538 -1.865 -26.244 1.00 91.19 352 GLU A CA 1
ATOM 2809 C C . GLU A 1 352 ? 30.346 -0.821 -25.463 1.00 91.19 352 GLU A C 1
ATOM 2811 O O . GLU A 1 352 ? 31.541 -1.021 -25.230 1.00 91.19 352 GLU A O 1
ATOM 2816 N N . ASP A 1 353 ? 29.702 0.254 -25.015 1.00 89.81 353 ASP A N 1
ATOM 2817 C CA . ASP A 1 353 ? 30.335 1.308 -24.222 1.00 89.81 353 ASP A CA 1
ATOM 2818 C C . ASP A 1 353 ? 30.702 0.812 -22.823 1.00 89.81 353 ASP A C 1
ATOM 2820 O O . ASP A 1 353 ? 31.792 1.115 -22.341 1.00 89.81 353 ASP A O 1
ATOM 2824 N N . LEU A 1 354 ? 29.878 -0.044 -22.211 1.00 88.94 354 LEU A N 1
ATOM 2825 C CA . LEU A 1 354 ? 30.203 -0.696 -20.945 1.00 88.94 354 LEU A CA 1
ATOM 2826 C C . LEU A 1 354 ? 31.456 -1.572 -21.069 1.00 88.94 354 LEU A C 1
ATOM 2828 O O . LEU A 1 354 ? 32.351 -1.502 -20.229 1.00 88.94 354 LEU A O 1
ATOM 2832 N N . LYS A 1 355 ? 31.574 -2.358 -22.146 1.00 88.94 355 LYS A N 1
ATOM 2833 C CA . LYS A 1 355 ? 32.775 -3.165 -22.408 1.00 88.94 355 LYS A CA 1
ATOM 2834 C C . LYS A 1 355 ? 34.029 -2.304 -22.569 1.00 88.94 355 LYS A C 1
ATOM 2836 O O . LYS A 1 355 ? 35.090 -2.696 -22.086 1.00 88.94 355 LYS A O 1
ATOM 2841 N N . LYS A 1 356 ? 33.929 -1.162 -23.256 1.00 87.56 356 LYS A N 1
ATOM 2842 C CA . LYS A 1 356 ? 35.046 -0.212 -23.404 1.00 87.56 356 LYS A CA 1
ATOM 2843 C C . LYS A 1 356 ? 35.393 0.454 -22.073 1.00 87.56 356 LYS A C 1
ATOM 2845 O O . LYS A 1 356 ? 36.572 0.594 -21.759 1.00 87.56 356 LYS A O 1
ATOM 2850 N N . ALA A 1 357 ? 34.388 0.805 -21.274 1.00 87.00 357 ALA A N 1
ATOM 2851 C CA . ALA A 1 357 ? 34.576 1.406 -19.958 1.00 87.00 357 ALA A CA 1
ATOM 2852 C C . ALA A 1 357 ? 35.286 0.450 -18.987 1.00 87.00 357 ALA A C 1
ATOM 2854 O O . ALA A 1 357 ? 36.251 0.850 -18.344 1.00 87.00 357 ALA A O 1
ATOM 2855 N N . ILE A 1 358 ? 34.902 -0.833 -18.959 1.00 84.38 358 ILE A N 1
ATOM 2856 C CA . ILE A 1 358 ? 35.579 -1.862 -18.146 1.00 84.38 358 ILE A CA 1
ATOM 2857 C C . ILE A 1 358 ? 37.053 -2.028 -18.557 1.00 84.38 358 ILE A C 1
ATOM 2859 O O . ILE A 1 358 ? 37.920 -2.241 -17.714 1.00 84.38 358 ILE A O 1
ATOM 2863 N N . LYS A 1 359 ? 37.361 -1.906 -19.854 1.00 83.88 359 LYS A N 1
ATOM 2864 C CA . LYS A 1 359 ? 38.741 -1.947 -20.370 1.00 83.88 359 LYS A CA 1
ATOM 2865 C C . LYS A 1 359 ? 39.538 -0.661 -20.121 1.00 83.88 359 LYS A C 1
ATOM 2867 O O . LYS A 1 359 ? 40.728 -0.633 -20.420 1.00 83.88 359 LYS A O 1
ATOM 2872 N N . GLY A 1 360 ? 38.904 0.393 -19.604 1.00 82.12 360 GLY A N 1
ATOM 2873 C CA . GLY A 1 360 ? 39.521 1.703 -19.390 1.00 82.12 360 GLY A CA 1
ATOM 2874 C C . GLY A 1 360 ? 39.663 2.558 -20.656 1.00 82.12 360 GLY A C 1
ATOM 2875 O O . GLY A 1 360 ? 40.393 3.544 -20.640 1.00 82.12 360 GLY A O 1
ATOM 2876 N N . GLU A 1 361 ? 38.986 2.204 -21.752 1.00 82.56 361 GLU A N 1
ATOM 2877 C CA . GLU A 1 361 ? 39.027 2.948 -23.023 1.00 82.56 361 GLU A CA 1
ATOM 2878 C C . GLU A 1 361 ? 38.053 4.141 -23.040 1.00 82.56 361 GLU A C 1
ATOM 2880 O O . GLU A 1 361 ? 38.246 5.099 -23.787 1.00 82.56 361 GLU A O 1
ATOM 2885 N N . VAL A 1 362 ? 36.997 4.088 -22.221 1.00 83.06 362 VAL A N 1
ATOM 2886 C CA . VAL A 1 362 ? 35.959 5.122 -22.087 1.00 83.06 362 VAL A CA 1
ATOM 2887 C C . VAL A 1 362 ? 35.757 5.434 -20.603 1.00 83.06 362 VAL A C 1
ATOM 2889 O O . VAL A 1 362 ? 35.887 4.555 -19.755 1.00 83.06 362 VAL A O 1
ATOM 2892 N N . LEU A 1 363 ? 35.443 6.690 -20.279 1.00 83.00 363 LEU A N 1
ATOM 2893 C CA . LEU A 1 363 ? 35.111 7.098 -18.913 1.00 83.00 363 LEU A CA 1
ATOM 2894 C C . LEU A 1 363 ? 33.816 6.421 -18.448 1.00 83.00 363 LEU A C 1
ATOM 2896 O O . LEU A 1 363 ? 32.803 6.455 -19.146 1.00 83.00 363 LEU A O 1
ATOM 2900 N N . LEU A 1 364 ? 33.839 5.853 -17.243 1.00 82.69 364 LEU A N 1
ATOM 2901 C CA . LEU A 1 364 ? 32.652 5.291 -16.611 1.00 82.69 364 LEU A CA 1
ATOM 2902 C C . LEU A 1 364 ? 31.737 6.436 -16.146 1.00 82.69 364 LEU A C 1
ATOM 2904 O O . LEU A 1 364 ? 32.038 7.124 -15.173 1.00 82.69 364 LEU A O 1
ATOM 2908 N N . SER A 1 365 ? 30.647 6.676 -16.877 1.00 87.12 365 SER A N 1
ATOM 2909 C CA . SER A 1 365 ? 29.600 7.617 -16.464 1.00 87.12 365 SER A CA 1
ATOM 2910 C C . SER A 1 365 ? 28.719 7.011 -15.366 1.00 87.12 365 SER A C 1
ATOM 2912 O O . SER A 1 365 ? 28.672 5.790 -15.214 1.00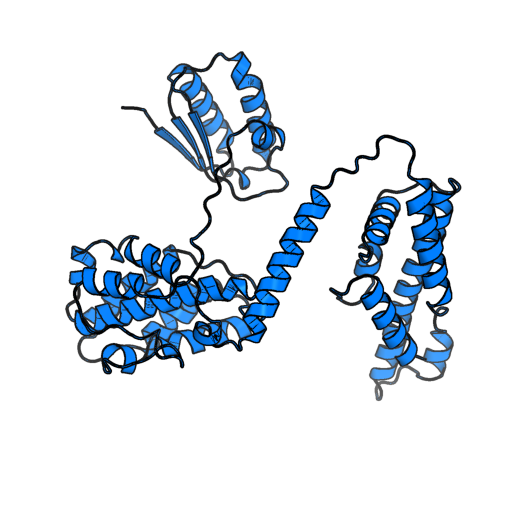 87.12 365 SER A O 1
ATOM 2914 N N . SER A 1 366 ? 27.961 7.850 -14.650 1.00 86.25 366 SER A N 1
ATOM 2915 C CA . SER A 1 366 ? 26.987 7.394 -13.642 1.00 86.25 366 SER A CA 1
ATOM 2916 C C . SER A 1 366 ? 26.003 6.366 -14.201 1.00 86.25 366 SER A C 1
ATOM 2918 O O . SER A 1 366 ? 25.674 5.387 -13.538 1.00 86.25 366 SER A O 1
ATOM 2920 N N . ASP A 1 367 ? 25.568 6.561 -15.446 1.00 86.38 367 ASP A N 1
ATOM 2921 C CA . ASP A 1 367 ? 24.582 5.699 -16.096 1.00 86.38 367 ASP A CA 1
ATOM 2922 C C . ASP A 1 367 ? 25.186 4.339 -16.473 1.00 86.38 367 ASP A C 1
ATOM 2924 O O . ASP A 1 367 ? 24.521 3.308 -16.357 1.00 86.38 367 ASP A O 1
ATOM 2928 N N . LEU A 1 368 ? 26.457 4.318 -16.894 1.00 86.25 368 LEU A N 1
ATOM 2929 C CA . LEU A 1 368 ? 27.186 3.080 -17.180 1.00 86.25 368 LEU A CA 1
ATOM 2930 C C . LEU A 1 368 ? 27.544 2.329 -15.894 1.00 86.25 368 LEU A C 1
ATOM 2932 O O . LEU A 1 368 ? 27.479 1.104 -15.876 1.00 86.25 368 LEU A O 1
ATOM 2936 N N . GLU A 1 369 ? 27.867 3.038 -14.813 1.00 86.75 369 GLU A N 1
ATOM 2937 C CA . GLU A 1 369 ? 28.096 2.439 -13.496 1.00 86.75 369 GLU A CA 1
ATOM 2938 C C . GLU A 1 369 ? 26.810 1.817 -12.931 1.00 86.75 369 GLU A C 1
ATOM 2940 O O . GLU A 1 369 ? 26.813 0.675 -12.466 1.00 86.75 369 GLU A O 1
ATOM 2945 N N . ALA A 1 370 ? 25.677 2.515 -13.051 1.00 86.12 370 ALA A N 1
ATOM 2946 C CA . ALA A 1 370 ? 24.371 1.972 -12.694 1.00 86.12 370 ALA A CA 1
ATOM 2947 C C . ALA A 1 370 ? 24.014 0.748 -13.554 1.00 86.12 370 ALA A C 1
ATOM 2949 O O . ALA A 1 370 ? 23.565 -0.271 -13.027 1.00 86.12 370 ALA A O 1
ATOM 2950 N N . ALA A 1 371 ? 24.255 0.800 -14.869 1.00 87.56 371 ALA A N 1
ATOM 2951 C CA . ALA A 1 371 ? 24.045 -0.340 -15.760 1.00 87.56 371 ALA A CA 1
ATOM 2952 C C . ALA A 1 371 ? 24.943 -1.535 -15.396 1.00 87.56 371 ALA A C 1
ATOM 2954 O O . ALA A 1 371 ? 24.458 -2.665 -15.371 1.00 87.56 371 ALA A O 1
ATOM 2955 N N . LEU A 1 372 ? 26.216 -1.301 -15.056 1.00 86.88 372 LEU A N 1
ATOM 2956 C CA . LEU A 1 372 ? 27.14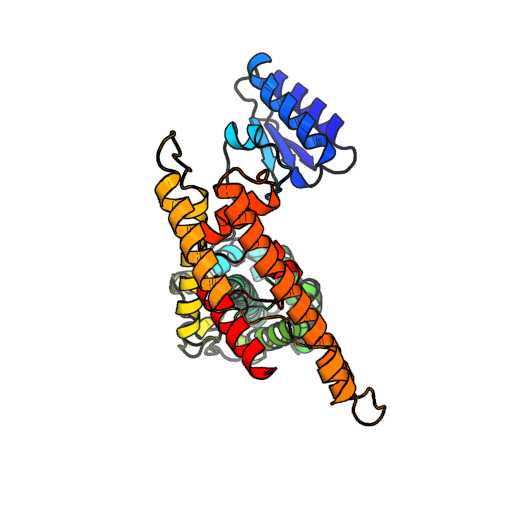6 -2.331 -14.589 1.00 86.88 372 LEU A CA 1
ATOM 2957 C C . LEU A 1 372 ? 26.610 -3.037 -13.342 1.00 86.88 372 LEU A C 1
ATOM 2959 O O . LEU A 1 372 ? 26.544 -4.265 -13.312 1.00 86.88 372 LEU A O 1
ATOM 2963 N N . ASN A 1 373 ? 26.192 -2.264 -12.339 1.00 85.44 373 ASN A N 1
ATOM 2964 C CA . ASN A 1 373 ? 25.649 -2.796 -11.090 1.00 85.44 373 ASN A CA 1
ATOM 2965 C C . ASN A 1 373 ? 24.346 -3.575 -11.327 1.00 85.44 373 ASN A C 1
ATOM 2967 O O . ASN A 1 373 ? 24.194 -4.683 -10.818 1.00 85.44 373 ASN A O 1
ATOM 2971 N N . ASN A 1 374 ? 23.444 -3.061 -12.168 1.00 86.69 374 ASN A N 1
ATOM 2972 C CA . ASN A 1 374 ? 22.205 -3.754 -12.526 1.00 86.69 374 ASN A CA 1
ATOM 2973 C C . ASN A 1 374 ? 22.477 -5.093 -13.225 1.00 86.69 374 ASN A C 1
ATOM 2975 O O . ASN A 1 374 ? 21.885 -6.107 -12.859 1.00 86.69 374 ASN A O 1
ATOM 2979 N N . LEU A 1 375 ? 23.419 -5.133 -14.175 1.00 87.56 375 LEU A N 1
ATOM 2980 C CA . LEU A 1 375 ? 23.788 -6.366 -14.877 1.00 87.56 375 LEU A CA 1
ATOM 2981 C C . LEU A 1 375 ? 24.464 -7.385 -13.950 1.00 87.56 375 LEU A C 1
ATOM 2983 O O . LEU A 1 375 ? 24.141 -8.570 -14.036 1.00 87.56 375 LEU A O 1
ATOM 2987 N N . LYS A 1 376 ? 25.338 -6.940 -13.033 1.00 84.25 376 LYS A N 1
ATOM 2988 C CA . LYS A 1 376 ? 25.919 -7.798 -11.979 1.00 84.25 376 LYS A CA 1
ATOM 2989 C C . LYS A 1 376 ? 24.831 -8.439 -11.117 1.00 84.25 376 LYS A C 1
ATOM 2991 O O . LYS A 1 376 ? 24.913 -9.616 -10.785 1.00 84.25 376 LYS A O 1
ATOM 2996 N N . ASN A 1 377 ? 23.777 -7.679 -10.840 1.00 81.69 377 ASN A N 1
ATOM 2997 C CA . ASN A 1 377 ? 22.651 -8.090 -10.011 1.00 81.69 377 ASN A CA 1
ATOM 2998 C C . ASN A 1 377 ? 21.561 -8.865 -10.777 1.00 81.69 377 ASN A C 1
ATOM 3000 O O . ASN A 1 377 ? 20.532 -9.210 -10.197 1.00 81.69 377 ASN A O 1
ATOM 3004 N N . GLY A 1 378 ? 21.738 -9.130 -12.079 1.00 84.62 378 GLY A N 1
ATOM 3005 C CA . GLY A 1 378 ? 20.733 -9.810 -12.907 1.00 84.62 378 GLY A CA 1
ATOM 3006 C C . GLY A 1 378 ? 19.451 -8.993 -13.137 1.00 84.62 378 GLY A C 1
ATOM 3007 O O . GLY A 1 378 ? 18.400 -9.555 -13.466 1.00 84.62 378 GLY A O 1
ATOM 3008 N N . GLN A 1 379 ? 19.529 -7.674 -12.970 1.00 86.19 379 GLN A N 1
ATOM 3009 C CA . GLN A 1 379 ? 18.449 -6.716 -13.180 1.00 86.19 379 GLN A CA 1
ATOM 3010 C C . GLN A 1 379 ? 18.589 -6.021 -14.539 1.00 86.19 379 GLN A C 1
ATOM 3012 O O . GLN A 1 379 ? 19.673 -5.933 -15.118 1.00 86.19 379 GLN A O 1
ATOM 3017 N N . VAL A 1 380 ? 17.468 -5.540 -15.075 1.00 90.00 380 VAL A N 1
ATOM 3018 C CA . VAL A 1 380 ? 17.450 -4.793 -16.337 1.00 90.00 380 VAL A CA 1
ATOM 3019 C C . VAL A 1 380 ? 17.877 -3.346 -16.059 1.00 90.00 380 VAL A C 1
ATOM 3021 O O . VAL A 1 380 ? 17.264 -2.711 -15.203 1.00 90.00 380 VAL A O 1
ATOM 3024 N N . PRO A 1 381 ? 18.882 -2.795 -16.766 1.00 92.06 381 PRO A N 1
ATOM 3025 C CA . PRO A 1 381 ? 19.267 -1.395 -16.617 1.00 92.06 381 PRO A CA 1
ATOM 3026 C C . PRO A 1 381 ? 18.105 -0.418 -16.846 1.00 92.06 381 PRO A C 1
ATOM 3028 O O . PRO A 1 381 ? 17.357 -0.545 -17.818 1.00 92.06 381 PRO A O 1
ATOM 3031 N N . GLU A 1 382 ? 17.997 0.613 -16.003 1.00 89.19 382 GLU A N 1
ATOM 3032 C CA . GLU A 1 382 ? 16.928 1.623 -16.085 1.00 89.19 382 GLU A CA 1
ATOM 3033 C C . GLU A 1 382 ? 16.883 2.335 -17.445 1.00 89.19 382 GLU A C 1
ATOM 3035 O O . GLU A 1 382 ? 15.807 2.563 -17.996 1.00 89.19 382 GLU A O 1
ATOM 3040 N N . MET A 1 383 ? 18.048 2.601 -18.046 1.00 89.94 383 MET A N 1
ATOM 3041 C CA . MET A 1 383 ? 18.137 3.195 -19.385 1.00 89.94 383 MET A CA 1
ATOM 3042 C C . MET A 1 383 ? 17.499 2.337 -20.485 1.00 89.94 383 MET A C 1
ATOM 3044 O O . MET A 1 383 ? 17.069 2.873 -21.504 1.00 89.94 383 MET A O 1
ATOM 3048 N N . TRP A 1 384 ? 17.423 1.014 -20.304 1.00 92.88 384 TRP A N 1
ATOM 3049 C CA . TRP A 1 384 ? 16.722 0.138 -21.242 1.00 92.88 384 TRP A CA 1
ATOM 3050 C C . TRP A 1 384 ? 15.221 0.227 -21.009 1.00 92.88 384 TRP A C 1
ATOM 3052 O O . TRP A 1 384 ? 14.469 0.379 -21.965 1.00 92.88 384 TRP A O 1
ATOM 3062 N N . LEU A 1 385 ? 14.789 0.199 -19.745 1.00 90.00 385 LEU A N 1
ATOM 3063 C CA . LEU A 1 385 ? 13.378 0.307 -19.371 1.00 90.00 385 LEU A CA 1
ATOM 3064 C C . LEU A 1 385 ? 12.759 1.643 -19.806 1.00 90.00 385 LEU A C 1
ATOM 3066 O O . LEU A 1 385 ? 11.613 1.655 -20.243 1.00 90.00 385 LEU A O 1
ATOM 3070 N N . ALA A 1 386 ? 13.526 2.738 -19.784 1.00 90.12 386 ALA A N 1
ATOM 3071 C CA . ALA A 1 386 ? 13.076 4.061 -20.226 1.00 90.12 386 ALA A CA 1
ATOM 3072 C C . ALA A 1 386 ? 12.636 4.110 -21.704 1.00 90.12 386 ALA A C 1
ATOM 3074 O O . ALA A 1 386 ? 11.787 4.922 -22.069 1.00 90.12 386 ALA A O 1
ATOM 3075 N N . VAL A 1 387 ? 13.201 3.245 -22.555 1.00 90.69 387 VAL A N 1
ATOM 3076 C CA . VAL A 1 387 ? 12.869 3.148 -23.989 1.00 90.69 387 VAL A CA 1
ATOM 3077 C C . VAL A 1 387 ? 12.152 1.842 -24.354 1.00 90.69 387 VAL A C 1
ATOM 3079 O O . VAL A 1 387 ? 11.872 1.603 -25.529 1.00 90.69 387 VAL A O 1
ATOM 3082 N N . SER A 1 388 ? 11.860 0.993 -23.366 1.00 90.31 388 SER A N 1
ATOM 3083 C CA . SER A 1 388 ? 11.238 -0.318 -23.556 1.00 90.31 388 SER A CA 1
ATOM 3084 C C . SER A 1 388 ? 9.744 -0.312 -23.231 1.00 90.31 388 SER A C 1
ATOM 3086 O O . SER A 1 388 ? 9.156 0.687 -22.816 1.00 90.31 388 SER A O 1
ATOM 3088 N N . TYR A 1 389 ? 9.114 -1.461 -23.443 1.00 88.88 389 TYR A N 1
ATOM 3089 C CA . TYR A 1 389 ? 7.784 -1.759 -22.940 1.00 88.88 389 TYR A CA 1
ATOM 3090 C C . TYR A 1 389 ? 7.836 -2.060 -21.428 1.00 88.88 389 TYR A C 1
ATOM 3092 O O . TYR A 1 389 ? 8.854 -2.549 -20.929 1.00 88.88 389 TYR A O 1
ATOM 3100 N N . PRO A 1 390 ? 6.743 -1.814 -20.680 1.00 87.00 390 PRO A N 1
ATOM 3101 C CA . PRO A 1 390 ? 6.692 -2.120 -19.254 1.00 87.00 390 PRO A CA 1
ATOM 3102 C C . PRO A 1 390 ? 6.977 -3.602 -18.980 1.00 87.00 390 PRO A C 1
ATOM 3104 O O . PRO A 1 390 ? 6.310 -4.484 -19.523 1.00 87.00 390 PRO A O 1
ATOM 3107 N N . SER A 1 391 ? 7.963 -3.879 -18.127 1.00 86.75 391 SER A N 1
ATOM 3108 C CA . SER A 1 391 ? 8.361 -5.233 -17.742 1.00 86.75 391 SER A CA 1
ATOM 3109 C C . SER A 1 391 ? 8.847 -5.256 -16.297 1.00 86.75 391 SER A C 1
ATOM 3111 O O . SER A 1 391 ? 9.605 -4.387 -15.880 1.00 86.75 391 SER A O 1
ATOM 3113 N N . LEU A 1 392 ? 8.443 -6.292 -15.559 1.00 82.38 392 LEU A N 1
ATOM 3114 C CA . LEU A 1 392 ? 8.944 -6.623 -14.218 1.00 82.38 392 LEU A CA 1
ATOM 3115 C C . LEU A 1 392 ? 9.803 -7.902 -14.228 1.00 82.38 392 LEU A C 1
ATOM 3117 O O . LEU A 1 392 ? 10.094 -8.476 -13.183 1.00 82.38 392 LEU A O 1
ATOM 3121 N N . LYS A 1 393 ? 10.164 -8.400 -15.419 1.00 86.12 393 LYS A N 1
ATOM 3122 C CA . LYS A 1 393 ? 10.985 -9.607 -15.573 1.00 86.12 393 LYS A CA 1
ATOM 3123 C C . LYS A 1 393 ? 12.436 -9.322 -15.170 1.00 86.12 393 LYS A C 1
ATOM 3125 O O . LYS A 1 393 ? 12.956 -8.240 -15.435 1.00 86.12 393 LYS A O 1
ATOM 3130 N N . THR A 1 394 ? 13.105 -10.328 -14.608 1.00 88.06 394 THR A N 1
ATOM 3131 C CA . THR A 1 394 ? 14.566 -10.321 -14.419 1.00 88.06 394 THR A CA 1
ATOM 3132 C C . THR A 1 394 ? 15.285 -10.229 -15.764 1.00 88.06 394 THR A C 1
ATOM 3134 O O . THR A 1 394 ? 14.678 -10.488 -16.805 1.00 88.06 394 THR A O 1
ATOM 3137 N N . LEU A 1 395 ? 16.583 -9.909 -15.768 1.00 88.62 395 LEU A N 1
ATOM 3138 C CA . LEU A 1 395 ? 17.353 -9.709 -17.000 1.00 88.62 395 LEU A CA 1
ATOM 3139 C C . LEU A 1 395 ? 17.193 -10.865 -18.001 1.00 88.62 395 LEU A C 1
ATOM 3141 O O . LEU A 1 395 ? 16.864 -10.629 -19.161 1.00 88.62 395 LEU A O 1
ATOM 3145 N N . GLY A 1 396 ? 17.340 -12.115 -17.553 1.00 87.38 396 GLY A N 1
ATOM 3146 C CA . GLY A 1 396 ? 17.178 -13.285 -18.425 1.00 87.38 396 GLY A CA 1
ATOM 3147 C C . GLY A 1 396 ? 15.758 -13.430 -18.985 1.00 87.38 396 GLY A C 1
ATOM 3148 O O . GLY A 1 396 ? 15.576 -13.695 -20.173 1.00 87.38 396 GLY A O 1
ATOM 3149 N N . GLY A 1 397 ? 14.736 -13.197 -18.154 1.00 89.69 397 GLY A N 1
ATOM 3150 C CA . GLY A 1 397 ? 13.340 -13.224 -18.593 1.00 89.69 397 GLY A CA 1
ATOM 3151 C C . GLY A 1 397 ? 12.996 -12.085 -19.555 1.00 89.69 397 GLY A C 1
ATOM 3152 O O . GLY A 1 397 ? 12.219 -12.286 -20.487 1.00 89.69 397 GLY A O 1
ATOM 3153 N N . TYR A 1 398 ? 13.588 -10.908 -19.348 1.00 93.19 398 TYR A N 1
ATOM 3154 C CA . TYR A 1 398 ? 13.434 -9.740 -20.206 1.00 93.19 398 TYR A CA 1
ATOM 3155 C C . TYR A 1 398 ? 14.076 -9.957 -21.578 1.00 93.19 398 TYR A C 1
ATOM 3157 O O . TYR A 1 398 ? 13.420 -9.720 -22.585 1.00 93.19 398 TYR A O 1
ATOM 3165 N N . ILE A 1 399 ? 15.311 -10.469 -21.637 1.00 91.31 399 ILE A N 1
ATOM 3166 C CA . ILE A 1 399 ? 15.980 -10.760 -22.914 1.00 91.31 399 ILE A CA 1
ATOM 3167 C C . ILE A 1 399 ? 15.209 -11.819 -23.703 1.00 91.31 399 ILE A C 1
ATOM 3169 O O . ILE A 1 399 ? 14.952 -11.620 -24.887 1.00 91.31 399 ILE A O 1
ATOM 3173 N N . LYS A 1 400 ? 14.753 -12.900 -23.057 1.00 91.56 400 LYS A N 1
ATOM 3174 C CA . LYS A 1 400 ? 13.929 -13.915 -23.727 1.00 91.56 400 LYS A CA 1
ATOM 3175 C C . LYS A 1 400 ? 12.638 -13.323 -24.306 1.00 91.56 400 LYS A C 1
ATOM 3177 O O . LYS A 1 400 ? 12.309 -13.585 -25.459 1.00 91.56 400 LYS A O 1
ATOM 3182 N N . ASP A 1 401 ? 11.934 -12.506 -23.524 1.00 91.88 401 ASP A N 1
ATOM 3183 C CA . ASP A 1 401 ? 10.710 -11.824 -23.965 1.00 91.88 401 ASP A CA 1
ATOM 3184 C C . ASP A 1 401 ? 10.974 -10.859 -25.127 1.00 91.88 401 ASP A C 1
ATOM 3186 O O . ASP A 1 401 ? 10.212 -10.819 -26.092 1.00 91.88 401 ASP A O 1
ATOM 3190 N N . LEU A 1 402 ? 12.083 -10.119 -25.064 1.00 91.38 402 LEU A N 1
ATOM 3191 C CA . LEU A 1 402 ? 12.512 -9.226 -26.130 1.00 91.38 402 LEU A CA 1
ATOM 3192 C C . LEU A 1 402 ? 12.773 -10.014 -27.415 1.00 91.38 402 LEU A C 1
ATOM 3194 O O . LEU A 1 402 ? 12.278 -9.629 -28.468 1.00 91.38 402 LEU A O 1
ATOM 3198 N N . LEU A 1 403 ? 13.494 -11.134 -27.347 1.00 91.06 403 LEU A N 1
ATOM 3199 C CA . LEU A 1 403 ? 13.771 -11.976 -28.513 1.00 91.06 403 LEU A CA 1
ATOM 3200 C C . LEU A 1 403 ? 12.494 -12.572 -29.117 1.00 91.06 403 LEU A C 1
ATOM 3202 O O . LEU A 1 403 ? 12.353 -12.577 -30.338 1.00 91.06 403 LEU A O 1
ATOM 3206 N N . GLU A 1 404 ? 11.547 -13.027 -28.294 1.00 91.62 404 GLU A N 1
ATOM 3207 C CA . GLU A 1 404 ? 10.245 -13.520 -28.766 1.00 91.62 404 GLU A CA 1
ATOM 3208 C C . GLU A 1 404 ? 9.449 -12.420 -29.486 1.00 91.62 404 GLU A C 1
ATOM 3210 O O . GLU A 1 404 ? 8.894 -12.663 -30.559 1.00 91.62 404 GLU A O 1
ATOM 3215 N N . ARG A 1 405 ? 9.456 -11.188 -28.959 1.00 90.25 405 ARG A N 1
ATOM 3216 C CA . ARG A 1 405 ? 8.826 -10.027 -29.612 1.00 90.25 405 ARG A CA 1
ATOM 3217 C C . ARG A 1 405 ? 9.516 -9.660 -30.915 1.00 90.25 405 ARG A C 1
ATOM 3219 O O . ARG A 1 405 ? 8.845 -9.461 -31.917 1.00 90.25 405 ARG A O 1
ATOM 3226 N N . LEU A 1 406 ? 10.845 -9.601 -30.925 1.00 88.56 406 LEU A N 1
ATOM 3227 C CA . LEU A 1 406 ? 11.613 -9.304 -32.133 1.00 88.56 406 LEU A CA 1
ATOM 3228 C C . LEU A 1 406 ? 11.378 -10.369 -33.207 1.00 88.56 406 LEU A C 1
ATOM 3230 O O . LEU A 1 406 ? 11.217 -10.024 -34.371 1.00 88.56 406 LEU A O 1
ATOM 3234 N N . LYS A 1 407 ? 11.277 -11.642 -32.817 1.00 89.50 407 LYS A N 1
ATOM 3235 C CA . LYS A 1 407 ? 10.930 -12.742 -33.720 1.00 89.50 407 LYS A CA 1
ATOM 3236 C C . LYS A 1 407 ? 9.519 -12.614 -34.294 1.00 89.50 407 LYS A C 1
ATOM 3238 O O . LYS A 1 407 ? 9.311 -13.020 -35.425 1.00 89.50 407 LYS A O 1
ATOM 3243 N N . TRP A 1 408 ? 8.560 -12.055 -33.555 1.00 87.31 408 TRP A N 1
ATOM 3244 C CA . TRP A 1 408 ? 7.212 -11.798 -34.079 1.00 87.31 408 TRP A CA 1
ATOM 3245 C C . TRP A 1 408 ? 7.205 -10.769 -35.224 1.00 87.31 408 TRP A C 1
ATOM 3247 O O . TRP A 1 408 ? 6.362 -10.846 -36.112 1.00 87.31 408 TRP A O 1
ATOM 3257 N N . PHE A 1 409 ? 8.151 -9.825 -35.214 1.00 82.81 409 PHE A N 1
ATOM 3258 C CA . PHE A 1 409 ? 8.315 -8.814 -36.264 1.00 82.81 409 PHE A CA 1
ATOM 3259 C C . PHE A 1 409 ? 9.174 -9.270 -37.459 1.00 82.81 409 PHE A C 1
ATOM 3261 O O . PHE A 1 409 ? 9.226 -8.553 -38.462 1.00 82.81 409 PHE A O 1
ATOM 3268 N N . GLN A 1 410 ? 9.877 -10.403 -37.344 1.00 78.50 410 GLN A N 1
ATOM 3269 C CA . GLN A 1 410 ? 10.671 -11.020 -38.418 1.00 78.50 410 GLN A CA 1
ATOM 3270 C C . GLN A 1 410 ? 9.786 -11.897 -39.300 1.00 78.50 410 GLN A C 1
ATOM 3272 O O . GLN A 1 410 ? 9.946 -11.803 -40.540 1.00 78.50 410 GLN A O 1
#

Secondary structure (DSSP, 8-state):
-PPEEEEE--TT-HHHHHHHHHHHHHHT-EEEEE-GGG-HHHHHHHHHHHHHGGGG---TT-EEEE-----TTS-HHHHHHS-----PPPPSHHHHHHHHHHSTTTT-HHHHT--SSHHHHHHHHHHHHHHHHHHHHHGGGGGGT-SS-----HHHHHHHHHHHHHHHHH-SSS--HHHHHHIIIIIITGGG--SHHHHHHHHHHHHHHSSHHHHH-TT-BSSTTSSSB---S--HHHHHHHHHHS-SS--GGGGT--THHHHHHHHHHHHHHHHHHHHHS-----SS-HHHHHHHHHHHHHHHHHHSPPPP-HHHHHHHS--BTTBHHHHHHHHHHHHHHHHHHHHHHHHHHHHHHHTTSS---HHHHHHHHHHHTTPPPHHHHTTS------HHHHHHHHHHHHHHH-

InterPro domains:
  IPR004273 Dynein heavy chain, D6 P-loop domain [PF03028] (3-86)
  IPR026983 Dynein heavy chain [PTHR22878] (3-410)
  IPR027417 P-loop containing nucleoside triphosphate hydrolase [G3DSA:3.40.50.300] (1-88)
  IPR041228 Dynein heavy chain, C-terminal domain [PF18199] (268-410)
  IPR041658 Dynein heavy chain, AAA lid domain [PF18198] (121-261)
  IPR042219 Dynein heavy chain, AAA lid domain superfamily [G3DSA:1.10.8.720] (89-257)

Foldseek 3Di:
DAAEAEDEDAPPCLVVLVVVLVCCQVVLHEYEYHAVVRNLVCQVVVLVVVVCSVVSNGDPNRHYHYHYDDDPSHDVSCVVPDDDDDDDQDADLLSQLVVLCVDPPNVPQCVLPVAPCNLVLNLLLSLLSSLLSLLQNLLLLDVSSPVDNFDDDSVLSNVLSVVSRVQCRVCVPDRPLVVSLCCSLCPRVVVRRDDPVRSVVSSVLSCLSRDPCSRVPCQAALFPVSLHHRHGRDRSVVSNVSSVPHDRDDQCRSSVDDNVSVVSSVVVVVVVVVVVVVVVPPPPCPDDPPPPLLVVLLVVLVVLLVLLDAQDDLVVLCVVQPDDPVCNVSVVLSVVSVLLNVLSVQSNVLSVQLNCCSVVNDPCDPQNVQCSVCVSVQAHRPSSVVSDDDDPDGNVRVSVVSSVVVVVSD

Sequence (410 aa):
KKAVMKVSLGQGQGPKAEKMIEEGIKKGNWVVLQNCHLAVSWLGRLEKICEELPLQKPHRDFRLWLTSYPSPHFPVSILQNGVKMTNEPPMGLKSNLMQSYATDPISNKTWFDSSTQPKVFRKMLFGLCFFHAFIQERRLFGPLGWNIQYQFNESDLRISAKQLLIFIDEYPDKVPLDALNYLTGECNYGGRVTEDKDRRLMAVVLRDYYNENVYADDNYKFSPSGIYYAPKHTEFDGYLEYIKSLPQYPDPEVYGFHENAAITKNQNATDLALSTIMLTQQNAGGGGAGGSDDAMVIKLSDSILAEVPKKFDVKAAEKKYPVSYEQSMNTVLTQELSRFNGLIGTIRNSLEDLKKAIKGEVLLSSDLEAALNNLKNGQVPEMWLAVSYPSLKTLGGYIKDLLERLKWFQ

pLDDT: mean 88.74, std 8.4, range [36.66, 96.69]

Radius of gyration: 29.55 Å; chains: 1; bounding box: 80×52×85 Å